Protein AF-0000000081294539 (afdb_homodimer)

pLDDT: mean 91.93, std 8.48, range [35.53, 98.88]

Foldseek 3Di:
DLQQFAFADDDDPLALVNQVVVLLVQCVVCLVVVLVLCLVQFDDDQPAAEAEEEEARCAQDDSNVVNVVSVLVSQVVNCPPPGDRHAYEYEYEDAQPGDVVNNVVPDDPPDRHHYYYFHDHLLAAGAAFQAHQEYEYGARLQFFSDQQPQCLDPPDQLPQALFAECLPPDPNVLVSLLVRSLSSVLSNLQNCLGRHHASGKYKYKHWADEPPDDQNLALVRVLVRLLSVLVVVCCVVVVDPSVLNSNHYGSGGHYHLVSVVVSQVVRPRQKDWPDKDWFQDQDDLVNDDLVSVLSNVCRRRVSNCVVRDPPVVSVSSSVCSSVSVVVVSPDPSVVVNNRRITMIMIMMTGHGDD/DLQQFAFADDDDPLALVNQVVLLLVQCVVCLVVVLVLCLVQFDDDQPAAEAEEEEERCAQDDSNVVVVVSVLVSQVVNCPPPGDRHAYEYEYEDAQPGDVVNNVVPDDPPDRHHYYYFHDHLLAAGAAFQAHQEYEYGARLQFFSDQQPQCLDPPDQLPQALFAECLPPDPNVLVSLLVRSLSSVLSNLQNCLGRHHASGKYKYKHWADEPPDDQNLALVRVLVRLLSVLVVVCCVVVVDPSVLNSNHYGSGGHYHLVSVVVSQVPRPRQKDWPDKDWFQDQDDLVNDDLVSVLSNVCRRRVSNCVVRDPPVVSVSSSVCSSVSVVVVSPDPSVVVNNRRITMIMIMMTHHHDD

Nearest PDB structures (foldseek):
  6c8s-assembly1_A  TM=9.550E-01  e=2.144E-41  Catharanthus roseus
  8wwq-assembly1_A  TM=9.147E-01  e=1.374E-40  Gardenia jasminoides
  8wwq-assembly1_B  TM=9.207E-01  e=1.199E-37  Gardenia jasminoides
  3b5i-assembly1_A  TM=8.983E-01  e=3.718E-32  Arabidopsis thaliana
  3b5i-assembly1_B  TM=8.913E-01  e=6.004E-32  Arabidopsis thaliana

Structure (mmCIF, N/CA/C/O backbone):
data_AF-0000000081294539-model_v1
#
loop_
_entity.id
_entity.type
_entity.pdbx_description
1 polymer OLC1v1033267C1
#
loop_
_atom_site.group_PDB
_atom_site.id
_atom_site.type_symbol
_atom_site.label_atom_id
_atom_site.label_alt_id
_atom_site.label_comp_id
_atom_site.label_asym_id
_atom_site.label_entity_id
_atom_site.label_seq_id
_atom_site.pdbx_PDB_ins_code
_atom_site.Cartn_x
_atom_site.Cartn_y
_atom_site.Cartn_z
_atom_site.occupancy
_atom_site.B_iso_or_equiv
_atom_site.auth_seq_id
_atom_site.auth_comp_id
_atom_site.auth_asym_id
_atom_site.auth_atom_id
_atom_site.pdbx_PDB_model_num
ATOM 1 N N . MET A 1 1 ? 11.266 -16.438 7.648 1 35.78 1 MET A N 1
ATOM 2 C CA . MET A 1 1 ? 10.945 -15.359 6.727 1 35.78 1 MET A CA 1
ATOM 3 C C . MET A 1 1 ? 10.266 -15.898 5.473 1 35.78 1 MET A C 1
ATOM 5 O O . MET A 1 1 ? 10.805 -16.781 4.797 1 35.78 1 MET A O 1
ATOM 9 N N . GLU A 1 2 ? 9.062 -16.016 5.445 1 49.09 2 GLU A N 1
ATOM 10 C CA . GLU A 1 2 ? 8.172 -16.188 4.305 1 49.09 2 GLU A CA 1
ATOM 11 C C . GLU A 1 2 ? 8.617 -15.344 3.119 1 49.09 2 GLU A C 1
ATOM 13 O O . GLU A 1 2 ? 7.809 -15.016 2.244 1 49.09 2 GLU A O 1
ATOM 18 N N . ASN A 1 3 ? 9.875 -14.867 3.139 1 51.34 3 ASN A N 1
ATOM 19 C CA . ASN A 1 3 ? 10.383 -13.797 2.287 1 51.34 3 ASN A CA 1
ATOM 20 C C . ASN A 1 3 ? 10.461 -14.234 0.826 1 51.34 3 ASN A C 1
ATOM 22 O O . ASN A 1 3 ? 10.664 -13.406 -0.064 1 51.34 3 ASN A O 1
ATOM 26 N N . SER A 1 4 ? 10.406 -15.555 0.473 1 60.72 4 SER A N 1
ATOM 27 C CA . SER A 1 4 ? 10.969 -15.977 -0.808 1 60.72 4 SER A CA 1
ATOM 28 C C . SER A 1 4 ? 9.93 -15.898 -1.92 1 60.72 4 SER A C 1
ATOM 30 O O . SER A 1 4 ? 10.234 -16.156 -3.084 1 60.72 4 SER A O 1
ATOM 32 N N . GLY A 1 5 ? 9.055 -15.078 -1.688 1 79.69 5 GLY A N 1
ATOM 33 C CA . GLY A 1 5 ? 8.102 -15.383 -2.748 1 79.69 5 GLY A CA 1
ATOM 34 C C . GLY A 1 5 ? 7.734 -14.172 -3.582 1 79.69 5 GLY A C 1
ATOM 35 O O . GLY A 1 5 ? 6.828 -14.234 -4.414 1 79.69 5 GLY A O 1
ATOM 36 N N . VAL A 1 6 ? 8.633 -13.078 -3.451 1 92.25 6 VAL A N 1
ATOM 37 C CA . VAL A 1 6 ? 8.227 -11.93 -4.25 1 92.25 6 VAL A CA 1
ATOM 38 C C . VAL A 1 6 ? 9.039 -11.883 -5.543 1 92.25 6 VAL A C 1
ATOM 40 O O . VAL A 1 6 ? 10.133 -12.461 -5.617 1 92.25 6 VAL A O 1
ATOM 43 N N . MET A 1 7 ? 8.508 -11.195 -6.562 1 95.5 7 MET A N 1
ATOM 44 C CA . MET A 1 7 ? 9.211 -10.992 -7.828 1 95.5 7 MET A CA 1
ATOM 45 C C . MET A 1 7 ? 10.141 -9.789 -7.75 1 95.5 7 MET A C 1
ATOM 47 O O . MET A 1 7 ? 10.016 -8.953 -6.855 1 95.5 7 MET A O 1
ATOM 51 N N . LYS A 1 8 ? 11.102 -9.812 -8.773 1 94.44 8 LYS A N 1
ATOM 52 C CA . LYS A 1 8 ? 12.078 -8.719 -8.773 1 94.44 8 LYS A CA 1
ATOM 53 C C . LYS A 1 8 ? 11.391 -7.367 -8.945 1 94.44 8 LYS A C 1
ATOM 55 O O . LYS A 1 8 ? 10.664 -7.156 -9.922 1 94.44 8 LYS A O 1
ATOM 60 N N . GLY A 1 9 ? 11.617 -6.445 -8.047 1 94.75 9 GLY A N 1
ATOM 61 C CA . GLY A 1 9 ? 10.984 -5.137 -8.047 1 94.75 9 GLY A CA 1
ATOM 62 C C . GLY A 1 9 ? 11.656 -4.148 -8.984 1 94.75 9 GLY A C 1
ATOM 63 O O . GLY A 1 9 ? 12.5 -4.531 -9.797 1 94.75 9 GLY A O 1
ATOM 64 N N . GLY A 1 10 ? 11.18 -2.9 -8.883 1 93.44 10 GLY A N 1
ATOM 65 C CA . GLY A 1 10 ? 11.703 -1.836 -9.727 1 93.44 10 GLY A CA 1
ATOM 66 C C . GLY A 1 10 ? 11.18 -1.874 -11.141 1 93.44 10 GLY A C 1
ATOM 67 O O . GLY A 1 10 ? 10.25 -2.629 -11.445 1 93.44 10 GLY A O 1
ATOM 68 N N . ASP A 1 11 ? 11.695 -1.014 -11.93 1 93.31 11 ASP A N 1
ATOM 69 C CA . ASP A 1 11 ? 11.305 -0.963 -13.336 1 93.31 11 ASP A CA 1
ATOM 70 C C . ASP A 1 11 ? 12.531 -0.995 -14.25 1 93.31 11 ASP A C 1
ATOM 72 O O . ASP A 1 11 ? 12.461 -0.57 -15.406 1 93.31 11 ASP A O 1
ATOM 76 N N . GLY A 1 12 ? 13.617 -1.488 -13.727 1 93.44 12 GLY A N 1
ATOM 77 C CA . GLY A 1 12 ? 14.828 -1.637 -14.516 1 93.44 12 GLY A CA 1
ATOM 78 C C . GLY A 1 12 ? 14.766 -2.779 -15.508 1 93.44 12 GLY A C 1
ATOM 79 O O . GLY A 1 12 ? 13.734 -3.447 -15.625 1 93.44 12 GLY A O 1
ATOM 80 N N . PRO A 1 13 ? 15.828 -3.064 -16.156 1 92.56 13 PRO A N 1
ATOM 81 C CA . PRO A 1 13 ? 15.82 -4.031 -17.266 1 92.56 13 PRO A CA 1
ATOM 82 C C . PRO A 1 13 ? 15.516 -5.453 -16.797 1 92.56 13 PRO A C 1
ATOM 84 O O . PRO A 1 13 ? 14.883 -6.227 -17.531 1 92.56 13 PRO A O 1
ATOM 87 N N . ASP A 1 14 ? 15.875 -5.809 -15.609 1 92.62 14 ASP A N 1
ATOM 88 C CA . ASP A 1 14 ? 15.688 -7.176 -15.125 1 92.62 14 ASP A CA 1
ATOM 89 C C . ASP A 1 14 ? 14.453 -7.285 -14.234 1 92.62 14 ASP A C 1
ATOM 91 O O . ASP A 1 14 ? 14.18 -8.344 -13.672 1 92.62 14 ASP A O 1
ATOM 95 N N . SER A 1 15 ? 13.742 -6.184 -14.117 1 95.19 15 SER A N 1
ATOM 96 C CA . SER A 1 15 ? 12.586 -6.133 -13.227 1 95.19 15 SER A CA 1
ATOM 97 C C . SER A 1 15 ? 11.453 -7.016 -13.742 1 95.19 15 SER A C 1
ATOM 99 O O . SER A 1 15 ? 11.336 -7.254 -14.945 1 95.19 15 SER A O 1
ATOM 101 N N . TYR A 1 16 ? 10.672 -7.531 -12.797 1 94.81 16 TYR A N 1
ATOM 102 C CA . TYR A 1 16 ? 9.477 -8.273 -13.18 1 94.81 16 TYR A CA 1
ATOM 103 C C . TYR A 1 16 ? 8.484 -7.375 -13.906 1 94.81 16 TYR A C 1
ATOM 105 O O . TYR A 1 16 ? 7.727 -7.844 -14.758 1 94.81 16 TYR A O 1
ATOM 113 N N . PHE A 1 17 ? 8.523 -6.109 -13.617 1 93.81 17 PHE A N 1
ATOM 114 C CA . PHE A 1 17 ? 7.707 -5.102 -14.281 1 93.81 17 PHE A CA 1
ATOM 115 C C . PHE A 1 17 ? 7.895 -5.164 -15.789 1 93.81 17 PHE A C 1
ATOM 117 O O . PHE A 1 17 ? 6.93 -5.059 -16.547 1 93.81 17 PHE A O 1
ATOM 124 N N . ARG A 1 18 ? 9.094 -5.418 -16.203 1 94.44 18 ARG A N 1
ATOM 125 C CA . ARG A 1 18 ? 9.414 -5.391 -17.625 1 94.44 18 ARG A CA 1
ATOM 126 C C . ARG A 1 18 ? 9.508 -6.801 -18.203 1 94.44 18 ARG A C 1
ATOM 128 O O . ARG A 1 18 ? 9.523 -6.984 -19.422 1 94.44 18 ARG A O 1
ATOM 135 N N . ASN A 1 19 ? 9.586 -7.793 -17.312 1 93.69 19 ASN A N 1
ATOM 136 C CA . ASN A 1 19 ? 9.867 -9.148 -17.766 1 93.69 19 ASN A CA 1
ATOM 137 C C . ASN A 1 19 ? 8.812 -10.141 -17.281 1 93.69 19 ASN A C 1
ATOM 139 O O . ASN A 1 19 ? 9.148 -11.18 -16.719 1 93.69 19 ASN A O 1
ATOM 143 N N . SER A 1 20 ? 7.527 -9.875 -17.531 1 93.56 20 SER A N 1
ATOM 144 C CA . SER A 1 20 ? 6.43 -10.766 -17.156 1 93.56 20 SER A CA 1
ATOM 145 C C . SER A 1 20 ? 5.414 -10.883 -18.297 1 93.56 20 SER A C 1
ATOM 147 O O . SER A 1 20 ? 4.234 -11.148 -18.047 1 93.56 20 SER A O 1
ATOM 149 N N . LYS A 1 21 ? 5.824 -10.656 -19.531 1 91.06 21 LYS A N 1
ATOM 150 C CA . LYS A 1 21 ? 4.922 -10.625 -20.672 1 91.06 21 LYS A CA 1
ATOM 151 C C . LYS A 1 21 ? 4.305 -12 -20.922 1 91.06 21 LYS A C 1
ATOM 153 O O . LYS A 1 21 ? 3.178 -12.102 -21.406 1 91.06 21 LYS A O 1
ATOM 158 N N . MET A 1 22 ? 5.039 -13.047 -20.672 1 88.5 22 MET A N 1
ATOM 159 C CA . MET A 1 22 ? 4.504 -14.391 -20.859 1 88.5 22 MET A CA 1
ATOM 160 C C . MET A 1 22 ? 3.254 -14.609 -20.016 1 88.5 22 MET A C 1
ATOM 162 O O . MET A 1 22 ? 2.232 -15.086 -20.516 1 88.5 22 MET A O 1
ATOM 166 N N . GLN A 1 23 ? 3.34 -14.258 -18.75 1 90.56 23 GLN A N 1
ATOM 167 C CA . GLN A 1 23 ? 2.172 -14.328 -17.875 1 90.56 23 GLN A CA 1
ATOM 168 C C . GLN A 1 23 ? 1.061 -13.406 -18.359 1 90.56 23 GLN A C 1
ATOM 170 O O . GLN A 1 23 ? -0.116 -13.773 -18.328 1 90.56 23 GLN A O 1
ATOM 175 N N . GLY A 1 24 ? 1.437 -12.219 -18.797 1 92 24 GLY A N 1
ATOM 176 C CA . GLY A 1 24 ? 0.462 -11.281 -19.344 1 92 24 GLY A CA 1
ATOM 177 C C . GLY A 1 24 ? -0.289 -11.836 -20.547 1 92 24 GLY A C 1
ATOM 178 O O . GLY A 1 24 ? -1.507 -11.68 -20.641 1 92 24 GLY A O 1
ATOM 179 N N . ASN A 1 25 ? 0.458 -12.445 -21.406 1 89.94 25 ASN A N 1
ATOM 180 C CA . ASN A 1 25 ? -0.157 -13.062 -22.578 1 89.94 25 ASN A CA 1
ATOM 181 C C . ASN A 1 25 ? -1.139 -14.164 -22.188 1 89.94 25 ASN A C 1
ATOM 183 O O . ASN A 1 25 ? -2.201 -14.297 -22.797 1 89.94 25 ASN A O 1
ATOM 187 N N . ALA A 1 26 ? -0.752 -14.938 -21.281 1 90.12 26 ALA A N 1
ATOM 188 C CA . ALA A 1 26 ? -1.638 -16 -20.797 1 90.12 26 ALA A CA 1
ATOM 189 C C . ALA A 1 26 ? -2.92 -15.422 -20.219 1 90.12 26 ALA A C 1
ATOM 191 O O . ALA A 1 26 ? -4.008 -15.953 -20.438 1 90.12 26 ALA A O 1
ATOM 192 N N . ILE A 1 27 ? -2.797 -14.352 -19.453 1 93.12 27 ILE A N 1
ATOM 193 C CA . ILE A 1 27 ? -3.947 -13.664 -18.875 1 93.12 27 ILE A CA 1
ATOM 194 C C . ILE A 1 27 ? -4.855 -13.156 -20 1 93.12 27 ILE A C 1
ATOM 196 O O . ILE A 1 27 ? -6.078 -13.305 -19.922 1 93.12 27 ILE A O 1
ATOM 200 N N . ASP A 1 28 ? -4.242 -12.656 -21.031 1 92.75 28 ASP A N 1
ATOM 201 C CA . ASP A 1 28 ? -5.012 -12.156 -22.172 1 92.75 28 ASP A CA 1
ATOM 202 C C . ASP A 1 28 ? -5.762 -13.289 -22.859 1 92.75 28 ASP A C 1
ATOM 204 O O . ASP A 1 28 ? -6.898 -13.102 -23.312 1 92.75 28 ASP A O 1
ATOM 208 N N . GLN A 1 29 ? -5.16 -14.367 -22.906 1 90 29 GLN A N 1
ATOM 209 C CA . GLN A 1 29 ? -5.734 -15.5 -23.625 1 90 29 GLN A CA 1
ATOM 210 C C . GLN A 1 29 ? -6.969 -16.031 -22.906 1 90 29 GLN A C 1
ATOM 212 O O . GLN A 1 29 ? -7.879 -16.578 -23.531 1 90 29 GLN A O 1
ATOM 217 N N . ILE A 1 30 ? -6.992 -15.859 -21.625 1 92.31 30 ILE A N 1
ATOM 218 C CA . ILE A 1 30 ? -8.109 -16.422 -20.891 1 92.31 30 ILE A CA 1
ATOM 219 C C . ILE A 1 30 ? -9.133 -15.336 -20.562 1 92.31 30 ILE A C 1
ATOM 221 O O . ILE A 1 30 ? -10.094 -15.57 -19.844 1 92.31 30 ILE A O 1
ATOM 225 N N . LYS A 1 31 ? -8.961 -14.195 -21.062 1 95.5 31 LYS A N 1
ATOM 226 C CA . LYS A 1 31 ? -9.797 -13.039 -20.734 1 95.5 31 LYS A CA 1
ATOM 227 C C . LYS A 1 31 ? -11.273 -13.352 -20.938 1 95.5 31 LYS A C 1
ATOM 229 O O . LYS A 1 31 ? -12.102 -13.094 -20.062 1 95.5 31 LYS A O 1
ATOM 234 N N . SER A 1 32 ? -11.609 -13.898 -22.109 1 95.81 32 SER A N 1
ATOM 235 C CA . SER A 1 32 ? -13.008 -14.195 -22.406 1 95.81 32 SER A CA 1
ATOM 236 C C . SER A 1 32 ? -13.57 -15.234 -21.438 1 95.81 32 SER A C 1
ATOM 238 O O . SER A 1 32 ? -14.703 -15.102 -20.969 1 95.81 32 SER A O 1
ATOM 240 N N . LEU A 1 33 ? -12.773 -16.234 -21.156 1 95.06 33 LEU A N 1
ATOM 241 C CA . LEU A 1 33 ? -13.18 -17.266 -20.203 1 95.06 33 LEU A CA 1
ATOM 242 C C . LEU A 1 33 ? -13.414 -16.672 -18.828 1 95.06 33 LEU A C 1
ATOM 244 O O . LEU A 1 33 ? -14.383 -17.016 -18.141 1 95.06 33 LEU A O 1
ATOM 248 N N . LEU A 1 34 ? -12.578 -15.789 -18.406 1 96.69 34 LEU A N 1
ATOM 249 C CA . LEU A 1 34 ? -12.695 -15.109 -17.125 1 96.69 34 LEU A CA 1
ATOM 250 C C . LEU A 1 34 ? -13.969 -14.266 -17.062 1 96.69 34 LEU A C 1
ATOM 252 O O . LEU A 1 34 ? -14.766 -14.398 -16.141 1 96.69 34 LEU A O 1
ATOM 256 N N . ILE A 1 35 ? -14.148 -13.438 -18.078 1 97.62 35 ILE A N 1
ATOM 257 C CA . ILE A 1 35 ? -15.281 -12.523 -18.125 1 97.62 35 ILE A CA 1
ATOM 258 C C . ILE A 1 35 ? -16.578 -13.32 -18.141 1 97.62 35 ILE A C 1
ATOM 260 O O . ILE A 1 35 ? -17.484 -13.078 -17.328 1 97.62 35 ILE A O 1
ATOM 264 N N . ASP A 1 36 ? -16.641 -14.328 -19.016 1 96.94 36 ASP A N 1
ATOM 265 C CA . ASP A 1 36 ? -17.844 -15.148 -19.125 1 96.94 36 ASP A CA 1
ATOM 266 C C . ASP A 1 36 ? -18.125 -15.898 -17.828 1 96.94 36 ASP A C 1
ATOM 268 O O . ASP A 1 36 ? -19.266 -16.016 -17.391 1 96.94 36 ASP A O 1
ATOM 272 N N . GLY A 1 37 ? -17.062 -16.422 -17.25 1 96.69 37 GLY A N 1
ATOM 273 C CA . GLY A 1 37 ? -17.203 -17.109 -15.977 1 96.69 37 GLY A CA 1
ATOM 274 C C . GLY A 1 37 ? -17.781 -16.234 -14.875 1 96.69 37 GLY A C 1
ATOM 275 O O . GLY A 1 37 ? -18.656 -16.656 -14.133 1 96.69 37 GLY A O 1
ATOM 276 N N . ILE A 1 38 ? -17.281 -15.031 -14.773 1 96.5 38 ILE A N 1
ATOM 277 C CA . ILE A 1 38 ? -17.75 -14.086 -13.758 1 96.5 38 ILE A CA 1
ATOM 278 C C . ILE A 1 38 ? -19.203 -13.727 -14.023 1 96.5 38 ILE A C 1
ATOM 280 O O . ILE A 1 38 ? -20.047 -13.773 -13.117 1 96.5 38 ILE A O 1
ATOM 284 N N . VAL A 1 39 ? -19.562 -13.398 -15.266 1 95.38 39 VAL A N 1
ATOM 285 C CA . VAL A 1 39 ? -20.906 -12.984 -15.633 1 95.38 39 VAL A CA 1
ATOM 286 C C . VAL A 1 39 ? -21.891 -14.102 -15.32 1 95.38 39 VAL A C 1
ATOM 288 O O . VAL A 1 39 ? -22.984 -13.844 -14.781 1 95.38 39 VAL A O 1
ATOM 291 N N . ASP A 1 40 ? -21.5 -15.273 -15.539 1 95 40 ASP A N 1
ATOM 292 C CA . ASP A 1 40 ? -22.375 -16.422 -15.367 1 95 40 ASP A CA 1
ATOM 293 C C . ASP A 1 40 ? -22.562 -16.75 -13.883 1 95 40 ASP A C 1
ATOM 295 O O . ASP A 1 40 ? -23.641 -17.188 -13.477 1 95 40 ASP A O 1
ATOM 299 N N . SER A 1 41 ? -21.562 -16.531 -13.086 1 93.94 41 SER A N 1
ATOM 300 C CA . SER A 1 41 ? -21.547 -17.109 -11.742 1 93.94 41 SER A CA 1
ATOM 301 C C . SER A 1 41 ? -21.828 -16.062 -10.68 1 93.94 41 SER A C 1
ATOM 303 O O . SER A 1 41 ? -22.281 -16.375 -9.586 1 93.94 41 SER A O 1
ATOM 305 N N . LEU A 1 42 ? -21.469 -14.836 -10.953 1 90.62 42 LEU A N 1
ATOM 306 C CA . LEU A 1 42 ? -21.578 -13.781 -9.953 1 90.62 42 LEU A CA 1
ATOM 307 C C . LEU A 1 42 ? -23.031 -13.453 -9.664 1 90.62 42 LEU A C 1
ATOM 309 O O . LEU A 1 42 ? -23.844 -13.312 -10.586 1 90.62 42 LEU A O 1
ATOM 313 N N . GLU A 1 43 ? -23.375 -13.383 -8.445 1 87.25 43 GLU A N 1
ATOM 314 C CA . GLU A 1 43 ? -24.672 -12.891 -7.992 1 87.25 43 GLU A CA 1
ATOM 315 C C . GLU A 1 43 ? -24.562 -11.469 -7.449 1 87.25 43 GLU A C 1
ATOM 317 O O . GLU A 1 43 ? -24.094 -11.266 -6.328 1 87.25 43 GLU A O 1
ATOM 322 N N . LEU A 1 44 ? -24.969 -10.625 -8.203 1 85.44 44 LEU A N 1
ATOM 323 C CA . LEU A 1 44 ? -24.891 -9.227 -7.801 1 85.44 44 LEU A CA 1
ATOM 324 C C . LEU A 1 44 ? -26.156 -8.797 -7.066 1 85.44 44 LEU A C 1
ATOM 326 O O . LEU A 1 44 ? -27.266 -8.977 -7.578 1 85.44 44 LEU A O 1
ATOM 330 N N . GLN A 1 45 ? -25.969 -8.391 -5.898 1 81.81 45 GLN A N 1
ATOM 331 C CA . GLN A 1 45 ? -27.109 -7.824 -5.184 1 81.81 45 GLN A CA 1
ATOM 332 C C . GLN A 1 45 ? -27.562 -6.512 -5.816 1 81.81 45 GLN A C 1
ATOM 334 O O . GLN A 1 45 ? -26.734 -5.715 -6.262 1 81.81 45 GLN A O 1
ATOM 339 N N . LYS A 1 46 ? -28.984 -6.348 -5.676 1 76.44 46 LYS A N 1
ATOM 340 C CA . LYS A 1 46 ? -29.531 -5.102 -6.203 1 76.44 46 LYS A CA 1
ATOM 341 C C . LYS A 1 46 ? -29.094 -3.904 -5.367 1 76.44 46 LYS A C 1
ATOM 343 O O . LYS A 1 46 ? -29.062 -3.977 -4.137 1 76.44 46 LYS A O 1
ATOM 348 N N . GLU A 1 47 ? -28.453 -3.008 -5.848 1 80.81 47 GLU A N 1
ATOM 349 C CA . GLU A 1 47 ? -28.141 -1.723 -5.227 1 80.81 47 GLU A CA 1
ATOM 350 C C . GLU A 1 47 ? -26.781 -1.745 -4.551 1 80.81 47 GLU A C 1
ATOM 352 O O . GLU A 1 47 ? -26.516 -0.947 -3.648 1 80.81 47 GLU A O 1
ATOM 357 N N . LEU A 1 48 ? -26.094 -2.855 -4.82 1 86.94 48 LEU A N 1
ATOM 358 C CA . LEU A 1 48 ? -24.734 -2.861 -4.289 1 86.94 48 LEU A CA 1
ATOM 359 C C . LEU A 1 48 ? -24 -1.568 -4.648 1 86.94 48 LEU A C 1
ATOM 361 O O . LEU A 1 48 ? -23.922 -1.202 -5.82 1 86.94 48 LEU A O 1
ATOM 365 N N . GLN A 1 49 ? -23.547 -0.884 -3.629 1 90.44 49 GLN A N 1
ATOM 366 C CA . GLN A 1 49 ? -22.922 0.417 -3.85 1 90.44 49 GLN A CA 1
ATOM 367 C C . GLN A 1 49 ? -21.422 0.276 -4.105 1 90.44 49 GLN A C 1
ATOM 369 O O . GLN A 1 49 ? -20.844 1.051 -4.867 1 90.44 49 GLN A O 1
ATOM 374 N N . VAL A 1 50 ? -20.875 -0.686 -3.428 1 95.94 50 VAL A N 1
ATOM 375 C CA . VAL A 1 50 ? -19.422 -0.888 -3.541 1 95.94 50 VAL A CA 1
ATOM 376 C C . VAL A 1 50 ? -19.141 -2.34 -3.916 1 95.94 50 VAL A C 1
ATOM 378 O O . VAL A 1 50 ? -19.719 -3.264 -3.34 1 95.94 50 VAL A O 1
ATOM 381 N N . PHE A 1 51 ? -18.406 -2.576 -4.953 1 97.19 51 PHE A N 1
ATOM 382 C CA . PHE A 1 51 ? -17.922 -3.893 -5.352 1 97.19 51 PHE A CA 1
ATOM 383 C C . PHE A 1 51 ? -16.422 -4.027 -5.055 1 97.19 51 PHE A C 1
ATOM 385 O O . PHE A 1 51 ? -15.594 -3.428 -5.734 1 97.19 51 PHE A O 1
ATOM 392 N N . SER A 1 52 ? -16.078 -4.824 -4.051 1 98.19 52 SER A N 1
ATOM 393 C CA . SER A 1 52 ? -14.695 -4.996 -3.607 1 98.19 52 SER A CA 1
ATOM 394 C C . SER A 1 52 ? -14.039 -6.188 -4.293 1 98.19 52 SER A C 1
ATOM 396 O O . SER A 1 52 ? -14.578 -7.293 -4.289 1 98.19 52 SER A O 1
ATOM 398 N N . VAL A 1 53 ? -12.875 -5.957 -4.867 1 98.75 53 VAL A N 1
ATOM 399 C CA . VAL A 1 53 ? -12.109 -6.98 -5.566 1 98.75 53 VAL A CA 1
ATOM 400 C C . VAL A 1 53 ? -10.711 -7.078 -4.973 1 98.75 53 VAL A C 1
ATOM 402 O O . VAL A 1 53 ? -10.094 -6.059 -4.648 1 98.75 53 VAL A O 1
ATOM 405 N N . ALA A 1 54 ? -10.211 -8.258 -4.762 1 98.88 54 ALA A N 1
ATOM 406 C CA . ALA A 1 54 ? -8.828 -8.445 -4.352 1 98.88 54 ALA A CA 1
ATOM 407 C C . ALA A 1 54 ? -8.047 -9.25 -5.387 1 98.88 54 ALA A C 1
ATOM 409 O O . ALA A 1 54 ? -8.5 -10.312 -5.828 1 98.88 54 ALA A O 1
ATOM 410 N N . ASP A 1 55 ? -7.004 -8.719 -5.852 1 98.75 55 ASP A N 1
ATOM 411 C CA . ASP A 1 55 ? -6.047 -9.477 -6.652 1 98.75 55 ASP A CA 1
ATOM 412 C C . ASP A 1 55 ? -4.895 -9.984 -5.793 1 98.75 55 ASP A C 1
ATOM 414 O O . ASP A 1 55 ? -4.066 -9.203 -5.328 1 98.75 55 ASP A O 1
ATOM 418 N N . LEU A 1 56 ? -4.809 -11.289 -5.598 1 98.5 56 LEU A N 1
ATOM 419 C CA . LEU A 1 56 ? -3.877 -11.938 -4.68 1 98.5 56 LEU A CA 1
ATOM 420 C C . LEU A 1 56 ? -2.621 -12.398 -5.41 1 98.5 56 LEU A C 1
ATOM 422 O O . LEU A 1 56 ? -2.691 -13.25 -6.301 1 98.5 56 LEU A O 1
ATOM 426 N N . GLY A 1 57 ? -1.483 -11.875 -4.988 1 97.75 57 GLY A N 1
ATOM 427 C CA . GLY A 1 57 ? -0.237 -12.078 -5.711 1 97.75 57 GLY A CA 1
ATOM 428 C C . GLY A 1 57 ? -0.055 -11.117 -6.867 1 97.75 57 GLY A C 1
ATOM 429 O O . GLY A 1 57 ? 0.241 -11.539 -7.988 1 97.75 57 GLY A O 1
ATOM 430 N N . CYS A 1 58 ? -0.163 -9.844 -6.539 1 97.75 58 CYS A N 1
ATOM 431 C CA . CYS A 1 58 ? -0.276 -8.836 -7.59 1 97.75 58 CYS A CA 1
ATOM 432 C C . CYS A 1 58 ? 1.094 -8.484 -8.156 1 97.75 58 CYS A C 1
ATOM 434 O O . CYS A 1 58 ? 1.194 -7.945 -9.258 1 97.75 58 CYS A O 1
ATOM 436 N N . SER A 1 59 ? 2.111 -8.727 -7.449 1 96.69 59 SER A N 1
ATOM 437 C CA . SER A 1 59 ? 3.459 -8.297 -7.801 1 96.69 59 SER A CA 1
ATOM 438 C C . SER A 1 59 ? 3.5 -6.805 -8.109 1 96.69 59 SER A C 1
ATOM 440 O O . SER A 1 59 ? 2.963 -5.996 -7.348 1 96.69 59 SER A O 1
ATOM 442 N N . VAL A 1 60 ? 4.145 -6.34 -9.164 1 94.06 60 VAL A N 1
ATOM 443 C CA . VAL A 1 60 ? 4.48 -4.93 -9.328 1 94.06 60 VAL A CA 1
ATOM 444 C C . VAL A 1 60 ? 3.771 -4.371 -10.562 1 94.06 60 VAL A C 1
ATOM 446 O O . VAL A 1 60 ? 4.113 -3.289 -11.039 1 94.06 60 VAL A O 1
ATOM 449 N N . GLY A 1 61 ? 2.75 -4.961 -11.148 1 82.25 61 GLY A N 1
ATOM 450 C CA . GLY A 1 61 ? 1.946 -4.508 -12.273 1 82.25 61 GLY A CA 1
ATOM 451 C C . GLY A 1 61 ? 2.361 -5.133 -13.594 1 82.25 61 GLY A C 1
ATOM 452 O O . GLY A 1 61 ? 2.477 -6.355 -13.695 1 82.25 61 GLY A O 1
ATOM 453 N N . PRO A 1 62 ? 2.492 -4.887 -14.555 1 90.12 62 PRO A N 1
ATOM 454 C CA . PRO A 1 62 ? 1.265 -4.402 -15.188 1 90.12 62 PRO A CA 1
ATOM 455 C C . PRO A 1 62 ? 0.184 -5.477 -15.289 1 90.12 62 PRO A C 1
ATOM 457 O O . PRO A 1 62 ? -0.999 -5.156 -15.422 1 90.12 62 PRO A O 1
ATOM 460 N N . ASN A 1 63 ? 0.535 -6.789 -15.094 1 95.62 63 ASN A N 1
ATOM 461 C CA . ASN A 1 63 ? -0.383 -7.898 -15.336 1 95.62 63 ASN A CA 1
ATOM 462 C C . ASN A 1 63 ? -1.578 -7.852 -14.383 1 95.62 63 ASN A C 1
ATOM 464 O O . ASN A 1 63 ? -2.699 -8.18 -14.773 1 95.62 63 ASN A O 1
ATOM 468 N N . THR A 1 64 ? -1.316 -7.438 -13.203 1 97.69 64 THR A N 1
ATOM 469 C CA . THR A 1 64 ? -2.416 -7.344 -12.242 1 97.69 64 THR A CA 1
ATOM 470 C C . THR A 1 64 ? -3.463 -6.344 -12.727 1 97.69 64 THR A C 1
ATOM 472 O O . THR A 1 64 ? -4.66 -6.539 -12.516 1 97.69 64 THR A O 1
ATOM 475 N N . PHE A 1 65 ? -3.09 -5.289 -13.406 1 97.44 65 PHE A N 1
ATOM 476 C CA . PHE A 1 65 ? -4.02 -4.289 -13.922 1 97.44 65 PHE A CA 1
ATOM 477 C C . PHE A 1 65 ? -4.875 -4.871 -15.039 1 97.44 65 PHE A C 1
ATOM 479 O O . PHE A 1 65 ? -6.059 -4.547 -15.156 1 97.44 65 PHE A O 1
ATOM 486 N N . LYS A 1 66 ? -4.305 -5.766 -15.859 1 95.94 66 LYS A N 1
ATOM 487 C CA . LYS A 1 66 ? -5.07 -6.465 -16.891 1 95.94 66 LYS A CA 1
ATOM 488 C C . LYS A 1 66 ? -6.188 -7.301 -16.266 1 95.94 66 LYS A C 1
ATOM 490 O O . LYS A 1 66 ? -7.328 -7.258 -16.734 1 95.94 66 LYS A O 1
ATOM 495 N N . SER A 1 67 ? -5.777 -8.039 -15.258 1 97 67 SER A N 1
ATOM 496 C CA . SER A 1 67 ? -6.75 -8.891 -14.578 1 97 67 SER A CA 1
ATOM 497 C C . SER A 1 67 ? -7.891 -8.062 -13.984 1 97 67 SER A C 1
ATOM 499 O O . SER A 1 67 ? -9.062 -8.391 -14.18 1 97 67 SER A O 1
ATOM 501 N N . VAL A 1 68 ? -7.555 -7.016 -13.32 1 97.56 68 VAL A N 1
ATOM 502 C CA . VAL A 1 68 ? -8.539 -6.176 -12.641 1 97.56 68 VAL A CA 1
ATOM 503 C C . VAL A 1 68 ? -9.438 -5.496 -13.672 1 97.56 68 VAL A C 1
ATOM 505 O O . VAL A 1 68 ? -10.648 -5.395 -13.477 1 97.56 68 VAL A O 1
ATOM 508 N N . ASN A 1 69 ? -8.844 -5.027 -14.734 1 96.75 69 ASN A N 1
ATOM 509 C CA . ASN A 1 69 ? -9.641 -4.406 -15.789 1 96.75 69 ASN A CA 1
ATOM 510 C C . ASN A 1 69 ? -10.656 -5.383 -16.375 1 96.75 69 ASN A C 1
ATOM 512 O O . ASN A 1 69 ? -11.797 -5.008 -16.641 1 96.75 69 ASN A O 1
ATOM 516 N N . SER A 1 70 ? -10.234 -6.594 -16.594 1 97.38 70 SER A N 1
ATOM 517 C CA . SER A 1 70 ? -11.148 -7.617 -17.078 1 97.38 70 SER A CA 1
ATOM 518 C C . SER A 1 70 ? -12.281 -7.863 -16.094 1 97.38 70 SER A C 1
ATOM 520 O O . SER A 1 70 ? -13.43 -8.07 -16.5 1 97.38 70 SER A O 1
ATOM 522 N N . ILE A 1 71 ? -11.977 -7.875 -14.844 1 97.94 71 ILE A N 1
ATOM 523 C CA . ILE A 1 71 ? -12.969 -8.109 -13.805 1 97.94 71 ILE A CA 1
ATOM 524 C C . ILE A 1 71 ? -13.961 -6.945 -13.773 1 97.94 71 ILE A C 1
ATOM 526 O O . ILE A 1 71 ? -15.18 -7.16 -13.719 1 97.94 71 ILE A O 1
ATOM 530 N N . VAL A 1 72 ? -13.461 -5.703 -13.797 1 97.5 72 VAL A N 1
ATOM 531 C CA . VAL A 1 72 ? -14.312 -4.52 -13.82 1 97.5 72 VAL A CA 1
ATOM 532 C C . VAL A 1 72 ? -15.234 -4.578 -15.039 1 97.5 72 VAL A C 1
ATOM 534 O O . VAL A 1 72 ? -16.438 -4.328 -14.922 1 97.5 72 VAL A O 1
ATOM 537 N N . GLU A 1 73 ? -14.656 -4.949 -16.172 1 96.56 73 GLU A N 1
ATOM 538 C CA . GLU A 1 73 ? -15.453 -5.105 -17.391 1 96.56 73 GLU A CA 1
ATOM 539 C C . GLU A 1 73 ? -16.547 -6.148 -17.203 1 96.56 73 GLU A C 1
ATOM 541 O O . GLU A 1 73 ? -17.703 -5.93 -17.594 1 96.56 73 GLU A O 1
ATOM 546 N N . ALA A 1 74 ? -16.25 -7.238 -16.625 1 96.94 74 ALA A N 1
ATOM 547 C CA . ALA A 1 74 ? -17.203 -8.32 -16.406 1 96.94 74 ALA A CA 1
ATOM 548 C C . ALA A 1 74 ? -18.359 -7.859 -15.523 1 96.94 74 ALA A C 1
ATOM 550 O O . ALA A 1 74 ? -19.516 -8.141 -15.82 1 96.94 74 ALA A O 1
ATOM 551 N N . VAL A 1 75 ? -18.031 -7.184 -14.43 1 95.94 75 VAL A N 1
ATOM 552 C CA . VAL A 1 75 ? -19.047 -6.727 -13.492 1 95.94 75 VAL A CA 1
ATOM 553 C C . VAL A 1 75 ? -19.938 -5.695 -14.164 1 95.94 75 VAL A C 1
ATOM 555 O O . VAL A 1 75 ? -21.172 -5.723 -13.992 1 95.94 75 VAL A O 1
ATOM 558 N N . LYS A 1 76 ? -19.359 -4.824 -14.922 1 95 76 LYS A N 1
ATOM 559 C CA . LYS A 1 76 ? -20.141 -3.836 -15.656 1 95 76 LYS A CA 1
ATOM 560 C C . LYS A 1 76 ? -21.094 -4.516 -16.641 1 95 76 LYS A C 1
ATOM 562 O O . LYS A 1 76 ? -22.25 -4.098 -16.781 1 95 76 LYS A O 1
ATOM 567 N N . ARG A 1 77 ? -20.594 -5.543 -17.266 1 93.69 77 ARG A N 1
ATOM 568 C CA . ARG A 1 77 ? -21.438 -6.316 -18.172 1 93.69 77 ARG A CA 1
ATOM 569 C C . ARG A 1 77 ? -22.594 -6.973 -17.422 1 93.69 77 ARG A C 1
ATOM 571 O O . ARG A 1 77 ? -23.703 -7.051 -17.938 1 93.69 77 ARG A O 1
ATOM 578 N N . LYS A 1 78 ? -22.266 -7.473 -16.25 1 92.25 78 LYS A N 1
ATOM 579 C CA . LYS A 1 78 ? -23.281 -8.109 -15.43 1 92.25 78 LYS A CA 1
ATOM 580 C C . LYS A 1 78 ? -24.359 -7.109 -15.008 1 92.25 78 LYS A C 1
ATOM 582 O O . LYS A 1 78 ? -25.547 -7.461 -14.914 1 92.25 78 LYS A O 1
ATOM 587 N N . CYS A 1 79 ? -24.109 -5.906 -14.539 1 90.38 79 CYS A N 1
ATOM 588 C CA . CYS A 1 79 ? -25.047 -4.871 -14.125 1 90.38 79 CYS A CA 1
ATOM 589 C C . CYS A 1 79 ? -26 -4.52 -15.25 1 90.38 79 CYS A C 1
ATOM 591 O O . CYS A 1 79 ? -27.188 -4.254 -15.008 1 90.38 79 CYS A O 1
ATOM 593 N N . GLY A 1 80 ? -25.766 -4.762 -16.516 1 78.94 80 GLY A N 1
ATOM 594 C CA . GLY A 1 80 ? -26.656 -4.504 -17.641 1 78.94 80 GLY A CA 1
ATOM 595 C C . GLY A 1 80 ? -27.141 -3.066 -17.703 1 78.94 80 GLY A C 1
ATOM 596 O O . GLY A 1 80 ? -26.562 -2.186 -17.047 1 78.94 80 GLY A O 1
ATOM 597 N N . THR A 1 81 ? -28.203 -2.891 -18.484 1 77.25 81 THR A N 1
ATOM 598 C CA . THR A 1 81 ? -28.812 -1.58 -18.688 1 77.25 81 THR A CA 1
ATOM 599 C C . THR A 1 81 ? -29.766 -1.252 -17.531 1 77.25 81 THR A C 1
ATOM 601 O O . THR A 1 81 ? -30.641 -2.049 -17.188 1 77.25 81 THR A O 1
ATOM 604 N N . GLY A 1 82 ? -29.594 -0.225 -16.812 1 79.12 82 GLY A N 1
ATOM 605 C CA . GLY A 1 82 ? -30.5 0.271 -15.789 1 79.12 82 GLY A CA 1
ATOM 606 C C . GLY A 1 82 ? -30.047 -0.048 -14.383 1 79.12 82 GLY A C 1
ATOM 607 O O . GLY A 1 82 ? -30.688 0.355 -13.406 1 79.12 82 GLY A O 1
ATOM 608 N N . VAL A 1 83 ? -29.109 -0.953 -14.25 1 83.31 83 VAL A N 1
ATOM 609 C CA . VAL A 1 83 ? -28.594 -1.246 -12.922 1 83.31 83 VAL A CA 1
ATOM 610 C C . VAL A 1 83 ? -27.359 -0.381 -12.641 1 83.31 83 VAL A C 1
ATOM 612 O O . VAL A 1 83 ? -26.422 -0.355 -13.438 1 83.31 83 VAL A O 1
ATOM 615 N N . PRO A 1 84 ? -27.469 0.326 -11.633 1 89.38 84 PRO A N 1
ATOM 616 C CA . PRO A 1 84 ? -26.328 1.196 -11.328 1 89.38 84 PRO A CA 1
ATOM 617 C C . PRO A 1 84 ? -25.031 0.419 -11.117 1 89.38 84 PRO A C 1
ATOM 619 O O . PRO A 1 84 ? -25.031 -0.616 -10.445 1 89.38 84 PRO A O 1
ATOM 622 N N . VAL A 1 85 ? -24.016 0.826 -11.781 1 93.12 85 VAL A N 1
ATOM 623 C CA . VAL A 1 85 ? -22.688 0.236 -11.609 1 93.12 85 VAL A CA 1
ATOM 624 C C . VAL A 1 85 ? -22.109 0.637 -10.25 1 93.12 85 VAL A C 1
ATOM 626 O O . VAL A 1 85 ? -22.094 1.82 -9.906 1 93.12 85 VAL A O 1
ATOM 629 N N . PRO A 1 86 ? -21.75 -0.29 -9.469 1 96 86 PRO A N 1
ATOM 630 C CA . PRO A 1 86 ? -21.156 0.048 -8.18 1 96 86 PRO A CA 1
ATOM 631 C C . PRO A 1 86 ? -19.797 0.734 -8.32 1 96 86 PRO A C 1
ATOM 633 O O . PRO A 1 86 ? -19.188 0.682 -9.391 1 96 86 PRO A O 1
ATOM 636 N N . GLU A 1 87 ? -19.359 1.418 -7.25 1 97.06 87 GLU A N 1
ATOM 637 C CA . GLU A 1 87 ? -17.969 1.856 -7.176 1 97.06 87 GLU A CA 1
ATOM 638 C C . GLU A 1 87 ? -17.031 0.683 -6.891 1 97.06 87 GLU A C 1
ATOM 640 O O . GLU A 1 87 ? -17.359 -0.201 -6.098 1 97.06 87 GLU A O 1
ATOM 645 N N . PHE A 1 88 ? -15.969 0.653 -7.613 1 98.12 88 PHE A N 1
ATOM 646 C CA . PHE A 1 88 ? -15.031 -0.451 -7.457 1 98.12 88 PHE A CA 1
ATOM 647 C C . PHE A 1 88 ? -13.93 -0.088 -6.469 1 98.12 88 PHE A C 1
ATOM 649 O O . PHE A 1 88 ? -13.32 0.979 -6.574 1 98.12 88 PHE A O 1
ATOM 656 N N . HIS A 1 89 ? -13.727 -0.857 -5.488 1 98.69 89 HIS A N 1
ATOM 657 C CA . HIS A 1 89 ? -12.578 -0.796 -4.594 1 98.69 89 HIS A CA 1
ATOM 658 C C . HIS A 1 89 ? -11.664 -2.002 -4.789 1 98.69 89 HIS A C 1
ATOM 660 O O . HIS A 1 89 ? -12.039 -3.127 -4.445 1 98.69 89 HIS A O 1
ATOM 666 N N . ILE A 1 90 ? -10.5 -1.807 -5.344 1 98.81 90 ILE A N 1
ATOM 667 C CA . ILE A 1 90 ? -9.594 -2.883 -5.734 1 98.81 90 ILE A CA 1
ATOM 668 C C . ILE A 1 90 ? -8.445 -2.982 -4.734 1 98.81 90 ILE A C 1
ATOM 670 O O . ILE A 1 90 ? -7.777 -1.985 -4.445 1 98.81 90 ILE A O 1
ATOM 674 N N . PHE A 1 91 ? -8.227 -4.164 -4.219 1 98.88 91 PHE A N 1
ATOM 675 C CA . PHE A 1 91 ? -7.145 -4.461 -3.293 1 98.88 91 PHE A CA 1
ATOM 676 C C . PHE A 1 91 ? -6.062 -5.297 -3.971 1 98.88 91 PHE A C 1
ATOM 678 O O . PHE A 1 91 ? -6.316 -6.43 -4.387 1 98.88 91 PHE A O 1
ATOM 685 N N . PHE A 1 92 ? -4.91 -4.723 -4.074 1 98.81 92 PHE A N 1
ATOM 686 C CA . PHE A 1 92 ? -3.758 -5.43 -4.613 1 98.81 92 PHE A CA 1
ATOM 687 C C . PHE A 1 92 ? -2.924 -6.039 -3.492 1 98.81 92 PHE A C 1
ATOM 689 O O . PHE A 1 92 ? -2.291 -5.316 -2.721 1 98.81 92 PHE A O 1
ATOM 696 N N . ASN A 1 93 ? -2.885 -7.34 -3.48 1 98.75 93 ASN A N 1
ATOM 697 C CA . ASN A 1 93 ? -2.213 -8.023 -2.383 1 98.75 93 ASN A CA 1
ATOM 698 C C . ASN A 1 93 ? -0.919 -8.688 -2.846 1 98.75 93 ASN A C 1
ATOM 700 O O . ASN A 1 93 ? -0.871 -9.281 -3.926 1 98.75 93 ASN A O 1
ATOM 704 N N . ASP A 1 94 ? 0.041 -8.602 -2.086 1 98.19 94 ASP A N 1
ATOM 705 C CA . ASP A 1 94 ? 1.256 -9.406 -2.162 1 98.19 94 ASP A CA 1
ATOM 706 C C . ASP A 1 94 ? 1.986 -9.43 -0.822 1 98.19 94 ASP A C 1
ATOM 708 O O . ASP A 1 94 ? 1.518 -8.844 0.155 1 98.19 94 ASP A O 1
ATOM 712 N N . LEU A 1 95 ? 3.049 -10.156 -0.767 1 97.25 95 LEU A N 1
ATOM 713 C CA . LEU A 1 95 ? 3.846 -10.25 0.451 1 97.25 95 LEU A CA 1
ATOM 714 C C . LEU A 1 95 ? 4.344 -8.867 0.875 1 97.25 95 LEU A C 1
ATOM 716 O O . LEU A 1 95 ? 4.453 -7.961 0.048 1 97.25 95 LEU A O 1
ATOM 720 N N . VAL A 1 96 ? 4.688 -8.711 2.137 1 96.44 96 VAL A N 1
ATOM 721 C CA . VAL A 1 96 ? 5.07 -7.449 2.76 1 96.44 96 VAL A CA 1
ATOM 722 C C . VAL A 1 96 ? 6.289 -6.871 2.043 1 96.44 96 VAL A C 1
ATOM 724 O O . VAL A 1 96 ? 6.414 -5.652 1.904 1 96.44 96 VAL A O 1
ATOM 727 N N . ASN A 1 97 ? 7.176 -7.711 1.532 1 95 97 ASN A N 1
ATOM 728 C CA . ASN A 1 97 ? 8.414 -7.242 0.93 1 95 97 ASN A CA 1
ATOM 729 C C . ASN A 1 97 ? 8.258 -6.996 -0.567 1 95 97 ASN A C 1
ATOM 731 O O . ASN A 1 97 ? 9.242 -6.75 -1.27 1 95 97 ASN A O 1
ATOM 735 N N . ASN A 1 98 ? 7.031 -7.121 -1.059 1 97.06 98 ASN A N 1
ATOM 736 C CA . ASN A 1 98 ? 6.773 -6.711 -2.436 1 97.06 98 ASN A CA 1
ATOM 737 C C . ASN A 1 98 ? 7.098 -5.234 -2.65 1 97.06 98 ASN A C 1
ATOM 739 O O . ASN A 1 98 ? 7.109 -4.453 -1.7 1 97.06 98 ASN A O 1
ATOM 743 N N . ASP A 1 99 ? 7.395 -4.926 -3.869 1 97.25 99 ASP A N 1
ATOM 744 C CA . ASP A 1 99 ? 7.664 -3.537 -4.227 1 97.25 99 ASP A CA 1
ATOM 745 C C . ASP A 1 99 ? 6.367 -2.779 -4.492 1 97.25 99 ASP A C 1
ATOM 747 O O . ASP A 1 99 ? 6.047 -2.471 -5.645 1 97.25 99 ASP A O 1
ATOM 751 N N . PHE A 1 100 ? 5.672 -2.316 -3.527 1 98.31 100 PHE A N 1
ATOM 752 C CA . PHE A 1 100 ? 4.402 -1.607 -3.645 1 98.31 100 PHE A CA 1
ATOM 753 C C . PHE A 1 100 ? 4.613 -0.211 -4.215 1 98.31 100 PHE A C 1
ATOM 755 O O . PHE A 1 100 ? 3.723 0.342 -4.863 1 98.31 100 PHE A O 1
ATOM 762 N N . ASN A 1 101 ? 5.797 0.37 -3.953 1 97.69 101 ASN A N 1
ATOM 763 C CA . ASN A 1 101 ? 6.074 1.695 -4.496 1 97.69 101 ASN A CA 1
ATOM 764 C C . ASN A 1 101 ? 5.996 1.703 -6.023 1 97.69 101 ASN A C 1
ATOM 766 O O . ASN A 1 101 ? 5.348 2.57 -6.609 1 97.69 101 ASN A O 1
ATOM 770 N N . THR A 1 102 ? 6.652 0.699 -6.621 1 97.94 102 THR A N 1
ATOM 771 C CA . THR A 1 102 ? 6.598 0.586 -8.07 1 97.94 102 THR A CA 1
ATOM 772 C C . THR A 1 102 ? 5.172 0.318 -8.539 1 97.94 102 THR A C 1
ATOM 774 O O . THR A 1 102 ? 4.711 0.91 -9.523 1 97.94 102 THR A O 1
ATOM 777 N N . LEU A 1 103 ? 4.465 -0.538 -7.832 1 98.19 103 LEU A N 1
ATOM 778 C CA . LEU A 1 103 ? 3.082 -0.854 -8.164 1 98.19 103 LEU A CA 1
ATOM 779 C C . LEU A 1 103 ? 2.225 0.408 -8.18 1 98.19 103 LEU A C 1
ATOM 781 O O . LEU A 1 103 ? 1.504 0.661 -9.148 1 98.19 103 LEU A O 1
ATOM 785 N N . PHE A 1 104 ? 2.289 1.19 -7.152 1 97.94 104 PHE A N 1
ATOM 786 C CA . PHE A 1 104 ? 1.433 2.361 -7.012 1 97.94 104 PHE A CA 1
ATOM 787 C C . PHE A 1 104 ? 1.773 3.41 -8.062 1 97.94 104 PHE A C 1
ATOM 789 O O . PHE A 1 104 ? 0.882 4.066 -8.609 1 97.94 104 PHE A O 1
ATOM 796 N N . LYS A 1 105 ? 3.016 3.57 -8.344 1 96.69 105 LYS A N 1
ATOM 797 C CA . LYS A 1 105 ? 3.428 4.516 -9.375 1 96.69 105 LYS A CA 1
ATOM 798 C C . LYS A 1 105 ? 2.918 4.086 -10.75 1 96.69 105 LYS A C 1
ATOM 800 O O . LYS A 1 105 ? 2.703 4.926 -11.625 1 96.69 105 LYS A O 1
ATOM 805 N N . ALA A 1 106 ? 2.682 2.791 -10.883 1 97 106 ALA A N 1
ATOM 806 C CA . ALA A 1 106 ? 2.299 2.244 -12.18 1 97 106 ALA A CA 1
ATOM 807 C C . ALA A 1 106 ? 0.782 2.201 -12.336 1 97 106 ALA A C 1
ATOM 809 O O . ALA A 1 106 ? 0.268 1.85 -13.398 1 97 106 ALA A O 1
ATOM 810 N N . LEU A 1 107 ? 0.042 2.561 -11.336 1 97.25 107 LEU A N 1
ATOM 811 C CA . LEU A 1 107 ? -1.413 2.547 -11.43 1 97.25 107 LEU A CA 1
ATOM 812 C C . LEU A 1 107 ? -1.888 3.342 -12.641 1 97.25 107 LEU A C 1
ATOM 814 O O . LEU A 1 107 ? -1.427 4.461 -12.867 1 97.25 107 LEU A O 1
ATOM 818 N N . PRO A 1 108 ? -2.828 2.783 -13.352 1 95.25 108 PRO A N 1
ATOM 819 C CA . PRO A 1 108 ? -3.328 3.525 -14.508 1 95.25 108 PRO A CA 1
ATOM 820 C C . PRO A 1 108 ? -4.023 4.828 -14.125 1 95.25 108 PRO A C 1
ATOM 822 O O . PRO A 1 108 ? -4.785 4.863 -13.148 1 95.25 108 PRO A O 1
ATOM 825 N N . CYS A 1 109 ? -3.824 5.84 -14.859 1 90.94 109 CYS A N 1
ATOM 826 C CA . CYS A 1 109 ? -4.383 7.152 -14.555 1 90.94 109 CYS A CA 1
ATOM 827 C C . CYS A 1 109 ? -5.875 7.195 -14.852 1 90.94 109 CYS A C 1
ATOM 829 O O . CYS A 1 109 ? -6.617 7.953 -14.227 1 90.94 109 CYS A O 1
ATOM 831 N N . ASP A 1 110 ? -6.316 6.363 -15.789 1 93.19 110 ASP A N 1
ATOM 832 C CA . ASP A 1 110 ? -7.715 6.383 -16.219 1 93.19 110 ASP A CA 1
ATOM 833 C C . ASP A 1 110 ? -8.508 5.262 -15.547 1 93.19 110 ASP A C 1
ATOM 835 O O . ASP A 1 110 ? -9.602 4.918 -15.992 1 93.19 110 ASP A O 1
ATOM 839 N N . ARG A 1 111 ? -7.926 4.809 -14.477 1 93.69 111 ARG A N 1
ATOM 840 C CA . ARG A 1 111 ? -8.602 3.707 -13.797 1 93.69 111 ARG A CA 1
ATOM 841 C C . ARG A 1 111 ? -9.969 4.141 -13.266 1 93.69 111 ARG A C 1
ATOM 843 O O . ARG A 1 111 ? -10.133 5.285 -12.844 1 93.69 111 ARG A O 1
ATOM 850 N N . GLN A 1 112 ? -10.898 3.207 -13.273 1 94.88 112 GLN A N 1
ATOM 851 C CA . GLN A 1 112 ? -12.258 3.465 -12.812 1 94.88 112 GLN A CA 1
ATOM 852 C C . GLN A 1 112 ? -12.523 2.795 -11.469 1 94.88 112 GLN A C 1
ATOM 854 O O . GLN A 1 112 ? -13.617 2.281 -11.227 1 94.88 112 GLN A O 1
ATOM 859 N N . TYR A 1 113 ? -11.516 2.676 -10.734 1 97.75 113 TYR A N 1
ATOM 860 C CA . TYR A 1 113 ? -11.625 2.047 -9.422 1 97.75 113 TYR A CA 1
ATOM 861 C C . TYR A 1 113 ? -10.703 2.727 -8.414 1 97.75 113 TYR A C 1
ATOM 863 O O . TYR A 1 113 ? -9.727 3.379 -8.797 1 97.75 113 TYR A O 1
ATOM 871 N N . MET A 1 114 ? -11.023 2.666 -7.172 1 98 114 MET A N 1
ATOM 872 C CA . MET A 1 114 ? -10.148 3.055 -6.074 1 98 114 MET A CA 1
ATOM 873 C C . MET A 1 114 ? -9.203 1.915 -5.707 1 98 114 MET A C 1
ATOM 875 O O . MET A 1 114 ? -9.602 0.749 -5.699 1 98 114 MET A O 1
ATOM 879 N N . ALA A 1 115 ? -7.988 2.266 -5.508 1 98.25 115 ALA A N 1
ATOM 880 C CA . ALA A 1 115 ? -6.965 1.234 -5.359 1 98.25 115 ALA A CA 1
ATOM 881 C C . ALA A 1 115 ? -6.363 1.259 -3.957 1 98.25 115 ALA A C 1
ATOM 883 O O . ALA A 1 115 ? -6.172 2.33 -3.375 1 98.25 115 ALA A O 1
ATOM 884 N N . ALA A 1 116 ? -6.055 0.1 -3.449 1 98.81 116 ALA A N 1
ATOM 885 C CA . ALA A 1 116 ? -5.32 -0.072 -2.199 1 98.81 116 ALA A CA 1
ATOM 886 C C . ALA A 1 116 ? -4.355 -1.253 -2.289 1 98.81 116 ALA A C 1
ATOM 888 O O . ALA A 1 116 ? -4.605 -2.211 -3.023 1 98.81 116 ALA A O 1
ATOM 889 N N . GLY A 1 117 ? -3.23 -1.12 -1.655 1 98.81 117 GLY A N 1
ATOM 890 C CA . GLY A 1 117 ? -2.297 -2.227 -1.514 1 98.81 117 GLY A CA 1
ATOM 891 C C . GLY A 1 117 ? -2.422 -2.949 -0.186 1 98.81 117 GLY A C 1
ATOM 892 O O . GLY A 1 117 ? -2.578 -2.314 0.859 1 98.81 117 GLY A O 1
ATOM 893 N N . VAL A 1 118 ? -2.383 -4.254 -0.178 1 98.88 118 VAL A N 1
ATOM 894 C CA . VAL A 1 118 ? -2.543 -5.059 1.028 1 98.88 118 VAL A CA 1
ATOM 895 C C . VAL A 1 118 ? -1.32 -5.953 1.22 1 98.88 118 VAL A C 1
ATOM 897 O O . VAL A 1 118 ? -1.157 -6.949 0.514 1 98.88 118 VAL A O 1
ATOM 900 N N . PRO A 1 119 ? -0.465 -5.602 2.182 1 98.19 119 PRO A N 1
ATOM 901 C CA . PRO A 1 119 ? 0.701 -6.445 2.455 1 98.19 119 PRO A CA 1
ATOM 902 C C . PRO A 1 119 ? 0.353 -7.684 3.277 1 98.19 119 PRO A C 1
ATOM 904 O O . PRO A 1 119 ? -0.446 -7.605 4.215 1 98.19 119 PRO A O 1
ATOM 907 N N . GLY A 1 120 ? 0.892 -8.789 2.879 1 97.25 120 GLY A N 1
ATOM 908 C CA . GLY A 1 120 ? 0.721 -9.992 3.672 1 97.25 120 GLY A CA 1
ATOM 909 C C . GLY A 1 120 ? 0.628 -11.25 2.83 1 97.25 120 GLY A C 1
ATOM 910 O O . GLY A 1 120 ? 0.367 -11.18 1.627 1 97.25 120 GLY A O 1
ATOM 911 N N . SER A 1 121 ? 0.758 -12.367 3.461 1 96.94 121 SER A N 1
ATOM 912 C CA . SER A 1 121 ? 0.646 -13.656 2.781 1 96.94 121 SER A CA 1
ATOM 913 C C . SER A 1 121 ? -0.813 -14.031 2.541 1 96.94 121 SER A C 1
ATOM 915 O O . SER A 1 121 ? -1.628 -14 3.467 1 96.94 121 SER A O 1
ATOM 917 N N . PHE A 1 122 ? -1.136 -14.422 1.296 1 97.88 122 PHE A N 1
ATOM 918 C CA . PHE A 1 122 ? -2.516 -14.773 0.987 1 97.88 122 PHE A CA 1
ATOM 919 C C . PHE A 1 122 ? -2.855 -16.156 1.529 1 97.88 122 PHE A C 1
ATOM 921 O O . PHE A 1 122 ? -3.998 -16.609 1.426 1 97.88 122 PHE A O 1
ATOM 928 N N . TYR A 1 123 ? -1.921 -16.844 2.158 1 97.19 123 TYR A N 1
ATOM 929 C CA . TYR A 1 123 ? -2.225 -18.125 2.785 1 97.19 123 TYR A CA 1
ATOM 930 C C . TYR A 1 123 ? -2.869 -17.922 4.152 1 97.19 123 TYR A C 1
ATOM 932 O O . TYR A 1 123 ? -3.328 -18.891 4.773 1 97.19 123 TYR A O 1
ATOM 940 N N . GLY A 1 124 ? -2.891 -16.75 4.645 1 96 124 GLY A N 1
ATOM 941 C CA . GLY A 1 124 ? -3.645 -16.359 5.828 1 96 124 GLY A CA 1
ATOM 942 C C . GLY A 1 124 ? -4.719 -15.32 5.535 1 96 124 GLY A C 1
ATOM 943 O O . GLY A 1 124 ? -4.957 -14.977 4.375 1 96 124 GLY A O 1
ATOM 944 N N . ARG A 1 125 ? -5.344 -14.836 6.598 1 96.69 125 ARG A N 1
ATOM 945 C CA . ARG A 1 125 ? -6.398 -13.844 6.457 1 96.69 125 ARG A CA 1
ATOM 946 C C . ARG A 1 125 ? -5.816 -12.469 6.148 1 96.69 125 ARG A C 1
ATOM 948 O O . ARG A 1 125 ? -4.789 -12.078 6.711 1 96.69 125 ARG A O 1
ATOM 955 N N . LEU A 1 126 ? -6.48 -11.781 5.242 1 98.19 126 LEU A N 1
ATOM 956 C CA . LEU A 1 126 ? -6.031 -10.461 4.805 1 98.19 126 LEU A CA 1
ATOM 957 C C . LEU A 1 126 ? -7.145 -9.43 4.949 1 98.19 126 LEU A C 1
ATOM 959 O O . LEU A 1 126 ? -6.879 -8.234 5.051 1 98.19 126 LEU A O 1
ATOM 963 N N . PHE A 1 127 ? -8.391 -9.883 4.949 1 98.56 127 PHE A N 1
ATOM 964 C CA . PHE A 1 127 ? -9.555 -9 4.906 1 98.56 127 PHE A CA 1
ATOM 965 C C . PHE A 1 127 ? -10.562 -9.391 5.984 1 98.56 127 PHE A C 1
ATOM 967 O O . PHE A 1 127 ? -10.547 -10.516 6.484 1 98.56 127 PHE A O 1
ATOM 974 N N . PRO A 1 128 ? -11.461 -8.453 6.359 1 98.06 128 PRO A N 1
ATOM 975 C CA . PRO A 1 128 ? -12.555 -8.805 7.266 1 98.06 128 PRO A CA 1
ATOM 976 C C . PRO A 1 128 ? -13.477 -9.883 6.688 1 98.06 128 PRO A C 1
ATOM 978 O O . PRO A 1 128 ? -13.508 -10.078 5.473 1 98.06 128 PRO A O 1
ATOM 981 N N . LYS A 1 129 ? -14.172 -10.555 7.609 1 96.81 129 LYS A N 1
ATOM 982 C CA . LYS A 1 129 ? -15.094 -11.609 7.199 1 96.81 129 LYS A CA 1
ATOM 983 C C . LYS A 1 129 ? -16.141 -11.078 6.223 1 96.81 129 LYS A C 1
ATOM 985 O O . LYS A 1 129 ? -16.672 -9.977 6.406 1 96.81 129 LYS A O 1
ATOM 990 N N . SER A 1 130 ? -16.375 -11.812 5.113 1 95.88 130 SER A N 1
ATOM 991 C CA . SER A 1 130 ? -17.453 -11.578 4.168 1 95.88 130 SER A CA 1
ATOM 992 C C . SER A 1 130 ? -17.391 -10.18 3.574 1 95.88 130 SER A C 1
ATOM 994 O O . SER A 1 130 ? -18.422 -9.523 3.395 1 95.88 130 SER A O 1
ATOM 996 N N . SER A 1 131 ? -16.172 -9.719 3.281 1 96.75 131 SER A N 1
ATOM 997 C CA . SER A 1 131 ? -16.031 -8.312 2.912 1 96.75 131 SER A CA 1
ATOM 998 C C . SER A 1 131 ? -15.625 -8.164 1.449 1 96.75 131 SER A C 1
ATOM 1000 O O . SER A 1 131 ? -15.664 -7.062 0.898 1 96.75 131 SER A O 1
ATOM 1002 N N . ILE A 1 132 ? -15.242 -9.227 0.769 1 97.75 132 ILE A N 1
ATOM 1003 C CA . ILE A 1 132 ? -14.758 -9.148 -0.605 1 97.75 132 ILE A CA 1
ATOM 1004 C C . ILE A 1 132 ? -15.742 -9.844 -1.541 1 97.75 132 ILE A C 1
ATOM 1006 O O . ILE A 1 132 ? -16.219 -10.945 -1.248 1 97.75 132 ILE A O 1
ATOM 1010 N N . ASN A 1 133 ? -16.062 -9.195 -2.652 1 97.69 133 ASN A N 1
ATOM 1011 C CA . ASN A 1 133 ? -17.031 -9.75 -3.59 1 97.69 133 ASN A CA 1
ATOM 1012 C C . ASN A 1 133 ? -16.375 -10.711 -4.574 1 97.69 133 ASN A C 1
ATOM 1014 O O . ASN A 1 133 ? -16.984 -11.695 -4.996 1 97.69 133 ASN A O 1
ATOM 1018 N N . LEU A 1 134 ? -15.195 -10.391 -4.977 1 98.5 134 LEU A N 1
ATOM 1019 C CA . LEU A 1 134 ? -14.469 -11.203 -5.949 1 98.5 134 LEU A CA 1
ATOM 1020 C C . LEU A 1 134 ? -12.977 -11.211 -5.648 1 98.5 134 LEU A C 1
ATOM 1022 O O . LEU A 1 134 ? -12.391 -10.172 -5.34 1 98.5 134 LEU A O 1
ATOM 1026 N N . MET A 1 135 ? -12.406 -12.383 -5.656 1 98.62 135 MET A N 1
ATOM 1027 C CA . MET A 1 135 ? -10.961 -12.531 -5.523 1 98.62 135 MET A CA 1
ATOM 1028 C C . MET A 1 135 ? -10.367 -13.195 -6.762 1 98.62 135 MET A C 1
ATOM 1030 O O . MET A 1 135 ? -11 -14.062 -7.371 1 98.62 135 MET A O 1
ATOM 1034 N N . ASN A 1 136 ? -9.227 -12.734 -7.094 1 98.75 136 ASN A N 1
ATOM 1035 C CA . ASN A 1 136 ? -8.5 -13.258 -8.242 1 98.75 136 ASN A CA 1
ATOM 1036 C C . ASN A 1 136 ? -7.043 -13.555 -7.898 1 98.75 136 ASN A C 1
ATOM 1038 O O . ASN A 1 136 ? -6.414 -12.805 -7.148 1 98.75 136 ASN A O 1
ATOM 1042 N N . SER A 1 137 ? -6.562 -14.656 -8.289 1 98.38 137 SER A N 1
ATOM 1043 C CA . SER A 1 137 ? -5.141 -14.977 -8.203 1 98.38 137 SER A CA 1
ATOM 1044 C C . SER A 1 137 ? -4.621 -15.539 -9.523 1 98.38 137 SER A C 1
ATOM 1046 O O . SER A 1 137 ? -5.125 -16.547 -10.016 1 98.38 137 SER A O 1
ATOM 1048 N N . SER A 1 138 ? -3.607 -14.867 -10.062 1 97.38 138 SER A N 1
ATOM 1049 C CA . SER A 1 138 ? -3.014 -15.305 -11.32 1 97.38 138 SER A CA 1
ATOM 1050 C C . SER A 1 138 ? -1.516 -15.547 -11.172 1 97.38 138 SER A C 1
ATOM 1052 O O . SER A 1 138 ? -0.771 -14.641 -10.789 1 97.38 138 SER A O 1
ATOM 1054 N N . PHE A 1 139 ? -1.095 -16.781 -11.469 1 95.5 139 PHE A N 1
ATOM 1055 C CA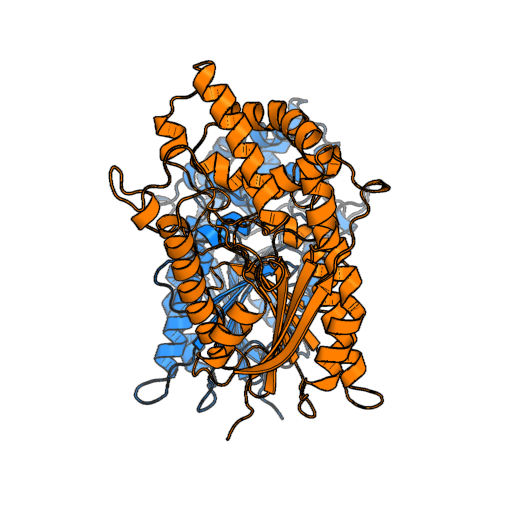 . PHE A 1 139 ? 0.306 -17.172 -11.547 1 95.5 139 PHE A CA 1
ATOM 1056 C C . PHE A 1 139 ? 1.023 -16.906 -10.234 1 95.5 139 PHE A C 1
ATOM 1058 O O . PHE A 1 139 ? 2.141 -16.375 -10.227 1 95.5 139 PHE A O 1
ATOM 1065 N N . SER A 1 140 ? 0.343 -17.203 -9.156 1 96.44 140 SER A N 1
ATOM 1066 C CA . SER A 1 140 ? 0.972 -16.984 -7.863 1 96.44 140 SER A CA 1
ATOM 1067 C C . SER A 1 140 ? 0.854 -18.203 -6.965 1 96.44 140 SER A C 1
ATOM 1069 O O . SER A 1 140 ? 1.724 -18.453 -6.129 1 96.44 140 SER A O 1
ATOM 1071 N N . LEU A 1 141 ? -0.091 -19.047 -7.188 1 97.19 141 LEU A N 1
ATOM 1072 C CA . LEU A 1 141 ? -0.433 -20.078 -6.211 1 97.19 141 LEU A CA 1
ATOM 1073 C C . LEU A 1 141 ? 0.435 -21.312 -6.402 1 97.19 141 LEU A C 1
ATOM 1075 O O . LEU A 1 141 ? 0.417 -22.219 -5.566 1 97.19 141 LEU A O 1
ATOM 1079 N N . HIS A 1 142 ? 1.204 -21.375 -7.484 1 95.5 142 HIS A N 1
ATOM 1080 C CA . HIS A 1 142 ? 2.18 -22.453 -7.637 1 95.5 142 HIS A CA 1
ATOM 1081 C C . HIS A 1 142 ? 3.406 -22.203 -6.766 1 95.5 142 HIS A C 1
ATOM 1083 O O . HIS A 1 142 ? 4.227 -23.109 -6.578 1 95.5 142 HIS A O 1
ATOM 1089 N N . TRP A 1 143 ? 3.572 -20.984 -6.289 1 96.38 143 TRP A N 1
ATOM 1090 C CA . TRP A 1 143 ? 4.578 -20.703 -5.273 1 96.38 143 TRP A CA 1
ATOM 1091 C C . TRP A 1 143 ? 4.117 -21.172 -3.896 1 96.38 143 TRP A C 1
ATOM 1093 O O . TRP A 1 143 ? 3.098 -20.703 -3.383 1 96.38 143 TRP A O 1
ATOM 1103 N N . LEU A 1 144 ? 4.934 -22 -3.324 1 96.44 144 LEU A N 1
ATOM 1104 C CA . LEU A 1 144 ? 4.609 -22.5 -1.994 1 96.44 144 LEU A CA 1
ATOM 1105 C C . LEU A 1 144 ? 4.938 -21.469 -0.926 1 96.44 144 LEU A C 1
ATOM 1107 O O . LEU A 1 144 ? 5.793 -20.609 -1.134 1 96.44 144 LEU A O 1
ATOM 1111 N N . ARG A 1 145 ? 4.172 -21.641 0.199 1 95.5 145 ARG A N 1
ATOM 1112 C CA . ARG A 1 145 ? 4.422 -20.766 1.342 1 95.5 145 ARG A CA 1
ATOM 1113 C C . ARG A 1 145 ? 5.867 -20.875 1.816 1 95.5 145 ARG A C 1
ATOM 1115 O O . ARG A 1 145 ? 6.469 -19.891 2.242 1 95.5 145 ARG A O 1
ATOM 1122 N N . LYS A 1 146 ? 6.371 -22.047 1.727 1 94.62 146 LYS A N 1
ATOM 1123 C CA . LYS A 1 146 ? 7.73 -22.359 2.16 1 94.62 146 LYS A CA 1
ATOM 1124 C C . LYS A 1 146 ? 8.227 -23.656 1.526 1 94.62 146 LYS A C 1
ATOM 1126 O O . LYS A 1 146 ? 7.43 -24.438 0.99 1 94.62 146 LYS A O 1
ATOM 1131 N N . VAL A 1 147 ? 9.523 -23.766 1.644 1 95.38 147 VAL A N 1
ATOM 1132 C CA . VAL A 1 147 ? 10.117 -25.062 1.294 1 95.38 147 VAL A CA 1
ATOM 1133 C C . VAL A 1 147 ? 9.727 -26.109 2.334 1 95.38 147 VAL A C 1
ATOM 1135 O O . VAL A 1 147 ? 9.773 -25.844 3.537 1 95.38 147 VAL A O 1
ATOM 1138 N N . PRO A 1 148 ? 9.273 -27.281 1.802 1 95.75 148 PRO A N 1
ATOM 1139 C CA . PRO A 1 148 ? 9.016 -28.328 2.797 1 95.75 148 PRO A CA 1
ATOM 1140 C C . PRO A 1 148 ? 10.219 -28.594 3.697 1 95.75 148 PRO A C 1
ATOM 1142 O O . PRO A 1 148 ? 11.344 -28.75 3.205 1 95.75 148 PRO A O 1
ATOM 1145 N N . GLU A 1 149 ? 9.961 -28.641 4.961 1 92.44 149 GLU A N 1
ATOM 1146 C CA . GLU A 1 149 ? 11.039 -28.781 5.938 1 92.44 149 GLU A CA 1
ATOM 1147 C C . GLU A 1 149 ? 11.805 -30.078 5.738 1 92.44 149 GLU A C 1
ATOM 1149 O O . GLU A 1 149 ? 13.031 -30.125 5.918 1 92.44 149 GLU A O 1
ATOM 1154 N N . ASP A 1 150 ? 11.211 -31.078 5.348 1 93.56 150 ASP A N 1
ATOM 1155 C CA . ASP A 1 150 ? 11.781 -32.406 5.25 1 93.56 150 ASP A CA 1
ATOM 1156 C C . ASP A 1 150 ? 12.883 -32.469 4.195 1 93.56 150 ASP A C 1
ATOM 1158 O O . ASP A 1 150 ? 13.836 -33.25 4.324 1 93.56 150 ASP A O 1
ATOM 1162 N N . VAL A 1 151 ? 12.805 -31.688 3.166 1 95 151 VAL A N 1
ATOM 1163 C CA . VAL A 1 151 ? 13.711 -31.828 2.027 1 95 151 VAL A CA 1
ATOM 1164 C C . VAL A 1 151 ? 15.07 -31.234 2.373 1 95 151 VAL A C 1
ATOM 1166 O O . VAL A 1 151 ? 16.047 -31.438 1.639 1 95 151 VAL A O 1
ATOM 1169 N N . GLU A 1 152 ? 15.141 -30.484 3.451 1 89.88 152 GLU A N 1
ATOM 1170 C CA . GLU A 1 152 ? 16.391 -29.891 3.9 1 89.88 152 GLU A CA 1
ATOM 1171 C C . GLU A 1 152 ? 17.109 -30.797 4.91 1 89.88 152 GLU A C 1
ATOM 1173 O O . GLU A 1 152 ? 18.234 -30.5 5.32 1 89.88 152 GLU A O 1
ATOM 1178 N N . LYS A 1 153 ? 16.484 -31.891 5.383 1 90.25 153 LYS A N 1
ATOM 1179 C CA . LYS A 1 153 ? 17.078 -32.812 6.336 1 90.25 153 LYS A CA 1
ATOM 1180 C C . LYS A 1 153 ? 18.078 -33.75 5.656 1 90.25 153 LYS A C 1
ATOM 1182 O O . LYS A 1 153 ? 17.688 -34.719 5.02 1 90.25 153 LYS A O 1
ATOM 1187 N N . ARG A 1 154 ? 19.25 -33.562 5.988 1 92.62 154 ARG A N 1
ATOM 1188 C CA . ARG A 1 154 ? 20.344 -34.281 5.336 1 92.62 154 ARG A CA 1
ATOM 1189 C C . ARG A 1 154 ? 20.328 -35.75 5.719 1 92.62 154 ARG A C 1
ATOM 1191 O O . ARG A 1 154 ? 19.875 -36.125 6.805 1 92.62 154 ARG A O 1
ATOM 1198 N N . ASP A 1 155 ? 20.719 -36.5 4.859 1 91.69 155 ASP A N 1
ATOM 1199 C CA . ASP A 1 155 ? 20.922 -37.938 5.055 1 91.69 155 ASP A CA 1
ATOM 1200 C C . ASP A 1 155 ? 19.609 -38.656 5.387 1 91.69 155 ASP A C 1
ATOM 1202 O O . ASP A 1 155 ? 19.578 -39.5 6.27 1 91.69 155 ASP A O 1
ATOM 1206 N N . THR A 1 156 ? 18.578 -38.156 4.914 1 93.06 156 THR A N 1
ATOM 1207 C CA . THR A 1 156 ? 17.281 -38.812 4.957 1 93.06 156 THR A CA 1
ATOM 1208 C C . THR A 1 156 ? 16.766 -39.094 3.547 1 93.06 156 THR A C 1
ATOM 1210 O O . THR A 1 156 ? 17.281 -38.531 2.572 1 93.06 156 THR A O 1
ATOM 1213 N N . PRO A 1 157 ? 15.828 -39.906 3.453 1 91.56 157 PRO A N 1
ATOM 1214 C CA . PRO A 1 157 ? 15.258 -40.188 2.131 1 91.56 157 PRO A CA 1
ATOM 1215 C C . PRO A 1 157 ? 14.57 -38.969 1.519 1 91.56 157 PRO A C 1
ATOM 1217 O O . PRO A 1 157 ? 14.273 -38.969 0.322 1 91.56 157 PRO A O 1
ATOM 1220 N N . PHE A 1 158 ? 14.352 -37.938 2.24 1 93.44 158 PHE A N 1
ATOM 1221 C CA . PHE A 1 158 ? 13.648 -36.75 1.776 1 93.44 158 PHE A CA 1
ATOM 1222 C C . PHE A 1 158 ? 14.625 -35.688 1.36 1 93.44 158 PHE A C 1
ATOM 1224 O O . PHE A 1 158 ? 14.227 -34.625 0.819 1 93.44 158 PHE A O 1
ATOM 1231 N N . TRP A 1 159 ? 15.859 -36 1.575 1 95.19 159 TRP A N 1
ATOM 1232 C CA . TRP A 1 159 ? 16.875 -35 1.252 1 95.19 159 TRP A CA 1
ATOM 1233 C C . TRP A 1 159 ? 16.953 -34.781 -0.254 1 95.19 159 TRP A C 1
ATOM 1235 O O . TRP A 1 159 ? 17.109 -35.719 -1.023 1 95.19 159 TRP A O 1
ATOM 1245 N N . ASN A 1 160 ? 16.797 -33.469 -0.707 1 95.06 160 ASN A N 1
ATOM 1246 C CA . ASN A 1 160 ? 16.875 -33.125 -2.125 1 95.06 160 ASN A CA 1
ATOM 1247 C C .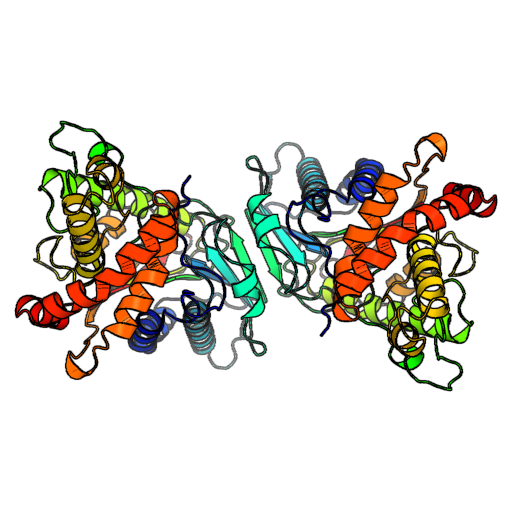 ASN A 1 160 ? 18.312 -32.812 -2.545 1 95.06 160 ASN A C 1
ATOM 1249 O O . ASN A 1 160 ? 18.562 -31.75 -3.121 1 95.06 160 ASN A O 1
ATOM 1253 N N . LYS A 1 161 ? 19.172 -33.75 -2.385 1 92.56 161 LYS A N 1
ATOM 1254 C CA . LYS A 1 161 ? 20.594 -33.562 -2.584 1 92.56 161 LYS A CA 1
ATOM 1255 C C . LYS A 1 161 ? 20.922 -33.219 -4.039 1 92.56 161 LYS A C 1
ATOM 1257 O O . LYS A 1 161 ? 20.453 -33.938 -4.953 1 92.56 161 LYS A O 1
ATOM 1262 N N . GLY A 1 162 ? 21.641 -32.219 -4.188 1 89.75 162 GLY A N 1
ATOM 1263 C CA . GLY A 1 162 ? 22.188 -31.844 -5.488 1 89.75 162 GLY A CA 1
ATOM 1264 C C . GLY A 1 162 ? 21.172 -31.172 -6.391 1 89.75 162 GLY A C 1
ATOM 1265 O O . GLY A 1 162 ? 21.438 -30.922 -7.566 1 89.75 162 GLY A O 1
ATOM 1266 N N . ARG A 1 163 ? 20.016 -30.875 -5.828 1 92 163 ARG A N 1
ATOM 1267 C CA . ARG A 1 163 ? 18.938 -30.297 -6.617 1 92 163 ARG A CA 1
ATOM 1268 C C . ARG A 1 163 ? 18.344 -29.078 -5.914 1 92 163 ARG A C 1
ATOM 1270 O O . ARG A 1 163 ? 18.562 -28.875 -4.719 1 92 163 ARG A O 1
ATOM 1277 N N . ILE A 1 164 ? 17.547 -28.281 -6.77 1 93.5 164 ILE A N 1
ATOM 1278 C CA . ILE A 1 164 ? 16.938 -27.109 -6.156 1 93.5 164 ILE A CA 1
ATOM 1279 C C . ILE A 1 164 ? 15.438 -27.109 -6.43 1 93.5 164 ILE A C 1
ATOM 1281 O O . ILE A 1 164 ? 14.719 -26.203 -5.977 1 93.5 164 ILE A O 1
ATOM 1285 N N . THR A 1 165 ? 14.984 -28.078 -7.238 1 93.88 165 THR A N 1
ATOM 1286 C CA . THR A 1 165 ? 13.562 -28.297 -7.477 1 93.88 165 THR A CA 1
ATOM 1287 C C . THR A 1 165 ? 13.211 -29.766 -7.293 1 93.88 165 THR A C 1
ATOM 1289 O O . THR A 1 165 ? 14.086 -30.594 -7.039 1 93.88 165 THR A O 1
ATOM 1292 N N . TYR A 1 166 ? 11.914 -30.078 -7.43 1 93.5 166 TYR A N 1
ATOM 1293 C CA . TYR A 1 166 ? 11.5 -31.469 -7.238 1 93.5 166 TYR A CA 1
ATOM 1294 C C . TYR A 1 166 ? 11.398 -32.188 -8.578 1 93.5 166 TYR A C 1
ATOM 1296 O O . TYR A 1 166 ? 11 -33.344 -8.625 1 93.5 166 TYR A O 1
ATOM 1304 N N . ALA A 1 167 ? 11.711 -31.562 -9.727 1 89.94 167 ALA A N 1
ATOM 1305 C CA . ALA A 1 167 ? 11.438 -32.062 -11.07 1 89.94 167 ALA A CA 1
ATOM 1306 C C . ALA A 1 167 ? 12.117 -33.406 -11.297 1 89.94 167 ALA A C 1
ATOM 1308 O O . ALA A 1 167 ? 11.531 -34.312 -11.898 1 89.94 167 ALA A O 1
ATOM 1309 N N . ARG A 1 168 ? 13.375 -33.594 -10.875 1 88.88 168 ARG A N 1
ATOM 1310 C CA . ARG A 1 168 ? 14.156 -34.812 -11.086 1 88.88 168 ARG A CA 1
ATOM 1311 C C . ARG A 1 168 ? 14.516 -35.469 -9.758 1 88.88 168 ARG A C 1
ATOM 1313 O O . ARG A 1 168 ? 15.523 -36.156 -9.664 1 88.88 168 ARG A O 1
ATOM 1320 N N . SER A 1 169 ? 13.688 -35.219 -8.805 1 93.56 169 SER A N 1
ATOM 1321 C CA . SER A 1 169 ? 13.969 -35.688 -7.453 1 93.56 169 SER A CA 1
ATOM 1322 C C . SER A 1 169 ? 13.305 -37.031 -7.191 1 93.56 169 SER A C 1
ATOM 1324 O O . SER A 1 169 ? 12.625 -37.594 -8.07 1 93.56 169 SER A O 1
ATOM 1326 N N . SER A 1 170 ? 13.609 -37.656 -6.02 1 93.31 170 SER A N 1
ATOM 1327 C CA . SER A 1 170 ? 13 -38.906 -5.605 1 93.31 170 SER A CA 1
ATOM 1328 C C . SER A 1 170 ? 11.508 -38.75 -5.359 1 93.31 170 SER A C 1
ATOM 1330 O O . SER A 1 170 ? 11.008 -37.625 -5.223 1 93.31 170 SER A O 1
ATOM 1332 N N . ALA A 1 171 ? 10.844 -39.875 -5.344 1 94.12 171 ALA A N 1
ATOM 1333 C CA . ALA A 1 171 ? 9.406 -39.875 -5.086 1 94.12 171 ALA A CA 1
ATOM 1334 C C . ALA A 1 171 ? 9.094 -39.25 -3.727 1 94.12 171 ALA A C 1
ATOM 1336 O O . ALA A 1 171 ? 8.062 -38.594 -3.559 1 94.12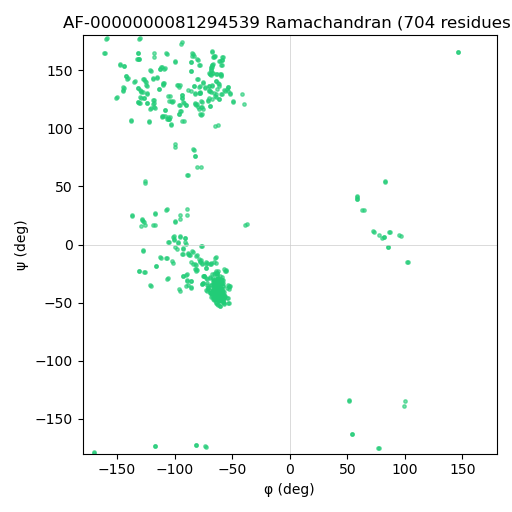 171 ALA A O 1
ATOM 1337 N N . GLN A 1 172 ? 9.969 -39.438 -2.812 1 95.56 172 GLN A N 1
ATOM 1338 C CA . GLN A 1 172 ? 9.773 -38.906 -1.469 1 95.56 172 GLN A CA 1
ATOM 1339 C C . GLN A 1 172 ? 9.859 -37.375 -1.465 1 95.56 172 GLN A C 1
ATOM 1341 O O . GLN A 1 172 ? 9.07 -36.719 -0.794 1 95.56 172 GLN A O 1
ATOM 1346 N N . VAL A 1 173 ? 10.789 -36.875 -2.189 1 95.81 173 VAL A N 1
ATOM 1347 C CA . VAL A 1 173 ? 10.938 -35.406 -2.297 1 95.81 173 VAL A CA 1
ATOM 1348 C C . VAL A 1 173 ? 9.719 -34.812 -2.992 1 95.81 173 VAL A C 1
ATOM 1350 O O . VAL A 1 173 ? 9.172 -33.812 -2.539 1 95.81 173 VAL A O 1
ATOM 1353 N N . VAL A 1 174 ? 9.312 -35.438 -4.047 1 95.62 174 VAL A N 1
ATOM 1354 C CA . VAL A 1 174 ? 8.141 -35 -4.777 1 95.62 174 VAL A CA 1
ATOM 1355 C C . VAL A 1 174 ? 6.926 -34.969 -3.85 1 95.62 174 VAL A C 1
ATOM 1357 O O . VAL A 1 174 ? 6.156 -34 -3.844 1 95.62 174 VAL A O 1
ATOM 1360 N N . GLU A 1 175 ? 6.781 -36 -3.088 1 95.56 175 GLU A N 1
ATOM 1361 C CA . GLU A 1 175 ? 5.656 -36.094 -2.16 1 95.56 175 GLU A CA 1
ATOM 1362 C C . GLU A 1 175 ? 5.719 -34.969 -1.103 1 95.56 175 GLU A C 1
ATOM 1364 O O . GLU A 1 175 ? 4.684 -34.469 -0.67 1 95.56 175 GLU A O 1
ATOM 1369 N N . ALA A 1 176 ? 6.871 -34.656 -0.666 1 96.38 176 ALA A N 1
ATOM 1370 C CA . ALA A 1 176 ? 7.023 -33.562 0.311 1 96.38 176 ALA A CA 1
ATOM 1371 C C . ALA A 1 176 ? 6.52 -32.25 -0.25 1 96.38 176 ALA A C 1
ATOM 1373 O O . ALA A 1 176 ? 5.805 -31.5 0.433 1 96.38 176 ALA A O 1
ATOM 1374 N N . PHE A 1 177 ? 6.855 -31.969 -1.488 1 96.06 177 PHE A N 1
ATOM 1375 C CA . PHE A 1 177 ? 6.398 -30.75 -2.141 1 96.06 177 PHE A CA 1
ATOM 1376 C C . PHE A 1 177 ? 4.895 -30.781 -2.369 1 96.06 177 PHE A C 1
ATOM 1378 O O . PHE A 1 177 ? 4.203 -29.781 -2.154 1 96.06 177 PHE A O 1
ATOM 1385 N N . ARG A 1 178 ? 4.418 -31.922 -2.771 1 95.94 178 ARG A N 1
ATOM 1386 C CA . ARG A 1 178 ? 2.982 -32.094 -2.963 1 95.94 178 ARG A CA 1
ATOM 1387 C C . ARG A 1 178 ? 2.223 -31.844 -1.665 1 95.94 178 ARG A C 1
ATOM 1389 O O . ARG A 1 178 ? 1.22 -31.125 -1.655 1 95.94 178 ARG A O 1
ATOM 1396 N N . SER A 1 179 ? 2.709 -32.406 -0.621 1 96.69 179 SER A N 1
ATOM 1397 C CA . SER A 1 179 ? 2.074 -32.25 0.685 1 96.69 179 SER A CA 1
ATOM 1398 C C . SER A 1 179 ? 2.066 -30.797 1.127 1 96.69 179 SER A C 1
ATOM 1400 O O . SER A 1 179 ? 1.072 -30.312 1.676 1 96.69 179 SER A O 1
ATOM 1402 N N . GLN A 1 180 ? 3.131 -30.156 0.917 1 96.44 180 GLN A N 1
ATOM 1403 C CA . GLN A 1 180 ? 3.203 -28.75 1.25 1 96.44 180 GLN A CA 1
ATOM 1404 C C . GLN A 1 180 ? 2.197 -27.938 0.435 1 96.44 180 GLN A C 1
ATOM 1406 O O . GLN A 1 180 ? 1.52 -27.062 0.972 1 96.44 180 GLN A O 1
ATOM 1411 N N . PHE A 1 181 ? 2.092 -28.266 -0.824 1 96.31 181 PHE A N 1
ATOM 1412 C CA . PHE A 1 181 ? 1.127 -27.594 -1.688 1 96.31 181 PHE A CA 1
ATOM 1413 C C . PHE A 1 181 ? -0.293 -27.797 -1.175 1 96.31 181 PHE A C 1
ATOM 1415 O O . PHE A 1 181 ? -1.074 -26.859 -1.101 1 96.31 181 PHE A O 1
ATOM 1422 N N . TYR A 1 182 ? -0.586 -28.969 -0.855 1 97 182 TYR A N 1
ATOM 1423 C CA . TYR A 1 182 ? -1.916 -29.297 -0.353 1 97 182 TYR A CA 1
ATOM 1424 C C . TYR A 1 182 ? -2.236 -28.5 0.906 1 97 182 TYR A C 1
ATOM 1426 O O . TYR A 1 182 ? -3.316 -27.922 1.02 1 97 182 TYR A O 1
ATOM 1434 N N . ASN A 1 183 ? -1.316 -28.5 1.8 1 96.81 183 ASN A N 1
ATOM 1435 C CA . ASN A 1 183 ? -1.517 -27.75 3.043 1 96.81 183 ASN A CA 1
ATOM 1436 C C . ASN A 1 183 ? -1.679 -26.266 2.789 1 96.81 183 ASN A C 1
ATOM 1438 O O . ASN A 1 183 ? -2.547 -25.609 3.381 1 96.81 183 ASN A O 1
ATOM 1442 N N . ASP A 1 184 ? -0.837 -25.719 1.97 1 96.94 184 ASP A N 1
ATOM 1443 C CA . ASP A 1 184 ? -0.913 -24.312 1.62 1 96.94 184 ASP A CA 1
ATOM 1444 C C . ASP A 1 184 ? -2.266 -23.969 0.997 1 96.94 184 ASP A C 1
ATOM 1446 O O . ASP A 1 184 ? -2.902 -22.984 1.382 1 96.94 184 ASP A O 1
ATOM 1450 N N . MET A 1 185 ? -2.664 -24.781 0.038 1 97.5 185 MET A N 1
ATOM 1451 C CA . MET A 1 185 ? -3.906 -24.531 -0.687 1 97.5 185 MET A CA 1
ATOM 1452 C C . MET A 1 185 ? -5.109 -24.641 0.243 1 97.5 185 MET A C 1
ATOM 1454 O O . MET A 1 185 ? -6.07 -23.875 0.112 1 97.5 185 MET A O 1
ATOM 1458 N N . LYS A 1 186 ? -5.062 -25.578 1.118 1 97.25 186 LYS A N 1
ATOM 1459 C CA . LYS A 1 186 ? -6.121 -25.688 2.119 1 97.25 186 LYS A CA 1
ATOM 1460 C C . LYS A 1 186 ? -6.238 -24.406 2.939 1 97.25 186 LYS A C 1
ATOM 1462 O O . LYS A 1 186 ? -7.34 -23.875 3.127 1 97.25 186 LYS A O 1
ATOM 1467 N N . ASP A 1 187 ? -5.129 -23.922 3.439 1 97.19 187 ASP A N 1
ATOM 1468 C CA . ASP A 1 187 ? -5.129 -22.688 4.211 1 97.19 187 ASP A CA 1
ATOM 1469 C C . ASP A 1 187 ? -5.633 -21.516 3.371 1 97.19 187 ASP A C 1
ATOM 1471 O O . ASP A 1 187 ? -6.414 -20.688 3.852 1 97.19 187 ASP A O 1
ATOM 1475 N N . PHE A 1 188 ? -5.188 -21.516 2.154 1 98.25 188 PHE A N 1
ATOM 1476 C CA . PHE A 1 188 ? -5.598 -20.469 1.225 1 98.25 188 PHE A CA 1
ATOM 1477 C C . PHE A 1 188 ? -7.109 -20.484 1.036 1 98.25 188 PHE A C 1
ATOM 1479 O O . PHE A 1 188 ? -7.762 -19.438 1.188 1 98.25 188 PHE A O 1
ATOM 1486 N N . LEU A 1 189 ? -7.637 -21.562 0.708 1 98.12 189 LEU A N 1
ATOM 1487 C CA . LEU A 1 189 ? -9.062 -21.672 0.433 1 98.12 189 LEU A CA 1
ATOM 1488 C C . LEU A 1 189 ? -9.883 -21.391 1.688 1 98.12 189 LEU A C 1
ATOM 1490 O O . LEU A 1 189 ? -10.953 -20.781 1.611 1 98.12 189 LEU A O 1
ATOM 1494 N N . ASN A 1 190 ? -9.398 -21.797 2.844 1 97.25 190 ASN A N 1
ATOM 1495 C CA . ASN A 1 190 ? -10.086 -21.516 4.094 1 97.25 190 ASN A CA 1
ATOM 1496 C C . ASN A 1 190 ? -10.148 -20.016 4.359 1 97.25 190 ASN A C 1
ATOM 1498 O O . ASN A 1 190 ? -11.203 -19.484 4.738 1 97.25 190 ASN A O 1
ATOM 1502 N N . ALA A 1 191 ? -9.07 -19.359 4.176 1 97.75 191 ALA A N 1
ATOM 1503 C CA . ALA A 1 191 ? -9.039 -17.906 4.379 1 97.75 191 ALA A CA 1
ATOM 1504 C C . ALA A 1 191 ? -9.984 -17.203 3.414 1 97.75 191 ALA A C 1
ATOM 1506 O O . ALA A 1 191 ? -10.727 -16.297 3.812 1 97.75 191 ALA A O 1
ATOM 1507 N N . ARG A 1 192 ? -9.945 -17.625 2.146 1 98.06 192 ARG A N 1
ATOM 1508 C CA . ARG A 1 192 ? -10.789 -17 1.13 1 98.06 192 ARG A CA 1
ATOM 1509 C C . ARG A 1 192 ? -12.266 -17.234 1.414 1 98.06 192 ARG A C 1
ATOM 1511 O O . ARG A 1 192 ? -13.094 -16.344 1.23 1 98.06 192 ARG A O 1
ATOM 1518 N N . SER A 1 193 ? -12.578 -18.406 1.869 1 96.62 193 SER A N 1
ATOM 1519 C CA . SER A 1 193 ? -13.969 -18.734 2.174 1 96.62 193 SER A CA 1
ATOM 1520 C C . SER A 1 193 ? -14.508 -17.828 3.285 1 96.62 193 SER A C 1
ATOM 1522 O O . SER A 1 193 ? -15.703 -17.516 3.312 1 96.62 193 SER A O 1
ATOM 1524 N N . GLU A 1 194 ? -13.656 -17.422 4.203 1 96.44 194 GLU A N 1
ATOM 1525 C CA . GLU A 1 194 ? -14.039 -16.531 5.297 1 96.44 194 GLU A CA 1
ATOM 1526 C C . GLU A 1 194 ? -14.18 -15.094 4.816 1 96.44 194 GLU A C 1
ATOM 1528 O O . GLU A 1 194 ? -15.055 -14.359 5.277 1 96.44 194 GLU A O 1
ATOM 1533 N N . GLU A 1 195 ? -13.391 -14.719 3.896 1 97.88 195 GLU A N 1
ATOM 1534 C CA . GLU A 1 195 ? -13.273 -13.32 3.492 1 97.88 195 GLU A CA 1
ATOM 1535 C C . GLU A 1 195 ? -14.266 -12.977 2.385 1 97.88 195 GLU A C 1
ATOM 1537 O O . GLU A 1 195 ? -14.711 -11.836 2.277 1 97.88 195 GLU A O 1
ATOM 1542 N N . LEU A 1 196 ? -14.586 -13.969 1.533 1 97.12 196 LEU A N 1
ATOM 1543 C CA . LEU A 1 196 ? -15.531 -13.742 0.448 1 97.12 196 LEU A CA 1
ATOM 1544 C C . LEU A 1 196 ? -16.938 -13.508 0.992 1 97.12 196 LEU A C 1
ATOM 1546 O O . LEU A 1 196 ? -17.359 -14.18 1.929 1 97.12 196 LEU A O 1
ATOM 1550 N N . ALA A 1 197 ? -17.656 -12.523 0.435 1 95.38 197 ALA A N 1
ATOM 1551 C CA . ALA A 1 197 ? -19.078 -12.328 0.724 1 95.38 197 ALA A CA 1
ATOM 1552 C C . ALA A 1 197 ? -19.906 -13.484 0.168 1 95.38 197 ALA A C 1
ATOM 1554 O O . ALA A 1 197 ? -19.484 -14.164 -0.771 1 95.38 197 ALA A O 1
ATOM 1555 N N . PRO A 1 198 ? -21.078 -13.695 0.796 1 93.75 198 PRO A N 1
ATOM 1556 C CA . PRO A 1 198 ? -21.969 -14.703 0.206 1 93.75 198 PRO A CA 1
ATOM 1557 C C . PRO A 1 198 ? -22.219 -14.469 -1.282 1 93.75 198 PRO A C 1
ATOM 1559 O O . PRO A 1 198 ? -22.516 -13.352 -1.694 1 93.75 198 PRO A O 1
ATOM 1562 N N . GLY A 1 199 ? -22.031 -15.516 -2.043 1 93.56 199 GLY A N 1
ATOM 1563 C CA . GLY A 1 199 ? -22.203 -15.406 -3.484 1 93.56 199 GLY A CA 1
ATOM 1564 C C . GLY A 1 199 ? -20.953 -14.914 -4.199 1 93.56 199 GLY A C 1
ATOM 1565 O O . GLY A 1 199 ? -20.922 -14.836 -5.43 1 93.56 199 GLY A O 1
ATOM 1566 N N . GLY A 1 200 ? -19.922 -14.617 -3.389 1 95.56 200 GLY A N 1
ATOM 1567 C CA . GLY A 1 200 ? -18.688 -14.125 -3.973 1 95.56 200 GLY A CA 1
ATOM 1568 C C . GLY A 1 200 ? -17.969 -15.172 -4.793 1 95.56 200 GLY A C 1
ATOM 1569 O O . GLY A 1 200 ? -18.297 -16.359 -4.73 1 95.56 200 GLY A O 1
ATOM 1570 N N . ILE A 1 201 ? -16.969 -14.688 -5.605 1 97.12 201 ILE A N 1
ATOM 1571 C CA . ILE A 1 201 ? -16.281 -15.539 -6.574 1 97.12 201 ILE A CA 1
ATOM 1572 C C . ILE A 1 201 ? -14.773 -15.477 -6.332 1 97.12 201 ILE A C 1
ATOM 1574 O O . ILE A 1 201 ? -14.234 -14.414 -5.992 1 97.12 201 ILE A O 1
ATOM 1578 N N . LEU A 1 202 ? -14.164 -16.625 -6.461 1 98.06 202 LEU A N 1
ATOM 1579 C CA . LEU A 1 202 ? -12.711 -16.734 -6.492 1 98.06 202 LEU A CA 1
ATOM 1580 C C . LEU A 1 202 ? -12.234 -17.312 -7.824 1 98.06 202 LEU A C 1
ATOM 1582 O O . LEU A 1 202 ? -12.656 -18.391 -8.227 1 98.06 202 LEU A O 1
ATOM 1586 N N . THR A 1 203 ? -11.406 -16.578 -8.523 1 98.44 203 THR A N 1
ATOM 1587 C CA . THR A 1 203 ? -10.82 -17.062 -9.766 1 98.44 203 THR A CA 1
ATOM 1588 C C . THR A 1 203 ? -9.328 -17.328 -9.594 1 98.44 203 THR A C 1
ATOM 1590 O O . THR A 1 203 ? -8.625 -16.547 -8.945 1 98.44 203 THR A O 1
ATOM 1593 N N . ILE A 1 204 ? -8.906 -18.438 -10.156 1 98.19 204 ILE A N 1
ATOM 1594 C CA . ILE A 1 204 ? -7.512 -18.859 -10.078 1 98.19 204 ILE A CA 1
ATOM 1595 C C . ILE A 1 204 ? -6.996 -19.188 -11.477 1 98.19 204 ILE A C 1
ATOM 1597 O O . ILE A 1 204 ? -7.652 -19.922 -12.234 1 98.19 204 ILE A O 1
ATOM 1601 N N . LEU A 1 205 ? -5.934 -18.594 -11.867 1 97.25 205 LEU A N 1
ATOM 1602 C CA . LEU A 1 205 ? -5.164 -18.969 -13.047 1 97.25 205 LEU A CA 1
ATOM 1603 C C . LEU A 1 205 ? -3.732 -19.344 -12.672 1 97.25 205 LEU A C 1
ATOM 1605 O O . LEU A 1 205 ? -3.006 -18.516 -12.094 1 97.25 205 LEU A O 1
ATOM 1609 N N . MET A 1 206 ? -3.32 -20.562 -12.898 1 95.5 206 MET A N 1
ATOM 1610 C CA . MET A 1 206 ? -1.973 -20.969 -12.516 1 95.5 206 MET A CA 1
ATOM 1611 C C . MET A 1 206 ? -1.419 -22.016 -13.484 1 95.5 206 MET A C 1
ATOM 1613 O O . MET A 1 206 ? -2.182 -22.688 -14.18 1 95.5 206 MET A O 1
ATOM 1617 N N . PRO A 1 207 ? -0.089 -22.047 -13.539 1 93.06 207 PRO A N 1
ATOM 1618 C CA . PRO A 1 207 ? 0.489 -23.141 -14.32 1 93.06 207 PRO A CA 1
ATOM 1619 C C . PRO A 1 207 ? 0.092 -24.516 -13.797 1 93.06 207 PRO A C 1
ATOM 1621 O O . PRO A 1 207 ? -0.063 -24.703 -12.586 1 93.06 207 PRO A O 1
ATOM 1624 N N . CYS A 1 208 ? -0.056 -25.375 -14.703 1 92.19 208 CYS A N 1
ATOM 1625 C CA . CYS A 1 208 ? -0.543 -26.703 -14.344 1 92.19 208 CYS A CA 1
ATOM 1626 C C . CYS A 1 208 ? 0.168 -27.781 -15.156 1 92.19 208 CYS A C 1
ATOM 1628 O O . CYS A 1 208 ? 0.491 -27.562 -16.328 1 92.19 208 CYS A O 1
ATOM 1630 N N . ARG A 1 209 ? 0.423 -28.859 -14.484 1 90.62 209 ARG A N 1
ATOM 1631 C CA . ARG A 1 209 ? 0.958 -30.016 -15.188 1 90.62 209 ARG A CA 1
ATOM 1632 C C . ARG A 1 209 ? -0.151 -30.781 -15.898 1 90.62 209 ARG A C 1
ATOM 1634 O O . ARG A 1 209 ? -1.248 -30.938 -15.359 1 90.62 209 ARG A O 1
ATOM 1641 N N . PRO A 1 210 ? 0.179 -31.281 -17.078 1 86.88 210 PRO A N 1
ATOM 1642 C CA . PRO A 1 210 ? -0.838 -32.062 -17.781 1 86.88 210 PRO A CA 1
ATOM 1643 C C . PRO A 1 210 ? -1.296 -33.281 -17 1 86.88 210 PRO A C 1
ATOM 1645 O O . PRO A 1 210 ? -0.482 -33.938 -16.359 1 86.88 210 PRO A O 1
ATOM 1648 N N . GLN A 1 211 ? -2.58 -33.562 -17.219 1 86.12 211 GLN A N 1
ATOM 1649 C CA . GLN A 1 211 ? -3.164 -34.688 -16.516 1 86.12 211 GLN A CA 1
ATOM 1650 C C . GLN A 1 211 ? -2.471 -36 -16.906 1 86.12 211 GLN A C 1
ATOM 1652 O O . GLN A 1 211 ? -2.16 -36.219 -18.078 1 86.12 211 GLN A O 1
ATOM 1657 N N . GLY A 1 212 ? -2.242 -36.844 -15.922 1 83.69 212 GLY A N 1
ATOM 1658 C CA . GLY A 1 212 ? -1.718 -38.156 -16.188 1 83.69 212 GLY A CA 1
ATOM 1659 C C . GLY A 1 212 ? -0.212 -38.188 -16.375 1 83.69 212 GLY A C 1
ATOM 1660 O O . GLY A 1 212 ? 0.357 -39.188 -16.766 1 83.69 212 GLY A O 1
ATOM 1661 N N . THR A 1 213 ? 0.418 -37.062 -16.141 1 86.25 213 THR A N 1
ATOM 1662 C CA . THR A 1 213 ? 1.869 -37 -16.266 1 86.25 213 THR A CA 1
ATOM 1663 C C . THR A 1 213 ? 2.541 -36.938 -14.906 1 86.25 213 THR A C 1
ATOM 1665 O O . THR A 1 213 ? 1.873 -36.75 -13.883 1 86.25 213 THR A O 1
ATOM 1668 N N . SER A 1 214 ? 3.822 -37.219 -15.008 1 85.25 214 SER A N 1
ATOM 1669 C CA . SER A 1 214 ? 4.59 -37.156 -13.766 1 85.25 214 SER A CA 1
ATOM 1670 C C . SER A 1 214 ? 4.703 -35.719 -13.273 1 85.25 214 SER A C 1
ATOM 1672 O O . SER A 1 214 ? 4.633 -34.781 -14.062 1 85.25 214 SER A O 1
ATOM 1674 N N . PRO A 1 215 ? 4.84 -35.594 -11.969 1 80.62 215 PRO A N 1
ATOM 1675 C CA . PRO A 1 215 ? 4.926 -34.25 -11.391 1 80.62 215 PRO A CA 1
ATOM 1676 C C . PRO A 1 215 ? 6.051 -33.406 -12.008 1 80.62 215 PRO A C 1
ATOM 1678 O O . PRO A 1 215 ? 5.965 -32.188 -12.039 1 80.62 215 PRO A O 1
ATOM 1681 N N . SER A 1 216 ? 7 -34.062 -12.555 1 77.31 216 SER A N 1
ATOM 1682 C CA . SER A 1 216 ? 8.148 -33.344 -13.086 1 77.31 216 SER A CA 1
ATOM 1683 C C . SER A 1 216 ? 7.938 -32.969 -14.547 1 77.31 216 SER A C 1
ATOM 1685 O O . SER A 1 216 ? 8.781 -32.281 -15.148 1 77.31 216 SER A O 1
ATOM 1687 N N . GLU A 1 217 ? 6.809 -33.312 -15.117 1 80.75 217 GLU A N 1
ATOM 1688 C CA . GLU A 1 217 ? 6.59 -33.094 -16.547 1 80.75 217 GLU A CA 1
ATOM 1689 C C . GLU A 1 217 ? 5.855 -31.797 -16.797 1 80.75 217 GLU A C 1
ATOM 1691 O O . GLU A 1 217 ? 5.176 -31.641 -17.812 1 80.75 217 GLU A O 1
ATOM 1696 N N . SER A 1 218 ? 5.895 -30.844 -15.992 1 84.62 218 SER A N 1
ATOM 1697 C CA . SER A 1 218 ? 5.422 -29.5 -16.266 1 84.62 218 SER A CA 1
ATOM 1698 C C . SER A 1 218 ? 6.52 -28.641 -16.891 1 84.62 218 SER A C 1
ATOM 1700 O O . SER A 1 218 ? 7.672 -28.688 -16.453 1 84.62 218 SER A O 1
ATOM 1702 N N . ILE A 1 219 ? 6.164 -27.953 -17.938 1 82.56 219 ILE A N 1
ATOM 1703 C CA . ILE A 1 219 ? 7.141 -27.109 -18.609 1 82.56 219 ILE A CA 1
ATOM 1704 C C . ILE A 1 219 ? 7.664 -26.047 -17.641 1 82.56 219 ILE A C 1
ATOM 1706 O O . ILE A 1 219 ? 8.836 -25.688 -17.688 1 82.56 219 ILE A O 1
ATOM 1710 N N . GLY A 1 220 ? 6.832 -25.609 -16.719 1 85.62 220 GLY A N 1
ATOM 1711 C CA . GLY A 1 220 ? 7.207 -24.547 -15.797 1 85.62 220 GLY A CA 1
ATOM 1712 C C . GLY A 1 220 ? 8.359 -24.938 -14.883 1 85.62 220 GLY A C 1
ATOM 1713 O O . GLY A 1 220 ? 9.234 -24.125 -14.594 1 85.62 220 GLY A O 1
ATOM 1714 N N . ILE A 1 221 ? 8.375 -26.141 -14.422 1 89.12 221 ILE A N 1
ATOM 1715 C CA . ILE A 1 221 ? 9.367 -26.562 -13.445 1 89.12 221 ILE A CA 1
ATOM 1716 C C . ILE A 1 221 ? 10.695 -26.828 -14.141 1 89.12 221 ILE A C 1
ATOM 1718 O O . ILE A 1 221 ? 11.742 -26.938 -13.492 1 89.12 221 ILE A O 1
ATOM 1722 N N . GLN A 1 222 ? 10.664 -26.938 -15.469 1 87.69 222 GLN A N 1
ATOM 1723 C CA . GLN A 1 222 ? 11.883 -27.234 -16.219 1 87.69 222 GLN A CA 1
ATOM 1724 C C . GLN A 1 222 ? 12.812 -26.031 -16.234 1 87.69 222 GLN A C 1
ATOM 1726 O O . GLN A 1 222 ? 14.039 -26.172 -16.219 1 87.69 222 GLN A O 1
ATOM 1731 N N . PHE A 1 223 ? 12.25 -24.922 -16.266 1 88.5 223 PHE A N 1
ATOM 1732 C CA . PHE A 1 223 ? 13.07 -23.719 -16.375 1 88.5 223 PHE A CA 1
ATOM 1733 C C . PHE A 1 223 ? 13.953 -23.562 -15.141 1 88.5 223 PHE A C 1
ATOM 1735 O O . PHE A 1 223 ? 15.18 -23.438 -15.266 1 88.5 223 PHE A O 1
ATOM 1742 N N . PRO A 1 224 ? 13.414 -23.641 -13.992 1 88.62 224 PRO A N 1
ATOM 1743 C CA . PRO A 1 224 ? 14.305 -23.578 -12.828 1 88.62 224 PRO A CA 1
ATOM 1744 C C . PRO A 1 224 ? 15.242 -24.781 -12.734 1 88.62 224 PRO A C 1
ATOM 1746 O O . PRO A 1 224 ? 16.328 -24.688 -12.156 1 88.62 224 PRO A O 1
ATOM 1749 N N . GLU A 1 225 ? 14.844 -25.906 -13.312 1 87.94 225 GLU A N 1
ATOM 1750 C CA . GLU A 1 225 ? 15.703 -27.078 -13.305 1 87.94 225 GLU A CA 1
ATOM 1751 C C . GLU A 1 225 ? 17.016 -26.812 -14.016 1 87.94 225 GLU A C 1
ATOM 1753 O O . GLU A 1 225 ? 18.062 -27.328 -13.609 1 87.94 225 GLU A O 1
ATOM 1758 N N . TYR A 1 226 ? 17 -26.047 -14.977 1 89.88 226 TYR A N 1
ATOM 1759 C CA . TYR A 1 226 ? 18.219 -25.781 -15.727 1 89.88 226 TYR A CA 1
ATOM 1760 C C . TYR A 1 226 ? 19.078 -24.734 -15.023 1 89.88 226 TYR A C 1
ATOM 1762 O O . TYR A 1 226 ? 20.25 -24.578 -15.344 1 89.88 226 TYR A O 1
ATOM 1770 N N . LEU A 1 227 ? 18.438 -24 -14.109 1 92.06 227 LEU A N 1
ATOM 1771 C CA . LEU A 1 227 ? 19.266 -23.203 -13.203 1 92.06 227 LEU A CA 1
ATOM 1772 C C . LEU A 1 227 ? 20.125 -24.094 -12.32 1 92.06 227 LEU A C 1
ATOM 1774 O O . LEU A 1 227 ? 21.281 -23.766 -12.031 1 92.06 227 LEU A O 1
ATOM 1778 N N . ALA A 1 228 ? 19.562 -25.219 -11.945 1 91.06 228 ALA A N 1
ATOM 1779 C CA . ALA A 1 228 ? 20.297 -26.203 -11.148 1 91.06 228 ALA A CA 1
ATOM 1780 C C . ALA A 1 228 ? 21.516 -26.719 -11.9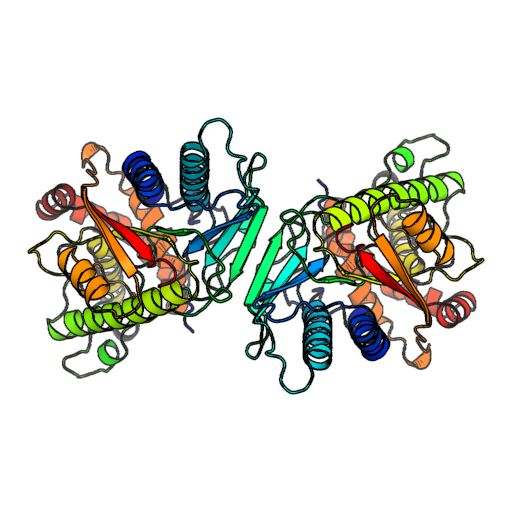06 1 91.06 228 ALA A C 1
ATOM 1782 O O . ALA A 1 228 ? 22.562 -26.953 -11.312 1 91.06 228 ALA A O 1
ATOM 1783 N N . ASP A 1 229 ? 21.344 -26.875 -13.188 1 92.94 229 ASP A N 1
ATOM 1784 C CA . ASP A 1 229 ? 22.453 -27.328 -14.016 1 92.94 229 ASP A CA 1
ATOM 1785 C C . ASP A 1 229 ? 23.578 -26.312 -14.031 1 92.94 229 ASP A C 1
ATOM 1787 O O . ASP A 1 229 ? 24.766 -26.672 -14 1 92.94 229 ASP A O 1
ATOM 1791 N N . ALA A 1 230 ? 23.141 -25.078 -14.125 1 94.5 230 ALA A N 1
ATOM 1792 C CA . ALA A 1 230 ? 24.141 -24.016 -14.07 1 94.5 230 ALA A CA 1
ATOM 1793 C C . ALA A 1 230 ? 24.875 -24.016 -12.734 1 94.5 230 ALA A C 1
ATOM 1795 O O . ALA A 1 230 ? 26.094 -23.844 -12.688 1 94.5 230 ALA A O 1
ATOM 1796 N N . LEU A 1 231 ? 24.203 -24.25 -11.672 1 94.31 231 LEU A N 1
ATOM 1797 C CA . LEU A 1 231 ? 24.781 -24.328 -10.336 1 94.31 231 LEU A CA 1
ATOM 1798 C C . LEU A 1 231 ? 25.734 -25.516 -10.211 1 94.31 231 LEU A C 1
ATOM 1800 O O . LEU A 1 231 ? 26.797 -25.391 -9.609 1 94.31 231 LEU A O 1
ATOM 1804 N N . ALA A 1 232 ? 25.359 -26.578 -10.766 1 93.38 232 ALA A N 1
ATOM 1805 C CA . ALA A 1 232 ? 26.203 -27.766 -10.75 1 93.38 232 ALA A CA 1
ATOM 1806 C C . ALA A 1 232 ? 27.531 -27.5 -11.453 1 93.38 232 ALA A C 1
ATOM 1808 O O . ALA A 1 232 ? 28.594 -27.938 -10.984 1 93.38 232 ALA A O 1
ATOM 1809 N N . ASP A 1 233 ? 27.406 -26.828 -12.578 1 95.38 233 ASP A N 1
ATOM 1810 C CA . ASP A 1 233 ? 28.625 -26.438 -13.289 1 95.38 233 ASP A CA 1
ATOM 1811 C C . ASP A 1 233 ? 29.531 -25.594 -12.391 1 95.38 233 ASP A C 1
ATOM 1813 O O . ASP A 1 233 ? 30.75 -25.797 -12.367 1 95.38 233 ASP A O 1
ATOM 1817 N N . MET A 1 234 ? 28.938 -24.703 -11.727 1 95.69 234 MET A N 1
ATOM 1818 C CA . MET A 1 234 ? 29.688 -23.797 -10.859 1 95.69 234 MET A CA 1
ATOM 1819 C C . MET A 1 234 ? 30.344 -24.547 -9.711 1 95.69 234 MET A C 1
ATOM 1821 O O . MET A 1 234 ? 31.453 -24.234 -9.305 1 95.69 234 MET A O 1
ATOM 1825 N N . ALA A 1 235 ? 29.672 -25.5 -9.227 1 94.75 235 ALA A N 1
ATOM 1826 C CA . ALA A 1 235 ? 30.234 -26.328 -8.18 1 94.75 235 ALA A CA 1
ATOM 1827 C C . ALA A 1 235 ? 31.422 -27.141 -8.703 1 94.75 235 ALA A C 1
ATOM 1829 O O . ALA A 1 235 ? 32.469 -27.234 -8.047 1 94.75 235 ALA A O 1
ATOM 1830 N N . ASN A 1 236 ? 31.266 -27.703 -9.812 1 95.75 236 ASN A N 1
ATOM 1831 C CA . ASN A 1 236 ? 32.312 -28.484 -10.445 1 95.75 236 ASN A CA 1
ATOM 1832 C C . ASN A 1 236 ? 33.562 -27.656 -10.703 1 95.75 236 ASN A C 1
ATOM 1834 O O . ASN A 1 236 ? 34.688 -28.172 -10.688 1 95.75 236 ASN A O 1
ATOM 1838 N N . GLU A 1 237 ? 33.312 -26.359 -10.93 1 96.12 237 GLU A N 1
ATOM 1839 C CA . GLU A 1 237 ? 34.406 -25.438 -11.203 1 96.12 237 GLU A CA 1
ATOM 1840 C C . GLU A 1 237 ? 34.969 -24.844 -9.914 1 96.12 237 GLU A C 1
ATOM 1842 O O . GLU A 1 237 ? 35.938 -24.078 -9.945 1 96.12 237 GLU A O 1
ATOM 1847 N N . GLY A 1 238 ? 34.344 -25.109 -8.82 1 93.88 238 GLY A N 1
ATOM 1848 C CA . GLY A 1 238 ? 34.844 -24.672 -7.527 1 93.88 238 GLY A CA 1
ATOM 1849 C C . GLY A 1 238 ? 34.406 -23.266 -7.176 1 93.88 238 GLY A C 1
ATOM 1850 O O . GLY A 1 238 ? 34.969 -22.656 -6.25 1 93.88 238 GLY A O 1
ATOM 1851 N N . ILE A 1 239 ? 33.5 -22.75 -7.945 1 94 239 ILE A N 1
ATOM 1852 C CA . ILE A 1 239 ? 33.031 -21.391 -7.699 1 94 239 ILE A CA 1
ATOM 1853 C C . ILE A 1 239 ? 32.156 -21.375 -6.441 1 94 239 ILE A C 1
ATOM 1855 O O . ILE A 1 239 ? 32.188 -20.422 -5.668 1 94 239 ILE A O 1
ATOM 1859 N N . ILE A 1 240 ? 31.312 -22.438 -6.246 1 94.12 240 ILE A N 1
ATOM 1860 C CA . ILE A 1 240 ? 30.531 -22.609 -5.035 1 94.12 240 ILE A CA 1
ATOM 1861 C C . ILE A 1 240 ? 30.672 -24.047 -4.531 1 94.12 240 ILE A C 1
ATOM 1863 O O . ILE A 1 240 ? 31.141 -24.922 -5.262 1 94.12 240 ILE A O 1
ATOM 1867 N N . SER A 1 241 ? 30.391 -24.266 -3.314 1 93.88 241 SER A N 1
ATOM 1868 C CA . SER A 1 241 ? 30.422 -25.609 -2.766 1 93.88 241 SER A CA 1
ATOM 1869 C C . SER A 1 241 ? 29.109 -26.328 -2.986 1 93.88 241 SER A C 1
ATOM 1871 O O . SER A 1 241 ? 28.062 -25.703 -3.148 1 93.88 241 SER A O 1
ATOM 1873 N N . GLU A 1 242 ? 29.172 -27.625 -2.965 1 92.12 242 GLU A N 1
ATOM 1874 C CA . GLU A 1 242 ? 27.969 -28.453 -3.07 1 92.12 242 GLU A CA 1
ATOM 1875 C C . GLU A 1 242 ? 27.031 -28.203 -1.891 1 92.12 242 GLU A C 1
ATOM 1877 O O . GLU A 1 242 ? 25.797 -28.266 -2.039 1 92.12 242 GLU A O 1
ATOM 1882 N N . ASP A 1 243 ? 27.594 -27.859 -0.829 1 91.62 243 ASP A N 1
ATOM 1883 C CA . ASP A 1 243 ? 26.812 -27.609 0.381 1 91.62 243 ASP A CA 1
ATOM 1884 C C . ASP A 1 243 ? 25.891 -26.422 0.207 1 91.62 243 ASP A C 1
ATOM 1886 O O . ASP A 1 243 ? 24.781 -26.391 0.754 1 91.62 243 ASP A O 1
ATOM 1890 N N . VAL A 1 244 ? 26.359 -25.516 -0.511 1 90.19 244 VAL A N 1
ATOM 1891 C CA . VAL A 1 244 ? 25.594 -24.297 -0.732 1 90.19 244 VAL A CA 1
ATOM 1892 C C . VAL A 1 244 ? 24.391 -24.609 -1.629 1 90.19 244 VAL A C 1
ATOM 1894 O O . VAL A 1 244 ? 23.297 -24.109 -1.399 1 90.19 244 VAL A O 1
ATOM 1897 N N . ILE A 1 245 ? 24.578 -25.422 -2.564 1 90.62 245 ILE A N 1
ATOM 1898 C CA . ILE A 1 245 ? 23.5 -25.844 -3.443 1 90.62 245 ILE A CA 1
ATOM 1899 C C . ILE A 1 245 ? 22.469 -26.656 -2.648 1 90.62 245 ILE A C 1
ATOM 1901 O O . ILE A 1 245 ? 21.266 -26.391 -2.732 1 90.62 245 ILE A O 1
ATOM 1905 N N . ASP A 1 246 ? 22.953 -27.516 -1.796 1 92.12 246 ASP A N 1
ATOM 1906 C CA . ASP A 1 246 ? 22.109 -28.438 -1.044 1 92.12 246 ASP A CA 1
ATOM 1907 C C . ASP A 1 246 ? 21.266 -27.688 -0.022 1 92.12 246 ASP A C 1
ATOM 1909 O O . ASP A 1 246 ? 20.25 -28.203 0.451 1 92.12 246 ASP A O 1
ATOM 1913 N N . SER A 1 247 ? 21.641 -26.5 0.246 1 90.31 247 SER A N 1
ATOM 1914 C CA . SER A 1 247 ? 20.938 -25.734 1.272 1 90.31 247 SER A CA 1
ATOM 1915 C C . SER A 1 247 ? 19.859 -24.844 0.66 1 90.31 247 SER A C 1
ATOM 1917 O O . SER A 1 247 ? 19.219 -24.062 1.365 1 90.31 247 SER A O 1
ATOM 1919 N N . PHE A 1 248 ? 19.672 -25.031 -0.66 1 93.31 248 PHE A N 1
ATOM 1920 C CA . PHE A 1 248 ? 18.719 -24.156 -1.333 1 93.31 248 PHE A CA 1
ATOM 1921 C C . PHE A 1 248 ? 17.703 -24.984 -2.117 1 93.31 248 PHE A C 1
ATOM 1923 O O . PHE A 1 248 ? 18.062 -25.906 -2.838 1 93.31 248 PHE A O 1
ATOM 1930 N N . ASN A 1 249 ? 16.406 -24.672 -1.929 1 94.5 249 ASN A N 1
ATOM 1931 C CA . ASN A 1 249 ? 15.312 -25.188 -2.732 1 94.5 249 ASN A CA 1
ATOM 1932 C C . ASN A 1 249 ? 14.336 -24.078 -3.129 1 94.5 249 ASN A C 1
ATOM 1934 O O . ASN A 1 249 ? 14.07 -23.172 -2.344 1 94.5 249 ASN A O 1
ATOM 1938 N N . LEU A 1 250 ? 13.859 -24.141 -4.355 1 94.06 250 LEU A N 1
ATOM 1939 C CA . LEU A 1 250 ? 12.781 -23.234 -4.758 1 94.06 250 LEU A CA 1
ATOM 1940 C C . LEU A 1 250 ? 11.43 -23.781 -4.316 1 94.06 250 LEU A C 1
ATOM 1942 O O . LEU A 1 250 ? 11.125 -24.953 -4.547 1 94.06 250 LEU A O 1
ATOM 1946 N N . PRO A 1 251 ? 10.641 -22.984 -3.662 1 94.5 251 PRO A N 1
ATOM 1947 C CA . PRO A 1 251 ? 9.328 -23.438 -3.197 1 94.5 251 PRO A CA 1
ATOM 1948 C C . PRO A 1 251 ? 8.258 -23.375 -4.293 1 94.5 251 PRO A C 1
ATOM 1950 O O . PRO A 1 251 ? 7.379 -22.516 -4.258 1 94.5 251 PRO A O 1
ATOM 1953 N N . LEU A 1 252 ? 8.297 -24.359 -5.242 1 94.94 252 LEU A N 1
ATOM 1954 C CA . LEU A 1 252 ? 7.387 -24.406 -6.383 1 94.94 252 LEU A CA 1
ATOM 1955 C C . LEU A 1 252 ? 6.699 -25.766 -6.465 1 94.94 252 LEU A C 1
ATOM 1957 O O . LEU A 1 252 ? 7.309 -26.797 -6.156 1 94.94 252 LEU A O 1
ATOM 1961 N N . TYR A 1 253 ? 5.523 -25.734 -6.816 1 95.19 253 TYR A N 1
ATOM 1962 C CA . TYR A 1 253 ? 4.793 -26.953 -7.129 1 95.19 253 TYR A CA 1
ATOM 1963 C C . TYR A 1 253 ? 3.707 -26.688 -8.172 1 95.19 253 TYR A C 1
ATOM 1965 O O . TYR A 1 253 ? 2.902 -25.781 -8.008 1 95.19 253 TYR A O 1
ATOM 1973 N N . PHE A 1 254 ? 3.705 -27.453 -9.234 1 95.38 254 PHE A N 1
ATOM 1974 C CA . PHE A 1 254 ? 2.721 -27.328 -10.305 1 95.38 254 PHE A CA 1
ATOM 1975 C C . PHE A 1 254 ? 1.709 -28.469 -10.242 1 95.38 254 PHE A C 1
ATOM 1977 O O . PHE A 1 254 ? 2.021 -29.594 -10.609 1 95.38 254 PHE A O 1
ATOM 1984 N N . PRO A 1 255 ? 0.527 -28.156 -9.844 1 95.38 255 PRO A N 1
ATOM 1985 C CA . PRO A 1 255 ? -0.469 -29.203 -9.656 1 95.38 255 PRO A CA 1
ATOM 1986 C C . PRO A 1 255 ? -1.11 -29.656 -10.969 1 95.38 255 PRO A C 1
ATOM 1988 O O . PRO A 1 255 ? -1.001 -28.969 -11.984 1 95.38 255 PRO A O 1
ATOM 1991 N N . SER A 1 256 ? -1.66 -30.828 -10.922 1 93.94 256 SER A N 1
ATOM 1992 C CA . SER A 1 256 ? -2.568 -31.25 -11.984 1 93.94 256 SER A CA 1
ATOM 1993 C C . SER A 1 256 ? -3.988 -30.75 -11.727 1 93.94 256 SER A C 1
ATOM 1995 O O . SER A 1 256 ? -4.309 -30.328 -10.617 1 93.94 256 SER A O 1
ATOM 1997 N N . ALA A 1 257 ? -4.82 -30.812 -12.789 1 94.88 257 ALA A N 1
ATOM 1998 C CA . ALA A 1 257 ? -6.223 -30.422 -12.641 1 94.88 257 ALA A CA 1
ATOM 1999 C C . ALA A 1 257 ? -6.926 -31.297 -11.602 1 94.88 257 ALA A C 1
ATOM 2001 O O . ALA A 1 257 ? -7.734 -30.797 -10.812 1 94.88 257 ALA A O 1
ATOM 2002 N N . SER A 1 258 ? -6.586 -32.562 -11.602 1 95 258 SER A N 1
ATOM 2003 C CA . SER A 1 258 ? -7.211 -33.5 -10.664 1 95 258 SER A CA 1
ATOM 2004 C C . SER A 1 258 ? -6.82 -33.188 -9.227 1 95 258 SER A C 1
ATOM 2006 O O . SER A 1 258 ? -7.641 -33.312 -8.312 1 95 258 SER A O 1
ATOM 2008 N N . GLU A 1 259 ? -5.594 -32.844 -8.992 1 94.56 259 GLU A N 1
ATOM 2009 C CA . GLU A 1 259 ? -5.148 -32.469 -7.652 1 94.56 259 GLU A CA 1
ATOM 2010 C C . GLU A 1 259 ? -5.898 -31.234 -7.148 1 94.56 259 GLU A C 1
ATOM 2012 O O . GLU A 1 259 ? -6.332 -31.188 -5.996 1 94.56 259 GLU A O 1
ATOM 2017 N N . MET A 1 260 ? -6.047 -30.25 -8.039 1 95.56 260 MET A N 1
ATOM 2018 C CA . MET A 1 260 ? -6.762 -29.031 -7.656 1 95.56 260 MET A CA 1
ATOM 2019 C C . MET A 1 260 ? -8.227 -29.328 -7.359 1 95.56 260 MET A C 1
ATOM 2021 O O . MET A 1 260 ? -8.789 -28.797 -6.402 1 95.56 260 MET A O 1
ATOM 2025 N N . LYS A 1 261 ? -8.805 -30.156 -8.195 1 96.12 261 LYS A N 1
ATOM 2026 C CA . LYS A 1 261 ? -10.188 -30.562 -7.965 1 96.12 261 LYS A CA 1
ATOM 2027 C C . LYS A 1 261 ? -10.336 -31.266 -6.617 1 96.12 261 LYS A C 1
ATOM 2029 O O . LYS A 1 261 ? -11.273 -30.984 -5.871 1 96.12 261 LYS A O 1
ATOM 2034 N N . GLU A 1 262 ? -9.445 -32.094 -6.359 1 95.62 262 GLU A N 1
ATOM 2035 C CA . GLU A 1 262 ? -9.469 -32.844 -5.098 1 95.62 262 GLU A CA 1
ATOM 2036 C C . GLU A 1 262 ? -9.375 -31.891 -3.904 1 95.62 262 GLU A C 1
ATOM 2038 O O . GLU A 1 262 ? -10.156 -32 -2.953 1 95.62 262 GLU A O 1
ATOM 2043 N N . ILE A 1 263 ? -8.477 -31.016 -3.947 1 95.5 263 ILE A N 1
ATOM 2044 C CA . ILE A 1 263 ? -8.258 -30.094 -2.834 1 95.5 263 ILE A CA 1
ATOM 2045 C C . ILE A 1 263 ? -9.484 -29.203 -2.658 1 95.5 263 ILE A C 1
ATOM 2047 O O . ILE A 1 263 ? -9.961 -29 -1.537 1 95.5 263 ILE A O 1
ATOM 2051 N N . ALA A 1 264 ? -10.008 -28.656 -3.717 1 94.12 264 ALA A N 1
ATOM 2052 C CA . ALA A 1 264 ? -11.141 -27.734 -3.676 1 94.12 264 ALA A CA 1
ATOM 2053 C C . ALA A 1 264 ? -12.391 -28.438 -3.131 1 94.12 264 ALA A C 1
ATOM 2055 O O . ALA A 1 264 ? -13.227 -27.812 -2.479 1 94.12 264 ALA A O 1
ATOM 2056 N N . THR A 1 265 ? -12.5 -29.719 -3.371 1 93.25 265 THR A N 1
ATOM 2057 C CA . THR A 1 265 ? -13.688 -30.453 -2.955 1 93.25 265 THR A CA 1
ATOM 2058 C C . THR A 1 265 ? -13.523 -31 -1.537 1 93.25 265 THR A C 1
ATOM 2060 O O . THR A 1 265 ? -14.508 -31.219 -0.833 1 93.25 265 THR A O 1
ATOM 2063 N N . SER A 1 266 ? -12.367 -31.188 -1.188 1 90.31 266 SER A N 1
ATOM 2064 C CA . SER A 1 266 ? -12.125 -31.797 0.12 1 90.31 266 SER A CA 1
ATOM 2065 C C . SER A 1 266 ? -12.211 -30.75 1.231 1 90.31 266 SER A C 1
ATOM 2067 O O . SER A 1 266 ? -12.445 -31.094 2.393 1 90.31 266 SER A O 1
ATOM 2069 N N . CYS A 1 267 ? -12.016 -29.578 0.804 1 83.88 267 CYS A N 1
ATOM 2070 C CA . CYS A 1 267 ? -12.078 -28.516 1.797 1 83.88 267 CYS A CA 1
ATOM 2071 C C . CYS A 1 267 ? -13.523 -28.203 2.178 1 83.88 267 CYS A C 1
ATOM 2073 O O . CYS A 1 267 ? -14.406 -28.172 1.313 1 83.88 267 CYS A O 1
ATOM 2075 N N . ASN A 1 268 ? -13.961 -28.453 3.318 1 77.25 268 ASN A N 1
ATOM 2076 C CA . ASN A 1 268 ? -15.297 -28.109 3.795 1 77.25 268 ASN A CA 1
ATOM 2077 C C . ASN A 1 268 ? -15.406 -26.625 4.137 1 77.25 268 ASN A C 1
ATOM 2079 O O . ASN A 1 268 ? -15.586 -26.266 5.297 1 77.25 268 ASN A O 1
ATOM 2083 N N . ASN A 1 269 ? -15.312 -25.703 3.043 1 81.88 269 ASN A N 1
ATOM 2084 C CA . ASN A 1 269 ? -15.211 -24.266 3.305 1 81.88 269 ASN A CA 1
ATOM 2085 C C . ASN A 1 269 ? -16.266 -23.484 2.533 1 81.88 269 ASN A C 1
ATOM 2087 O O . ASN A 1 269 ? -16.078 -22.297 2.27 1 81.88 269 ASN A O 1
ATOM 2091 N N . HIS A 1 270 ? -17.312 -24.109 2.107 1 90.75 270 HIS A N 1
ATOM 2092 C CA . HIS A 1 270 ? -18.469 -23.469 1.493 1 90.75 270 HIS A CA 1
ATOM 2093 C C . HIS A 1 270 ? -18.141 -22.969 0.087 1 90.75 270 HIS A C 1
ATOM 2095 O O . HIS A 1 270 ? -18.828 -22.109 -0.449 1 90.75 270 HIS A O 1
ATOM 2101 N N . LEU A 1 271 ? -17.047 -23.359 -0.439 1 95.94 271 LEU A N 1
ATOM 2102 C CA . LEU A 1 271 ? -16.703 -23.047 -1.822 1 95.94 271 LEU A CA 1
ATOM 2103 C C . LEU A 1 271 ? -17.062 -24.188 -2.75 1 95.94 271 LEU A C 1
ATOM 2105 O O . LEU A 1 271 ? -16.859 -25.359 -2.408 1 95.94 271 LEU A O 1
ATOM 2109 N N . SER A 1 272 ? -17.641 -23.859 -3.842 1 95.5 272 SER A N 1
ATOM 2110 C CA . SER A 1 272 ? -17.953 -24.859 -4.855 1 95.5 272 SER A CA 1
ATOM 2111 C C . SER A 1 272 ? -17.266 -24.547 -6.18 1 95.5 272 SER A C 1
ATOM 2113 O O . SER A 1 272 ? -17.094 -23.375 -6.535 1 95.5 272 SER A O 1
ATOM 2115 N N . ILE A 1 273 ? -16.938 -25.562 -6.926 1 96.81 273 ILE A N 1
ATOM 2116 C CA . ILE A 1 273 ? -16.312 -25.375 -8.234 1 96.81 273 ILE A CA 1
ATOM 2117 C C . ILE A 1 273 ? -17.391 -25.047 -9.273 1 96.81 273 ILE A C 1
ATOM 2119 O O . ILE A 1 273 ? -18.312 -25.828 -9.5 1 96.81 273 ILE A O 1
ATOM 2123 N N . GLU A 1 274 ? -17.234 -23.906 -9.883 1 96.31 274 GLU A N 1
ATOM 2124 C CA . GLU A 1 274 ? -18.109 -23.516 -10.977 1 96.31 274 GLU A CA 1
ATOM 2125 C C . GLU A 1 274 ? -17.5 -23.875 -12.328 1 96.31 274 GLU A C 1
ATOM 2127 O O . GLU A 1 274 ? -18.203 -24.234 -13.266 1 96.31 274 GLU A O 1
ATOM 2132 N N . LYS A 1 275 ? -16.234 -23.672 -12.422 1 96.44 275 LYS A N 1
ATOM 2133 C CA . LYS A 1 275 ? -15.477 -23.969 -13.633 1 96.44 275 LYS A CA 1
ATOM 2134 C C . LYS A 1 275 ? -14.078 -24.484 -13.289 1 96.44 275 LYS A C 1
ATOM 2136 O O . LYS A 1 275 ? -13.445 -23.984 -12.352 1 96.44 275 LYS A O 1
ATOM 2141 N N . LEU A 1 276 ? -13.664 -25.453 -13.891 1 96.25 276 LEU A N 1
ATOM 2142 C CA . LEU A 1 276 ? -12.312 -25.984 -13.875 1 96.25 276 LEU A CA 1
ATOM 2143 C C . LEU A 1 276 ? -11.867 -26.391 -15.281 1 96.25 276 LEU A C 1
ATOM 2145 O O . LEU A 1 276 ? -12.344 -27.391 -15.812 1 96.25 276 LEU A O 1
ATOM 2149 N N . VAL A 1 277 ? -10.961 -25.531 -15.852 1 94.12 277 VAL A N 1
ATOM 2150 C CA . VAL A 1 277 ? -10.633 -25.672 -17.266 1 94.12 277 VAL A CA 1
ATOM 2151 C C . VAL A 1 277 ? -9.117 -25.703 -17.453 1 94.12 277 VAL A C 1
ATOM 2153 O O . VAL A 1 277 ? -8.422 -24.781 -17.016 1 94.12 277 VAL A O 1
ATOM 2156 N N . TYR A 1 278 ? -8.672 -26.75 -18.016 1 91.81 278 TYR A N 1
ATOM 2157 C CA . TYR A 1 278 ? -7.293 -26.766 -18.484 1 91.81 278 TYR A CA 1
ATOM 2158 C C . TYR A 1 278 ? -7.16 -26.031 -19.812 1 91.81 278 TYR A C 1
ATOM 2160 O O . TYR A 1 278 ? -7.812 -26.406 -20.797 1 91.81 278 TYR A O 1
ATOM 2168 N N . HIS A 1 279 ? -6.418 -24.984 -19.812 1 87.88 279 HIS A N 1
ATOM 2169 C CA . HIS A 1 279 ? -6.227 -24.172 -21 1 87.88 279 HIS A CA 1
ATOM 2170 C C . HIS A 1 279 ? -4.824 -24.344 -21.562 1 87.88 279 HIS A C 1
ATOM 2172 O O . HIS A 1 279 ? -3.848 -23.859 -20.984 1 87.88 279 HIS A O 1
ATOM 2178 N N . PRO A 1 280 ? -4.793 -24.984 -22.719 1 80.12 280 PRO A N 1
ATOM 2179 C CA . PRO A 1 280 ? -3.469 -25.094 -23.344 1 80.12 280 PRO A CA 1
ATOM 2180 C C . PRO A 1 280 ? -2.891 -23.734 -23.719 1 80.12 280 PRO A C 1
ATOM 2182 O O . PRO A 1 280 ? -3.629 -22.844 -24.156 1 80.12 280 PRO A O 1
ATOM 2185 N N . THR A 1 281 ? -1.764 -23.453 -23.312 1 72.06 281 THR A N 1
ATOM 2186 C CA . THR A 1 281 ? -1.064 -22.25 -23.781 1 72.06 281 THR A CA 1
ATOM 2187 C C . THR A 1 281 ? -0.059 -22.609 -24.875 1 72.06 281 THR A C 1
ATOM 2189 O O . THR A 1 281 ? 1.122 -22.828 -24.594 1 72.06 281 THR A O 1
ATOM 2192 N N . PRO A 1 282 ? -0.557 -22.641 -26.016 1 65.12 282 PRO A N 1
ATOM 2193 C CA . PRO A 1 282 ? 0.383 -23.062 -27.047 1 65.12 282 PRO A CA 1
ATOM 2194 C C . PRO A 1 282 ? 1.536 -22.078 -27.234 1 65.12 282 PRO A C 1
ATOM 2196 O O . PRO A 1 282 ? 1.309 -20.875 -27.375 1 65.12 282 PRO A O 1
ATOM 2199 N N . ILE A 1 283 ? 2.623 -22.359 -26.734 1 65.44 283 ILE A N 1
ATOM 2200 C CA . ILE A 1 283 ? 3.83 -21.625 -27.109 1 65.44 283 ILE A CA 1
ATOM 2201 C C . ILE A 1 283 ? 4.523 -22.328 -28.266 1 65.44 283 ILE A C 1
ATOM 2203 O O . ILE A 1 283 ? 4.93 -23.484 -28.156 1 65.44 283 ILE A O 1
ATOM 2207 N N . SER A 1 284 ? 4.352 -21.641 -29.406 1 65.38 284 SER A N 1
ATOM 2208 C CA . SER A 1 284 ? 5.07 -22.219 -30.547 1 65.38 284 SER A CA 1
ATOM 2209 C C . SER A 1 284 ? 6.578 -22.031 -30.391 1 65.38 284 SER A C 1
ATOM 2211 O O . SER A 1 284 ? 7.039 -21 -29.906 1 65.38 284 SER A O 1
ATOM 2213 N N . LEU A 1 285 ? 7.285 -23.078 -30.688 1 66.75 285 LEU A N 1
ATOM 2214 C CA . LEU A 1 285 ? 8.742 -23.031 -30.656 1 66.75 285 LEU A CA 1
ATOM 2215 C C . LEU A 1 285 ? 9.266 -21.875 -31.484 1 66.75 285 LEU A C 1
ATOM 2217 O O . LEU A 1 285 ? 10.266 -21.234 -31.125 1 66.75 285 LEU A O 1
ATOM 2221 N N . ALA A 1 286 ? 8.555 -21.641 -32.562 1 66.31 286 ALA A N 1
ATOM 2222 C CA . ALA A 1 286 ? 8.977 -20.578 -33.469 1 66.31 286 ALA A CA 1
ATOM 2223 C C . ALA A 1 286 ? 8.914 -19.219 -32.781 1 66.31 286 ALA A C 1
ATOM 2225 O O . ALA A 1 286 ? 9.68 -18.312 -33.094 1 66.31 286 ALA A O 1
ATOM 2226 N N . ASN A 1 287 ? 8.109 -19.172 -31.781 1 73.81 287 ASN A N 1
ATOM 2227 C CA . ASN A 1 287 ? 7.891 -17.891 -31.125 1 73.81 287 ASN A CA 1
ATOM 2228 C C . ASN A 1 287 ? 8.617 -17.828 -29.781 1 73.81 287 ASN A C 1
ATOM 2230 O O . ASN A 1 287 ? 8.539 -16.812 -29.078 1 73.81 287 ASN A O 1
ATOM 2234 N N . PHE A 1 288 ? 9.289 -18.938 -29.609 1 78.69 288 PHE A N 1
ATOM 2235 C CA . PHE A 1 288 ? 10.016 -18.969 -28.344 1 78.69 288 PHE A CA 1
ATOM 2236 C C . PHE A 1 288 ? 11.281 -18.125 -28.422 1 78.69 288 PHE A C 1
ATOM 2238 O O . PHE A 1 288 ? 12.125 -18.344 -29.297 1 78.69 288 PHE A O 1
ATOM 2245 N N . ASP A 1 289 ? 11.336 -17.141 -27.609 1 83.81 289 ASP A N 1
ATOM 2246 C CA . ASP A 1 289 ? 12.523 -16.312 -27.516 1 83.81 289 ASP A CA 1
ATOM 2247 C C . ASP A 1 289 ? 13.305 -16.625 -26.234 1 83.81 289 ASP A C 1
ATOM 2249 O O . ASP A 1 289 ? 12.883 -16.281 -25.141 1 83.81 289 ASP A O 1
ATOM 2253 N N . LYS A 1 290 ? 14.375 -17.219 -26.516 1 86.12 290 LYS A N 1
ATOM 2254 C CA . LYS A 1 290 ? 15.203 -17.672 -25.406 1 86.12 290 LYS A CA 1
ATOM 2255 C C . LYS A 1 290 ? 15.578 -16.516 -24.484 1 86.12 290 LYS A C 1
ATOM 2257 O O . LYS A 1 290 ? 15.578 -16.672 -23.25 1 86.12 290 LYS A O 1
ATOM 2262 N N . ASN A 1 291 ? 15.961 -15.453 -25.016 1 88.25 291 ASN A N 1
ATOM 2263 C CA . ASN A 1 291 ? 16.391 -14.312 -24.219 1 88.25 291 ASN A CA 1
ATOM 2264 C C . ASN A 1 291 ? 15.25 -13.758 -23.375 1 88.25 291 ASN A C 1
ATOM 2266 O O . ASN A 1 291 ? 15.453 -13.398 -22.219 1 88.25 291 ASN A O 1
ATOM 2270 N N . VAL A 1 292 ? 14.133 -13.711 -23.969 1 88.69 292 VAL A N 1
ATOM 2271 C CA . VAL A 1 292 ? 12.953 -13.258 -23.234 1 88.69 292 VAL A CA 1
ATOM 2272 C C . VAL A 1 292 ? 12.656 -14.211 -22.094 1 88.69 292 VAL A C 1
ATOM 2274 O O . VAL A 1 292 ? 12.383 -13.773 -20.969 1 88.69 292 VAL A O 1
ATOM 2277 N N . ASN A 1 293 ? 12.734 -15.438 -22.391 1 90.5 293 ASN A N 1
ATOM 2278 C CA . ASN A 1 293 ? 12.477 -16.422 -21.344 1 90.5 293 ASN A CA 1
ATOM 2279 C C . ASN A 1 293 ? 13.492 -16.328 -20.219 1 90.5 293 ASN A C 1
ATOM 2281 O O . ASN A 1 293 ? 13.133 -16.438 -19.047 1 90.5 293 ASN A O 1
ATOM 2285 N N . CYS A 1 294 ? 14.703 -16.188 -20.547 1 93.62 294 CYS A N 1
ATOM 2286 C CA . CYS A 1 294 ? 15.742 -16.062 -19.531 1 93.62 294 CYS A CA 1
ATOM 2287 C C . CYS A 1 294 ? 15.477 -14.859 -18.641 1 93.62 294 CYS A C 1
ATOM 2289 O O . CYS A 1 294 ? 15.609 -14.953 -17.406 1 93.62 294 CYS A O 1
ATOM 2291 N N . SER A 1 295 ? 15.086 -13.773 -19.25 1 94.62 295 SER A N 1
ATOM 2292 C CA . SER A 1 295 ? 14.789 -12.57 -18.484 1 94.62 295 SER A CA 1
ATOM 2293 C C . SER A 1 295 ? 13.586 -12.773 -17.578 1 94.62 295 SER A C 1
ATOM 2295 O O . SER A 1 295 ? 13.562 -12.281 -16.453 1 94.62 295 SER A O 1
ATOM 2297 N N . HIS A 1 296 ? 12.625 -13.5 -18.078 1 93.75 296 HIS A N 1
ATOM 2298 C CA . HIS A 1 296 ? 11.43 -13.797 -17.281 1 93.75 296 HIS A CA 1
ATOM 2299 C C . HIS A 1 296 ? 11.773 -14.656 -16.078 1 93.75 296 HIS A C 1
ATOM 2301 O O . HIS A 1 296 ? 11.312 -14.383 -14.969 1 93.75 296 HIS A O 1
ATOM 2307 N N . VAL A 1 297 ? 12.523 -15.641 -16.344 1 94.62 297 VAL A N 1
ATOM 2308 C CA . VAL A 1 297 ? 12.914 -16.547 -15.266 1 94.62 297 VAL A CA 1
ATOM 2309 C C . VAL A 1 297 ? 13.727 -15.781 -14.219 1 94.62 297 VAL A C 1
ATOM 2311 O O . VAL A 1 297 ? 13.477 -15.914 -13.016 1 94.62 297 VAL A O 1
ATOM 2314 N N . ARG A 1 298 ? 14.664 -15.031 -14.672 1 95.81 298 ARG A N 1
ATOM 2315 C CA . ARG A 1 298 ? 15.477 -14.273 -13.734 1 95.81 298 ARG A CA 1
ATOM 2316 C C . ARG A 1 298 ? 14.617 -13.359 -12.875 1 95.81 298 ARG A C 1
ATOM 2318 O O . ARG A 1 298 ? 14.75 -13.336 -11.648 1 95.81 298 ARG A O 1
ATOM 2325 N N . ALA A 1 299 ? 13.703 -12.633 -13.5 1 95.62 299 ALA A N 1
ATOM 2326 C CA . ALA A 1 299 ? 12.82 -11.711 -12.781 1 95.62 299 ALA A CA 1
ATOM 2327 C C . ALA A 1 299 ? 12.008 -12.445 -11.727 1 95.62 299 ALA A C 1
ATOM 2329 O O . ALA A 1 299 ? 11.703 -11.883 -10.664 1 95.62 299 ALA A O 1
ATOM 2330 N N . ALA A 1 300 ? 11.711 -13.68 -11.977 1 94.12 300 ALA A N 1
ATOM 2331 C CA . ALA A 1 300 ? 10.82 -14.445 -11.102 1 94.12 300 ALA A CA 1
ATOM 2332 C C . ALA A 1 300 ? 11.602 -15.07 -9.945 1 94.12 300 ALA A C 1
ATOM 2334 O O . ALA A 1 300 ? 11.078 -15.195 -8.836 1 94.12 300 ALA A O 1
ATOM 2335 N N . VAL A 1 301 ? 12.883 -15.422 -10.164 1 94.75 301 VAL A N 1
ATOM 2336 C CA . VAL A 1 301 ? 13.5 -16.281 -9.172 1 94.75 301 VAL A CA 1
ATOM 2337 C C . VAL A 1 301 ? 14.664 -15.555 -8.5 1 94.75 301 VAL A C 1
ATOM 2339 O O . VAL A 1 301 ? 15.156 -15.984 -7.457 1 94.75 301 VAL A O 1
ATOM 2342 N N . GLU A 1 302 ? 15.156 -14.523 -9.094 1 94.56 302 GLU A N 1
ATOM 2343 C CA . GLU A 1 302 ? 16.344 -13.844 -8.586 1 94.56 302 GLU A CA 1
ATOM 2344 C C . GLU A 1 302 ? 16.172 -13.445 -7.125 1 94.56 302 GLU A C 1
ATOM 2346 O O . GLU A 1 302 ? 17.078 -13.633 -6.312 1 94.56 302 GLU A O 1
ATOM 2351 N N . PRO A 1 303 ? 15.008 -12.852 -6.73 1 93.56 303 PRO A N 1
ATOM 2352 C CA . PRO A 1 303 ? 14.891 -12.484 -5.32 1 93.56 303 PRO A CA 1
ATOM 2353 C C . PRO A 1 303 ? 15.07 -13.672 -4.383 1 93.56 303 PRO A C 1
ATOM 2355 O O . PRO A 1 303 ? 15.711 -13.547 -3.336 1 93.56 303 PRO A O 1
ATOM 2358 N N . ALA A 1 304 ? 14.523 -14.797 -4.742 1 92.56 304 ALA A N 1
ATOM 2359 C CA . ALA A 1 304 ? 14.688 -16 -3.928 1 92.56 304 ALA A CA 1
ATOM 2360 C C . ALA A 1 304 ? 16.156 -16.438 -3.877 1 92.56 304 ALA A C 1
ATOM 2362 O O . ALA A 1 304 ? 16.656 -16.812 -2.816 1 92.56 304 ALA A O 1
ATOM 2363 N N . LEU A 1 305 ? 16.844 -16.391 -5.004 1 93.44 305 LEU A N 1
ATOM 2364 C CA . LEU A 1 305 ? 18.25 -16.75 -5.074 1 93.44 305 LEU A CA 1
ATOM 2365 C C . LEU A 1 305 ? 19.094 -15.836 -4.199 1 93.44 305 LEU A C 1
ATOM 2367 O O . LEU A 1 305 ? 20.016 -16.297 -3.51 1 93.44 305 LEU A O 1
ATOM 2371 N N . CYS A 1 306 ? 18.734 -14.602 -4.191 1 92.56 306 CYS A N 1
ATOM 2372 C CA . CYS A 1 306 ? 19.531 -13.594 -3.494 1 92.56 306 CYS A CA 1
ATOM 2373 C C . CYS A 1 306 ? 19.391 -13.742 -1.982 1 92.56 306 CYS A C 1
ATOM 2375 O O . CYS A 1 306 ? 20.203 -13.188 -1.226 1 92.56 306 CYS A O 1
ATOM 2377 N N . GLN A 1 307 ? 18.453 -14.438 -1.58 1 88.75 307 GLN A N 1
ATOM 2378 C CA . GLN A 1 307 ? 18.344 -14.719 -0.153 1 88.75 307 GLN A CA 1
ATOM 2379 C C . GLN A 1 307 ? 19.406 -15.719 0.295 1 88.75 307 GLN A C 1
ATOM 2381 O O . GLN A 1 307 ? 19.734 -15.797 1.479 1 88.75 307 GLN A O 1
ATOM 2386 N N . HIS A 1 308 ? 19.969 -16.469 -0.611 1 89.19 308 HIS A N 1
ATOM 2387 C CA . HIS A 1 308 ? 20.859 -17.562 -0.257 1 89.19 308 HIS A CA 1
ATOM 2388 C C . HIS A 1 308 ? 22.234 -17.375 -0.875 1 89.19 308 HIS A C 1
ATOM 2390 O O . HIS A 1 308 ? 23.234 -17.812 -0.307 1 89.19 308 HIS A O 1
ATOM 2396 N N . PHE A 1 309 ? 22.219 -16.812 -2.066 1 92 309 PHE A N 1
ATOM 2397 C CA . PHE A 1 309 ? 23.453 -16.641 -2.807 1 92 309 PHE A CA 1
ATOM 2398 C C . PHE A 1 309 ? 23.844 -15.156 -2.871 1 92 309 PHE A C 1
ATOM 2400 O O . PHE A 1 309 ? 22.969 -14.289 -2.844 1 92 309 PHE A O 1
ATOM 2407 N N . SER A 1 310 ? 25.141 -14.922 -2.955 1 91.81 310 SER A N 1
ATOM 2408 C CA . SER A 1 310 ? 25.578 -13.547 -3.17 1 91.81 310 SER A CA 1
ATOM 2409 C C . SER A 1 310 ? 25.172 -13.047 -4.551 1 91.81 310 SER A C 1
ATOM 2411 O O . SER A 1 310 ? 24.953 -13.836 -5.465 1 91.81 310 SER A O 1
ATOM 2413 N N . PRO A 1 311 ? 25.031 -11.773 -4.66 1 92.12 311 PRO A N 1
ATOM 2414 C CA . PRO A 1 311 ? 24.672 -11.203 -5.965 1 92.12 311 PRO A CA 1
ATOM 2415 C C . PRO A 1 311 ? 25.609 -11.641 -7.082 1 92.12 311 PRO A C 1
ATOM 2417 O O . PRO A 1 311 ? 25.172 -11.852 -8.219 1 92.12 311 PRO A O 1
ATOM 2420 N N . GLN A 1 312 ? 26.875 -11.812 -6.762 1 92.88 312 GLN A N 1
ATOM 2421 C CA . GLN A 1 312 ? 27.844 -12.227 -7.762 1 92.88 312 GLN A CA 1
ATOM 2422 C C . GLN A 1 312 ? 27.562 -13.641 -8.25 1 92.88 312 GLN A C 1
ATOM 2424 O O . GLN A 1 312 ? 27.672 -13.922 -9.445 1 92.88 312 GLN A O 1
ATOM 2429 N N . VAL A 1 313 ? 27.234 -14.477 -7.359 1 93.38 313 VAL A N 1
ATOM 2430 C CA . VAL A 1 313 ? 26.906 -15.859 -7.707 1 93.38 313 VAL A CA 1
ATOM 2431 C C . VAL A 1 313 ? 25.641 -15.883 -8.555 1 93.38 313 VAL A C 1
ATOM 2433 O O . VAL A 1 313 ? 25.562 -16.609 -9.547 1 93.38 313 VAL A O 1
ATOM 2436 N N . VAL A 1 314 ? 24.641 -15.102 -8.195 1 94.88 314 VAL A N 1
ATOM 2437 C CA . VAL A 1 314 ? 23.391 -15.039 -8.945 1 94.88 314 VAL A CA 1
ATOM 2438 C C . VAL A 1 314 ? 23.672 -14.57 -10.375 1 94.88 314 VAL A C 1
ATOM 2440 O O . VAL A 1 314 ? 23.141 -15.141 -11.336 1 94.88 314 VAL A O 1
ATOM 2443 N N . ASP A 1 315 ? 24.5 -13.57 -10.484 1 95.69 315 ASP A N 1
ATOM 2444 C CA . ASP A 1 315 ? 24.875 -13.086 -11.812 1 95.69 315 ASP A CA 1
ATOM 2445 C C . ASP A 1 315 ? 25.547 -14.188 -12.633 1 95.69 315 ASP A C 1
ATOM 2447 O O . ASP A 1 315 ? 25.281 -14.32 -13.828 1 95.69 315 ASP A O 1
ATOM 2451 N N . GLU A 1 316 ? 26.406 -14.922 -11.984 1 96.5 316 GLU A N 1
ATOM 2452 C CA . GLU A 1 316 ? 27.094 -16.016 -12.672 1 96.5 316 GLU A CA 1
ATOM 2453 C C . GLU A 1 316 ? 26.125 -17.094 -13.125 1 96.5 316 GLU A C 1
ATOM 2455 O O . GLU A 1 316 ? 26.297 -17.688 -14.195 1 96.5 316 GLU A O 1
ATOM 2460 N N . ILE A 1 317 ? 25.141 -17.375 -12.336 1 95.81 317 ILE A N 1
ATOM 2461 C CA . ILE A 1 317 ? 24.094 -18.344 -12.703 1 95.81 317 ILE A CA 1
ATOM 2462 C C . ILE A 1 317 ? 23.438 -17.906 -14.008 1 95.81 317 ILE A C 1
ATOM 2464 O O . ILE A 1 317 ? 23.328 -18.703 -14.945 1 95.81 317 ILE A O 1
ATOM 2468 N N . PHE A 1 318 ? 23.109 -16.688 -14.109 1 96.38 318 PHE A N 1
ATOM 2469 C CA . PHE A 1 318 ? 22.312 -16.219 -15.234 1 96.38 318 PHE A CA 1
ATOM 2470 C C . PHE A 1 318 ? 23.188 -15.922 -16.438 1 96.38 318 PHE A C 1
ATOM 2472 O O . PHE A 1 318 ? 22.703 -15.75 -17.562 1 96.38 318 PHE A O 1
ATOM 2479 N N . LYS A 1 319 ? 24.469 -15.797 -16.234 1 95.94 319 LYS A N 1
ATOM 2480 C CA . LYS A 1 319 ? 25.391 -15.789 -17.359 1 95.94 319 LYS A CA 1
ATOM 2481 C C . LYS A 1 319 ? 25.422 -17.156 -18.047 1 95.94 319 LYS A C 1
ATOM 2483 O O . LYS A 1 319 ? 25.594 -17.234 -19.266 1 95.94 319 LYS A O 1
ATOM 2488 N N . ARG A 1 320 ? 25.234 -18.219 -17.344 1 95.88 320 ARG A N 1
ATOM 2489 C CA . ARG A 1 320 ? 25.328 -19.578 -17.844 1 95.88 320 ARG A CA 1
ATOM 2490 C C . ARG A 1 320 ? 23.984 -20.109 -18.312 1 95.88 320 ARG A C 1
ATOM 2492 O O . ARG A 1 320 ? 23.906 -20.969 -19.188 1 95.88 320 ARG A O 1
ATOM 2499 N N . TYR A 1 321 ? 22.969 -19.594 -17.75 1 95.88 321 TYR A N 1
ATOM 2500 C CA . TYR A 1 321 ? 21.609 -20.109 -17.906 1 95.88 321 TYR A CA 1
ATOM 2501 C C . TYR A 1 321 ? 21.172 -20.109 -19.375 1 95.88 321 TYR A C 1
ATOM 2503 O O . TYR A 1 321 ? 20.578 -21.078 -19.844 1 95.88 321 TYR A O 1
ATOM 2511 N N . PRO A 1 322 ? 21.5 -19.062 -20.156 1 94.5 322 PRO A N 1
ATOM 2512 C CA . PRO A 1 322 ? 21.047 -19.078 -21.562 1 94.5 322 PRO A CA 1
ATOM 2513 C C . PRO A 1 322 ? 21.562 -20.281 -22.344 1 94.5 322 PRO A C 1
ATOM 2515 O O . PRO A 1 322 ? 20.828 -20.859 -23.141 1 94.5 322 PRO A O 1
ATOM 2518 N N . ASP A 1 323 ? 22.75 -20.656 -22.094 1 93.88 323 ASP A N 1
ATOM 2519 C CA . ASP A 1 323 ? 23.328 -21.797 -22.781 1 93.88 323 ASP A CA 1
ATOM 2520 C C . ASP A 1 323 ? 22.641 -23.094 -22.359 1 93.88 323 ASP A C 1
ATOM 2522 O O . ASP A 1 323 ? 22.406 -23.984 -23.188 1 93.88 323 ASP A O 1
ATOM 2526 N N . LYS A 1 324 ? 22.391 -23.188 -21.094 1 93.5 324 LYS A N 1
ATOM 2527 C CA . LYS A 1 324 ? 21.688 -24.359 -20.609 1 93.5 324 LYS A CA 1
ATOM 2528 C C . LYS A 1 324 ? 20.297 -24.469 -21.234 1 93.5 324 LYS A C 1
ATOM 2530 O O . LYS A 1 324 ? 19.875 -25.547 -21.641 1 93.5 324 LYS A O 1
ATOM 2535 N N . LEU A 1 325 ? 19.641 -23.328 -21.344 1 91.19 325 LEU A N 1
ATOM 2536 C CA . LEU A 1 325 ? 18.281 -23.281 -21.906 1 91.19 325 LEU A CA 1
ATOM 2537 C C . LEU A 1 325 ? 18.312 -23.594 -23.391 1 91.19 325 LEU A C 1
ATOM 2539 O O . LEU A 1 325 ? 17.406 -24.25 -23.922 1 91.19 325 LEU A O 1
ATOM 2543 N N . GLU A 1 326 ? 19.328 -23.078 -24.078 1 89.56 326 GLU A N 1
ATOM 2544 C CA . GLU A 1 326 ? 19.469 -23.344 -25.516 1 89.56 326 GLU A CA 1
ATOM 2545 C C . GLU A 1 326 ? 19.562 -24.828 -25.797 1 89.56 326 GLU A C 1
ATOM 2547 O O . GLU A 1 326 ? 18.984 -25.328 -26.75 1 89.56 326 GLU A O 1
ATOM 2552 N N . ASN A 1 327 ? 20.328 -25.5 -24.984 1 88.62 327 ASN A N 1
ATOM 2553 C CA . ASN A 1 327 ? 20.469 -26.938 -25.141 1 88.62 327 ASN A CA 1
ATOM 2554 C C . ASN A 1 327 ? 19.172 -27.672 -24.844 1 88.62 327 ASN A C 1
ATOM 2556 O O . ASN A 1 327 ? 18.844 -28.656 -25.516 1 88.62 327 ASN A O 1
ATOM 2560 N N . PHE A 1 328 ? 18.453 -27.188 -23.938 1 87.56 328 PHE A N 1
ATOM 2561 C CA . PHE A 1 328 ? 17.172 -27.781 -23.562 1 87.56 328 PHE A CA 1
ATOM 2562 C C . PHE A 1 328 ? 16.156 -27.609 -24.688 1 87.56 328 PHE A C 1
ATOM 2564 O O . PHE A 1 328 ? 15.461 -28.562 -25.047 1 87.56 328 PHE A O 1
ATOM 2571 N N . VAL A 1 329 ? 16.094 -26.438 -25.25 1 86.25 329 VAL A N 1
ATOM 2572 C CA . VAL A 1 329 ? 15.094 -26.109 -26.266 1 86.25 329 VAL A CA 1
ATOM 2573 C C . VAL A 1 329 ? 15.281 -26.984 -27.5 1 86.25 329 VAL A C 1
ATOM 2575 O O . VAL A 1 329 ? 14.328 -27.266 -28.219 1 86.25 329 VAL A O 1
ATOM 2578 N N . LYS A 1 330 ? 16.469 -27.469 -27.688 1 86.75 330 LYS A N 1
ATOM 2579 C CA . LYS A 1 330 ? 16.797 -28.266 -28.875 1 86.75 330 LYS A CA 1
ATOM 2580 C C . LYS A 1 330 ? 16.406 -29.719 -28.688 1 86.75 330 LYS A C 1
ATOM 2582 O O . LYS A 1 330 ? 16.438 -30.516 -29.625 1 86.75 330 LYS A O 1
ATOM 2587 N N . THR A 1 331 ? 15.984 -30.047 -27.516 1 86.56 331 THR A N 1
ATOM 2588 C CA . THR A 1 331 ? 15.664 -31.438 -27.234 1 86.56 331 THR A CA 1
ATOM 2589 C C . THR A 1 331 ? 14.227 -31.75 -27.641 1 86.56 331 THR A C 1
ATOM 2591 O O . THR A 1 331 ? 13.359 -30.891 -27.578 1 86.56 331 THR A O 1
ATOM 2594 N N . PRO A 1 332 ? 13.945 -33.062 -28.062 1 84.75 332 PRO A N 1
ATOM 2595 C CA . PRO A 1 332 ? 12.57 -33.469 -28.344 1 84.75 332 PRO A CA 1
ATOM 2596 C C . PRO A 1 332 ? 11.664 -33.344 -27.125 1 84.75 332 PRO A C 1
ATOM 2598 O O . PRO A 1 332 ? 10.461 -33.125 -27.266 1 84.75 332 PRO A O 1
ATOM 2601 N N . HIS A 1 333 ? 12.242 -33.438 -26.047 1 83.06 333 HIS A N 1
ATOM 2602 C CA . HIS A 1 333 ? 11.484 -33.344 -24.797 1 83.06 333 HIS A CA 1
ATOM 2603 C C . HIS A 1 333 ? 10.875 -31.969 -24.625 1 83.06 333 HIS A C 1
ATOM 2605 O O . HIS A 1 333 ? 9.727 -31.844 -24.188 1 83.06 333 HIS A O 1
ATOM 2611 N N . PHE A 1 334 ? 11.609 -30.969 -24.984 1 84.94 334 PHE A N 1
ATOM 2612 C CA . PHE A 1 334 ? 11.109 -29.594 -24.891 1 84.94 334 PHE A CA 1
ATOM 2613 C C . PHE A 1 334 ? 9.891 -29.406 -25.781 1 84.94 334 PHE A C 1
ATOM 2615 O O . PHE A 1 334 ? 8.898 -28.812 -25.359 1 84.94 334 PHE A O 1
ATOM 2622 N N . SER A 1 335 ? 9.938 -29.875 -26.953 1 81.31 335 SER A N 1
ATOM 2623 C CA . SER A 1 335 ? 8.828 -29.75 -27.891 1 81.31 335 SER A CA 1
ATOM 2624 C C . SER A 1 335 ? 7.574 -30.438 -27.359 1 81.31 335 SER A C 1
ATOM 2626 O O . SER A 1 335 ? 6.469 -29.906 -27.484 1 81.31 335 SER A O 1
ATOM 2628 N N . GLU A 1 336 ? 7.711 -31.547 -26.766 1 82.81 336 GLU A N 1
ATOM 2629 C CA . GLU A 1 336 ? 6.598 -32.281 -26.188 1 82.81 336 GLU A CA 1
ATOM 2630 C C . GLU A 1 336 ? 5.965 -31.516 -25.031 1 82.81 336 GLU A C 1
ATOM 2632 O O . GLU A 1 336 ? 4.738 -31.484 -24.906 1 82.81 336 GLU A O 1
ATOM 2637 N N . LEU A 1 337 ? 6.848 -30.938 -24.25 1 82.56 337 LEU A N 1
ATOM 2638 C CA . LEU A 1 337 ? 6.371 -30.172 -23.109 1 82.56 337 LEU A CA 1
ATOM 2639 C C . LEU A 1 337 ? 5.594 -28.938 -23.562 1 82.56 337 LEU A C 1
ATOM 2641 O O . LEU A 1 337 ? 4.594 -28.562 -22.938 1 82.56 337 LEU A O 1
ATOM 2645 N N . LEU A 1 338 ? 6.066 -28.328 -24.578 1 79.38 338 LEU A N 1
ATOM 2646 C CA . LEU A 1 338 ? 5.395 -27.156 -25.094 1 79.38 338 LEU A CA 1
ATOM 2647 C C . LEU A 1 338 ? 4.012 -27.5 -25.625 1 79.38 338 LEU A C 1
ATOM 2649 O O . LEU A 1 338 ? 3.076 -26.703 -25.516 1 79.38 338 LEU A O 1
ATOM 2653 N N . GLU A 1 339 ? 3.877 -28.641 -26.172 1 77.25 339 GLU A N 1
ATOM 2654 C CA . GLU A 1 339 ? 2.625 -29.078 -26.781 1 77.25 339 GLU A CA 1
ATOM 2655 C C . GLU A 1 339 ? 1.597 -29.453 -25.719 1 77.25 339 GLU A C 1
ATOM 2657 O O . GLU A 1 339 ? 0.391 -29.297 -25.938 1 77.25 339 GLU A O 1
ATOM 2662 N N . THR A 1 340 ? 2.078 -29.844 -24.641 1 78 340 THR A N 1
ATOM 2663 C CA . THR A 1 340 ? 1.158 -30.344 -23.625 1 78 340 THR A CA 1
ATOM 2664 C C . THR A 1 340 ? 1.021 -29.328 -22.484 1 78 340 THR A C 1
ATOM 2666 O O . THR A 1 340 ? 0.164 -29.484 -21.609 1 78 340 THR A O 1
ATOM 2669 N N . GLY A 1 341 ? 1.891 -28.391 -22.516 1 80.81 341 GLY A N 1
ATOM 2670 C CA . GLY A 1 341 ? 1.864 -27.406 -21.453 1 80.81 341 GLY A CA 1
ATOM 2671 C C . GLY A 1 341 ? 0.645 -26.516 -21.5 1 80.81 341 GLY A C 1
ATOM 2672 O O . GLY A 1 341 ? 0.073 -26.281 -22.562 1 80.81 341 GLY A O 1
ATOM 2673 N N . GLY A 1 342 ? 0.196 -26.141 -20.328 1 86.81 342 GLY A N 1
ATOM 2674 C CA . GLY A 1 342 ? -0.934 -25.234 -20.25 1 86.81 342 GLY A CA 1
ATOM 2675 C C . GLY A 1 342 ? -1.178 -24.703 -18.859 1 86.81 342 GLY A C 1
ATOM 2676 O O . GLY A 1 342 ? -0.342 -24.875 -17.969 1 86.81 342 GLY A O 1
ATOM 2677 N N . ASN A 1 343 ? -2.201 -23.891 -18.766 1 92.94 343 ASN A N 1
ATOM 2678 C CA . ASN A 1 343 ? -2.621 -23.281 -17.5 1 92.94 343 ASN A CA 1
ATOM 2679 C C . ASN A 1 343 ? -3.975 -23.812 -17.047 1 92.94 343 ASN A C 1
ATOM 2681 O O . ASN A 1 343 ? -4.734 -24.359 -17.844 1 92.94 343 ASN A O 1
ATOM 2685 N N . LEU A 1 344 ? -4.156 -23.828 -15.82 1 95.44 344 LEU A N 1
ATOM 2686 C CA . LEU A 1 344 ? -5.422 -24.219 -15.211 1 95.44 344 LEU A CA 1
ATOM 2687 C C . LEU A 1 344 ? -6.215 -22.984 -14.773 1 95.44 344 LEU A C 1
ATOM 2689 O O . LEU A 1 344 ? -5.688 -22.125 -14.07 1 95.44 344 LEU A O 1
ATOM 2693 N N . PHE A 1 345 ? -7.406 -22.906 -15.281 1 96.75 345 PHE A N 1
ATOM 2694 C CA . PHE A 1 345 ? -8.344 -21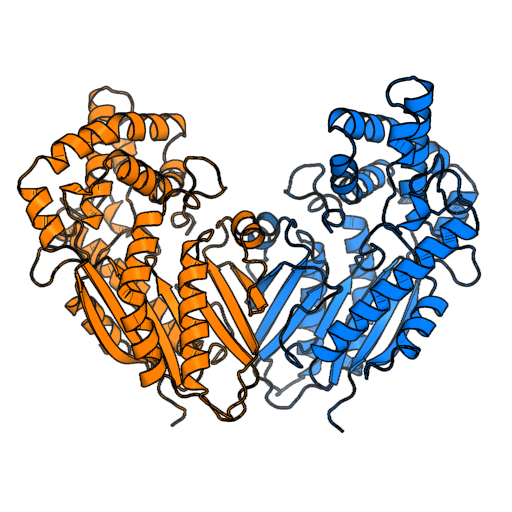.891 -14.828 1 96.75 345 PHE A CA 1
ATOM 2695 C C . PHE A 1 345 ? -9.406 -22.516 -13.922 1 96.75 345 PHE A C 1
ATOM 2697 O O . PHE A 1 345 ? -10.062 -23.484 -14.297 1 96.75 345 PHE A O 1
ATOM 2704 N N . VAL A 1 346 ? -9.531 -22.016 -12.719 1 97.69 346 VAL A N 1
ATOM 2705 C CA . VAL A 1 346 ? -10.516 -22.484 -11.758 1 97.69 346 VAL A CA 1
ATOM 2706 C C . VAL A 1 346 ? -11.391 -21.312 -11.289 1 97.69 346 VAL A C 1
ATOM 2708 O O . VAL A 1 346 ? -10.883 -20.234 -10.992 1 97.69 346 VAL A O 1
ATOM 2711 N N . LEU A 1 347 ? -12.648 -21.484 -11.328 1 98 347 LEU A N 1
ATOM 2712 C CA . LEU A 1 347 ? -13.609 -20.547 -10.758 1 98 347 LEU A CA 1
ATOM 2713 C C . LEU A 1 347 ? -14.414 -21.203 -9.641 1 98 347 LEU A C 1
ATOM 2715 O O . LEU A 1 347 ? -15.086 -22.203 -9.859 1 98 347 LEU A O 1
ATOM 2719 N N . LEU A 1 348 ? -14.258 -20.641 -8.461 1 97.81 348 LEU A N 1
ATOM 2720 C CA . LEU A 1 348 ? -14.992 -21.125 -7.289 1 97.81 348 LEU A CA 1
ATOM 2721 C C . LEU A 1 348 ? -16.016 -20.094 -6.828 1 97.81 348 LEU A C 1
ATOM 2723 O O . LEU A 1 348 ? -15.828 -18.891 -7.031 1 97.81 348 LEU A O 1
ATOM 2727 N N . LYS A 1 349 ? -17.047 -20.562 -6.211 1 96.88 349 LYS A N 1
ATOM 2728 C CA . LYS A 1 349 ? -18.109 -19.688 -5.707 1 96.88 349 LYS A CA 1
ATOM 2729 C C . LYS A 1 349 ? -18.422 -19.984 -4.242 1 96.88 349 LYS A C 1
ATOM 2731 O O . LYS A 1 349 ? -18.484 -21.141 -3.84 1 96.88 349 LYS A O 1
ATOM 2736 N N . ARG A 1 350 ? -18.484 -18.938 -3.479 1 95.62 350 ARG A N 1
ATOM 2737 C CA . ARG A 1 350 ? -18.906 -19.062 -2.086 1 95.62 350 ARG A CA 1
ATOM 2738 C C . ARG A 1 350 ? -20.422 -19.203 -1.978 1 95.62 350 ARG A C 1
ATOM 2740 O O . ARG A 1 350 ? -21.172 -18.453 -2.607 1 95.62 350 ARG A O 1
ATOM 2747 N N . SER A 1 351 ? -20.797 -20.188 -1.203 1 90.75 351 SER A N 1
ATOM 2748 C CA . SER A 1 351 ? -22.219 -20.422 -1.049 1 90.75 351 SER A CA 1
ATOM 2749 C C . SER A 1 351 ? -22.906 -19.234 -0.39 1 90.75 351 SER A C 1
ATOM 2751 O O . SER A 1 351 ? -22.312 -18.547 0.445 1 90.75 351 SER A O 1
ATOM 2753 N N . GLY A 1 352 ? -24 -18.844 -0.937 1 73.25 352 GLY A N 1
ATOM 2754 C CA . GLY A 1 352 ? -24.797 -17.766 -0.376 1 73.25 352 GLY A CA 1
ATOM 2755 C C . GLY A 1 352 ? -25.234 -18.031 1.056 1 73.25 352 GLY A C 1
ATOM 2756 O O . GLY A 1 352 ? -25.078 -19.156 1.558 1 73.25 352 GLY A O 1
ATOM 2757 N N . ALA A 1 353 ? -25.641 -17.078 1.886 1 52.62 353 ALA A N 1
ATOM 2758 C CA . ALA A 1 353 ? -26.266 -17.312 3.191 1 52.62 353 ALA A CA 1
ATOM 2759 C C . ALA A 1 353 ? -27.266 -18.469 3.129 1 52.62 353 ALA A C 1
ATOM 2761 O O . ALA A 1 353 ? -28.047 -18.562 2.182 1 52.62 353 ALA A O 1
ATOM 2762 N N . PRO A 1 354 ? -27.094 -19.562 4.242 1 36.91 354 PRO A N 1
ATOM 2763 C CA . PRO A 1 354 ? -28.266 -20.438 4.281 1 36.91 354 PRO A CA 1
ATOM 2764 C C . PRO A 1 354 ? -29.578 -19.672 4.297 1 36.91 354 PRO A C 1
ATOM 2766 O O . PRO A 1 354 ? -29.625 -18.531 4.758 1 36.91 354 PRO A O 1
ATOM 2769 N N . MET B 1 1 ? 3.197 18.016 -10.93 1 35.53 1 MET B N 1
ATOM 2770 C CA . MET B 1 1 ? 3.479 16.906 -10.031 1 35.53 1 MET B CA 1
ATOM 2771 C C . MET B 1 1 ? 3.211 17.281 -8.586 1 35.53 1 MET B C 1
ATOM 2773 O O . MET B 1 1 ? 3.758 18.266 -8.086 1 35.53 1 MET B O 1
ATOM 2777 N N . GLU B 1 2 ? 2.121 17.109 -8.125 1 48.72 2 GLU B N 1
ATOM 2778 C CA . GLU B 1 2 ? 1.68 17.078 -6.734 1 48.72 2 GLU B CA 1
ATOM 2779 C C . GLU B 1 2 ? 2.717 16.406 -5.84 1 48.72 2 GLU B C 1
ATOM 2781 O O . GLU B 1 2 ? 2.363 15.742 -4.863 1 48.72 2 GLU B O 1
ATOM 2786 N N . ASN B 1 3 ? 3.963 16.297 -6.336 1 51.25 3 ASN B N 1
ATOM 2787 C CA . ASN B 1 3 ? 4.996 15.414 -5.812 1 51.25 3 ASN B CA 1
ATOM 2788 C C . ASN B 1 3 ? 5.531 15.906 -4.469 1 51.25 3 ASN B C 1
ATOM 2790 O O . ASN B 1 3 ? 6.254 15.188 -3.783 1 51.25 3 ASN B O 1
ATOM 2794 N N . SER B 1 4 ? 5.293 17.203 -4.043 1 60.84 4 SER B N 1
ATOM 2795 C CA . SER B 1 4 ? 6.172 17.766 -3.023 1 60.84 4 SER B CA 1
ATOM 2796 C C . SER B 1 4 ? 5.652 17.469 -1.621 1 60.84 4 SER B C 1
ATOM 2798 O O . SER B 1 4 ? 6.293 17.812 -0.628 1 60.84 4 SER B O 1
ATOM 2800 N N . GLY B 1 5 ? 5.043 16.422 -1.534 1 79.38 5 GLY B N 1
ATOM 2801 C CA . GLY B 1 5 ? 4.496 16.531 -0.191 1 79.38 5 GLY B CA 1
ATOM 2802 C C . GLY B 1 5 ? 4.766 15.305 0.664 1 79.38 5 GLY B C 1
ATOM 2803 O O . GLY B 1 5 ? 4.266 15.203 1.785 1 79.38 5 GLY B O 1
ATOM 2804 N N . VAL B 1 6 ? 5.77 14.477 0.144 1 92.12 6 VAL B N 1
ATOM 2805 C CA . VAL B 1 6 ? 5.988 13.297 0.984 1 92.12 6 VAL B CA 1
ATOM 2806 C C . VAL B 1 6 ? 7.207 13.523 1.875 1 92.12 6 VAL B C 1
ATOM 2808 O O . VAL B 1 6 ? 8.078 14.336 1.56 1 92.12 6 VAL B O 1
ATOM 2811 N N . MET B 1 7 ? 7.262 12.797 2.994 1 95.5 7 MET B N 1
ATOM 2812 C CA . MET B 1 7 ? 8.406 12.836 3.896 1 95.5 7 MET B CA 1
ATOM 2813 C C . MET B 1 7 ? 9.508 11.898 3.42 1 95.5 7 MET B C 1
ATOM 2815 O O . MET B 1 7 ? 9.266 11.016 2.596 1 95.5 7 MET B O 1
ATOM 2819 N N . LYS B 1 8 ? 10.742 12.195 3.998 1 94.56 8 LYS B N 1
ATOM 2820 C CA . LYS B 1 8 ? 11.883 11.383 3.582 1 94.56 8 LYS B CA 1
ATOM 2821 C C . LYS B 1 8 ? 11.664 9.914 3.934 1 94.56 8 LYS B C 1
ATOM 2823 O O . LYS B 1 8 ? 11.438 9.578 5.098 1 94.56 8 LYS B O 1
ATOM 2828 N N . GLY B 1 9 ? 11.758 9.039 2.963 1 94.81 9 GLY B N 1
ATOM 2829 C CA . GLY B 1 9 ? 11.516 7.613 3.133 1 94.81 9 GLY B CA 1
ATOM 2830 C C . GLY B 1 9 ? 12.711 6.867 3.703 1 94.81 9 GLY B C 1
ATOM 2831 O O . GLY B 1 9 ? 13.664 7.484 4.176 1 94.81 9 GLY B O 1
ATOM 2832 N N . GLY B 1 10 ? 12.555 5.539 3.715 1 93.44 10 GLY B N 1
ATOM 2833 C CA . GLY B 1 10 ? 13.602 4.68 4.238 1 93.44 10 GLY B CA 1
ATOM 2834 C C . GLY B 1 10 ? 13.656 4.652 5.754 1 93.44 10 GLY B C 1
ATOM 2835 O O . GLY B 1 10 ? 12.75 5.168 6.418 1 93.44 10 GLY B O 1
ATOM 2836 N N . ASP B 1 11 ? 14.633 3.979 6.25 1 93.5 11 ASP B N 1
ATOM 2837 C CA . ASP B 1 11 ? 14.82 3.9 7.695 1 93.5 11 ASP B CA 1
ATOM 2838 C C . ASP B 1 11 ? 16.25 4.277 8.078 1 93.5 11 ASP B C 1
ATOM 2840 O O . ASP B 1 11 ? 16.734 3.902 9.156 1 93.5 11 ASP B O 1
ATOM 2844 N N . GLY B 1 12 ? 16.906 4.988 7.207 1 93.5 12 GLY B N 1
ATOM 2845 C CA . GLY B 1 12 ? 18.25 5.473 7.484 1 93.5 12 GLY B CA 1
ATOM 2846 C C . GLY B 1 12 ? 18.281 6.605 8.492 1 93.5 12 GLY B C 1
ATOM 2847 O O . GLY B 1 12 ? 17.234 7.004 9.016 1 93.5 12 GLY B O 1
ATOM 2848 N N . PRO B 1 13 ? 19.406 7.172 8.711 1 92.75 13 PRO B N 1
ATOM 2849 C CA . PRO B 1 13 ? 19.578 8.156 9.781 1 92.75 13 PRO B CA 1
ATOM 2850 C C . PRO B 1 13 ? 18.781 9.438 9.539 1 92.75 13 PRO B C 1
ATOM 2852 O O . PRO B 1 13 ? 18.297 10.062 10.492 1 92.75 13 PRO B O 1
ATOM 2855 N N . ASP B 1 14 ? 18.562 9.82 8.328 1 92.75 14 ASP B N 1
ATOM 2856 C CA . ASP B 1 14 ? 17.891 11.078 8.031 1 92.75 14 ASP B CA 1
ATOM 2857 C C . ASP B 1 14 ? 16.422 10.836 7.672 1 92.75 14 ASP B C 1
ATOM 2859 O O . ASP B 1 14 ? 15.703 11.773 7.297 1 92.75 14 ASP B O 1
ATOM 2863 N N . SER B 1 15 ? 16 9.594 7.781 1 95.25 15 SER B N 1
ATOM 2864 C CA . SER B 1 15 ? 14.648 9.219 7.383 1 95.25 15 SER B CA 1
ATOM 2865 C C . SER B 1 15 ? 13.609 9.82 8.328 1 95.25 15 SER B C 1
ATOM 2867 O O . SER B 1 15 ? 13.898 10.07 9.5 1 95.25 15 SER B O 1
ATOM 2869 N N . TYR B 1 16 ? 12.438 10.078 7.781 1 94.69 16 TYR B N 1
ATOM 2870 C CA . TYR B 1 16 ? 11.32 10.516 8.617 1 94.69 16 TYR B CA 1
ATOM 2871 C C . TYR B 1 16 ? 10.938 9.438 9.617 1 94.69 16 TYR B C 1
ATOM 2873 O O . TYR B 1 16 ? 10.477 9.742 10.719 1 94.69 16 TYR B O 1
ATOM 2881 N N . PHE B 1 17 ? 11.156 8.211 9.258 1 93.94 17 PHE B N 1
ATOM 2882 C CA . PHE B 1 17 ? 10.93 7.062 10.133 1 93.94 17 PHE B CA 1
ATOM 2883 C C . PHE B 1 17 ? 11.648 7.238 11.461 1 93.94 17 PHE B C 1
ATOM 2885 O O . PHE B 1 17 ? 11.094 6.934 12.523 1 93.94 17 PHE B O 1
ATOM 2892 N N . ARG B 1 18 ? 12.812 7.793 11.398 1 94.5 18 ARG B N 1
ATOM 2893 C CA . ARG B 1 18 ? 13.648 7.91 12.594 1 94.5 18 ARG B CA 1
ATOM 2894 C C . ARG B 1 18 ? 13.586 9.32 13.172 1 94.5 18 ARG B C 1
ATOM 2896 O O . ARG B 1 18 ? 14.016 9.555 14.297 1 94.5 18 ARG B O 1
ATOM 2903 N N . ASN B 1 19 ? 13.086 10.266 12.367 1 93.75 19 ASN B N 1
ATOM 2904 C CA . ASN B 1 19 ? 13.18 11.664 12.766 1 93.75 19 ASN B CA 1
ATOM 2905 C C . ASN B 1 19 ? 11.812 12.344 12.75 1 93.75 19 ASN B C 1
ATOM 2907 O O . ASN B 1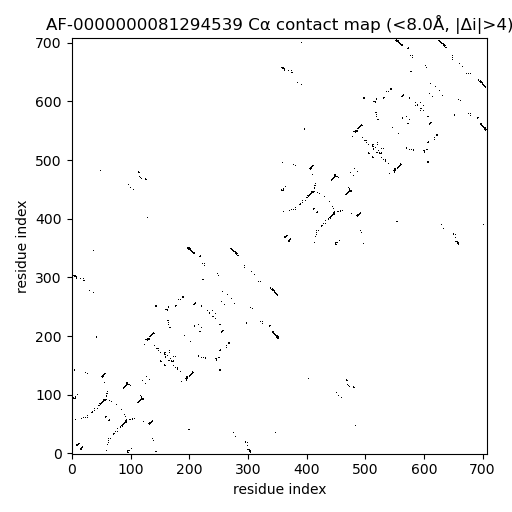 19 ? 11.648 13.406 12.148 1 93.75 19 ASN B O 1
ATOM 2911 N N . SER B 1 20 ? 10.812 11.781 13.461 1 93.69 20 SER B N 1
ATOM 2912 C CA . SER B 1 20 ? 9.477 12.352 13.562 1 93.69 20 SER B CA 1
ATOM 2913 C C . SER B 1 20 ? 8.953 12.273 14.992 1 93.69 20 SER B C 1
ATOM 2915 O O . SER B 1 20 ? 7.742 12.227 15.219 1 93.69 20 SER B O 1
ATOM 2917 N N . LYS B 1 21 ? 9.836 12.219 15.977 1 91.25 21 LYS B N 1
ATOM 2918 C CA . LYS B 1 21 ? 9.461 12.031 17.375 1 91.25 21 LYS B CA 1
ATOM 2919 C C . LYS B 1 21 ? 8.672 13.227 17.906 1 91.25 21 LYS B C 1
ATOM 2921 O O . LYS B 1 21 ? 7.816 13.078 18.781 1 91.25 21 LYS B O 1
ATOM 2926 N N . MET B 1 22 ? 8.977 14.406 17.422 1 88.56 22 MET B N 1
ATOM 2927 C CA . MET B 1 22 ? 8.242 15.586 17.875 1 88.56 22 MET B CA 1
ATOM 2928 C C . MET B 1 22 ? 6.758 15.453 17.562 1 88.56 22 MET B C 1
ATOM 2930 O O . MET B 1 22 ? 5.918 15.695 18.438 1 88.56 22 MET B O 1
ATOM 2934 N N . GLN B 1 23 ? 6.441 15.07 16.344 1 90.56 23 GLN B N 1
ATOM 2935 C CA . GLN B 1 23 ? 5.055 14.812 15.977 1 90.56 23 GLN B CA 1
ATOM 2936 C C . GLN B 1 23 ? 4.465 13.672 16.797 1 90.56 23 GLN B C 1
ATOM 2938 O O . GLN B 1 23 ? 3.312 13.742 17.234 1 90.56 23 GLN B O 1
ATOM 2943 N N . GLY B 1 24 ? 5.262 12.641 17.016 1 92.19 24 GLY B N 1
ATOM 2944 C CA . GLY B 1 24 ? 4.816 11.523 17.828 1 92.19 24 GLY B CA 1
ATOM 2945 C C . GLY B 1 24 ? 4.457 11.93 19.25 1 92.19 24 GLY B C 1
ATOM 2946 O O . GLY B 1 24 ? 3.441 11.484 19.797 1 92.19 24 GLY B O 1
ATOM 2947 N N . ASN B 1 25 ? 5.297 12.75 19.812 1 90.06 25 ASN B N 1
ATOM 2948 C CA . ASN B 1 25 ? 5.035 13.25 21.156 1 90.06 25 ASN B CA 1
ATOM 2949 C C . ASN B 1 25 ? 3.74 14.055 21.203 1 90.06 25 ASN B C 1
ATOM 2951 O O . ASN B 1 25 ? 2.984 13.961 22.172 1 90.06 25 ASN B O 1
ATOM 2955 N N . ALA B 1 26 ? 3.557 14.859 20.25 1 90.19 26 ALA B N 1
ATOM 2956 C CA . ALA B 1 26 ? 2.33 15.648 20.203 1 90.19 26 ALA B CA 1
ATOM 2957 C C . ALA B 1 26 ? 1.103 14.75 20.109 1 90.19 26 ALA B C 1
ATOM 2959 O O . ALA B 1 26 ? 0.078 15.016 20.734 1 90.19 26 ALA B O 1
ATOM 2960 N N . ILE B 1 27 ? 1.197 13.703 19.297 1 93.25 27 ILE B N 1
ATOM 2961 C CA . ILE B 1 27 ? 0.122 12.734 19.172 1 93.25 27 ILE B CA 1
ATOM 2962 C C . ILE B 1 27 ? -0.154 12.07 20.516 1 93.25 27 ILE B C 1
ATOM 2964 O O . ILE B 1 27 ? -1.311 11.914 20.906 1 93.25 27 ILE B O 1
ATOM 2968 N N . ASP B 1 28 ? 0.897 11.789 21.219 1 92.81 28 ASP B N 1
ATOM 2969 C CA . ASP B 1 28 ? 0.757 11.172 22.531 1 92.81 28 ASP B CA 1
ATOM 2970 C C . ASP B 1 28 ? 0.069 12.117 23.516 1 92.81 28 ASP B C 1
ATOM 2972 O O . ASP B 1 28 ? -0.735 11.688 24.344 1 92.81 28 ASP B O 1
ATOM 2976 N N . GLN B 1 29 ? 0.362 13.312 23.375 1 90.06 29 GLN B N 1
ATOM 2977 C CA . GLN B 1 29 ? -0.161 14.305 24.312 1 90.06 29 GLN B CA 1
ATOM 2978 C C . GLN B 1 29 ? -1.666 14.484 24.141 1 90.06 29 GLN B C 1
ATOM 2980 O O . GLN B 1 29 ? -2.371 14.82 25.094 1 90.06 29 GLN B O 1
ATOM 2985 N N . ILE B 1 30 ? -2.123 14.234 22.953 1 92.38 30 ILE B N 1
ATOM 2986 C CA . ILE B 1 30 ? -3.541 14.477 22.719 1 92.38 30 ILE B CA 1
ATOM 2987 C C . ILE B 1 30 ? -4.301 13.156 22.75 1 92.38 30 ILE B C 1
ATOM 2989 O O . ILE B 1 30 ? -5.496 13.109 22.438 1 92.38 30 ILE B O 1
ATOM 2993 N N . LYS B 1 31 ? -3.686 12.125 23.078 1 95.69 31 LYS B N 1
ATOM 2994 C CA . LYS B 1 31 ? -4.27 10.781 23.031 1 95.69 31 LYS B CA 1
ATOM 2995 C C . LYS B 1 31 ? -5.594 10.734 23.781 1 95.69 31 LYS B C 1
ATOM 2997 O O . LYS B 1 31 ? -6.594 10.234 23.266 1 95.69 31 LYS B O 1
ATOM 3002 N N . SER B 1 32 ? -5.594 11.234 25.016 1 95.88 32 SER B N 1
ATOM 3003 C CA . SER B 1 32 ? -6.812 11.195 25.828 1 95.88 32 SER B CA 1
ATOM 3004 C C . SER B 1 32 ? -7.926 12.016 25.188 1 95.88 32 SER B C 1
ATOM 3006 O O . SER B 1 32 ? -9.086 11.586 25.172 1 95.88 32 SER B O 1
ATOM 3008 N N . LEU B 1 33 ? -7.57 13.18 24.672 1 95.12 33 LEU B N 1
ATOM 3009 C CA . LEU B 1 33 ? -8.539 14.031 24 1 95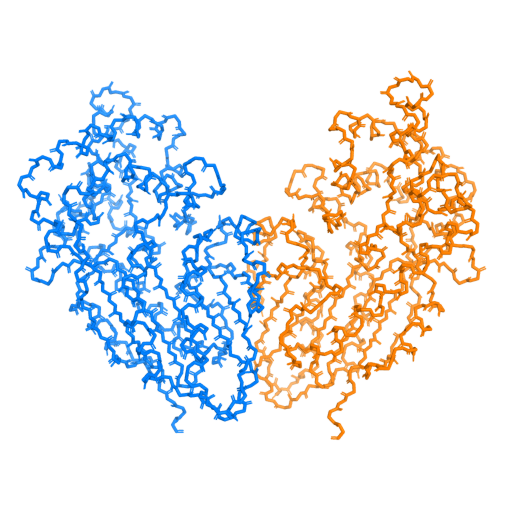.12 33 LEU B CA 1
ATOM 3010 C C . LEU B 1 33 ? -9.117 13.32 22.766 1 95.12 33 LEU B C 1
ATOM 3012 O O . LEU B 1 33 ? -10.32 13.398 22.516 1 95.12 33 LEU B O 1
ATOM 3016 N N . LEU B 1 34 ? -8.305 12.656 22.031 1 96.75 34 LEU B N 1
ATOM 3017 C CA . LEU B 1 34 ? -8.719 11.898 20.859 1 96.75 34 LEU B CA 1
ATOM 3018 C C . LEU B 1 34 ? -9.672 10.773 21.234 1 96.75 34 LEU B C 1
ATOM 3020 O O . LEU B 1 34 ? -10.766 10.664 20.672 1 96.75 34 LEU B O 1
ATOM 3024 N N . ILE B 1 35 ? -9.25 9.977 22.203 1 97.69 35 ILE B N 1
ATOM 3025 C CA . ILE B 1 35 ? -10.031 8.82 22.609 1 97.69 35 ILE B CA 1
ATOM 3026 C C . ILE B 1 35 ? -11.383 9.273 23.156 1 97.69 35 ILE B C 1
ATOM 3028 O O . ILE B 1 35 ? -12.43 8.781 22.719 1 97.69 35 ILE B O 1
ATOM 3032 N N . ASP B 1 36 ? -11.359 10.273 24.031 1 96.94 36 ASP B N 1
ATOM 3033 C CA . ASP B 1 36 ? -12.602 10.773 24.625 1 96.94 36 ASP B CA 1
ATOM 3034 C C . ASP B 1 36 ? -13.508 11.383 23.562 1 96.94 36 ASP B C 1
ATOM 3036 O O . ASP B 1 36 ? -14.727 11.188 23.594 1 96.94 36 ASP B O 1
ATOM 3040 N N . GLY B 1 37 ? -12.906 12.117 22.656 1 96.69 37 GLY B N 1
ATOM 3041 C CA . GLY B 1 37 ? -13.68 12.695 21.562 1 96.69 37 GLY B CA 1
ATOM 3042 C C . GLY B 1 37 ? -14.383 11.648 20.719 1 96.69 37 GLY B C 1
ATOM 3043 O O . GLY B 1 37 ? -15.555 11.812 20.375 1 96.69 37 GLY B O 1
ATOM 3044 N N . ILE B 1 38 ? -13.688 10.602 20.375 1 96.5 38 ILE B N 1
ATOM 3045 C CA . ILE B 1 38 ? -14.258 9.531 19.562 1 96.5 38 ILE B CA 1
ATOM 3046 C C . ILE B 1 38 ? -15.375 8.828 20.328 1 96.5 38 ILE B C 1
ATOM 3048 O O . ILE B 1 38 ? -16.469 8.633 19.812 1 96.5 38 ILE B O 1
ATOM 3052 N N . VAL B 1 39 ? -15.141 8.484 21.594 1 95.31 39 VAL B N 1
ATOM 3053 C CA . VAL B 1 39 ? -16.109 7.766 22.406 1 95.31 39 VAL B CA 1
ATOM 3054 C C . VAL B 1 39 ? -17.391 8.594 22.547 1 95.31 39 VAL B C 1
ATOM 3056 O O . VAL B 1 39 ? -18.5 8.055 22.438 1 95.31 39 VAL B O 1
ATOM 3059 N N . ASP B 1 40 ? -17.234 9.852 22.656 1 95 40 ASP B N 1
ATOM 3060 C CA . ASP B 1 40 ? -18.359 10.742 22.875 1 95 40 ASP B CA 1
ATOM 3061 C C . ASP B 1 40 ? -19.172 10.945 21.594 1 95 40 ASP B C 1
ATOM 3063 O O . ASP B 1 40 ? -20.391 11.109 21.641 1 95 40 ASP B O 1
ATOM 3067 N N . SER B 1 41 ? -18.516 10.93 20.469 1 94 41 SER B N 1
ATOM 3068 C CA . SER B 1 41 ? -19.141 11.438 19.25 1 94 41 SER B CA 1
ATOM 3069 C C . SER B 1 41 ? -19.531 10.297 18.312 1 94 41 SER B C 1
ATOM 3071 O O . SER B 1 41 ? -20.422 10.445 17.484 1 94 41 SER B O 1
ATOM 3073 N N . LEU B 1 42 ? -18.812 9.211 18.359 1 90.62 42 LEU B N 1
ATOM 3074 C CA . LEU B 1 42 ? -19.016 8.109 17.422 1 90.62 42 LEU B CA 1
ATOM 3075 C C . LEU B 1 42 ? -20.359 7.422 17.672 1 90.62 42 LEU B C 1
ATOM 3077 O O . LEU B 1 42 ? -20.703 7.129 18.828 1 90.62 42 LEU B O 1
ATOM 3081 N N . GLU B 1 43 ? -21.094 7.215 16.688 1 87.25 43 GLU B N 1
ATOM 3082 C CA . GLU B 1 43 ? -22.312 6.395 16.719 1 87.25 43 GLU B CA 1
ATOM 3083 C C . GLU B 1 43 ? -22.062 5.02 16.094 1 87.25 43 GLU B C 1
ATOM 3085 O O . GLU B 1 43 ? -21.984 4.887 14.875 1 87.25 43 GLU B O 1
ATOM 3090 N N . LEU B 1 44 ? -21.938 4.141 16.906 1 85.56 44 LEU B N 1
ATOM 3091 C CA . LEU B 1 44 ? -21.672 2.785 16.438 1 85.56 44 LEU B CA 1
ATOM 3092 C C . LEU B 1 44 ? -22.984 2.025 16.203 1 85.56 44 LEU B C 1
ATOM 3094 O O . LEU B 1 44 ? -23.828 1.946 17.094 1 85.56 44 LEU B O 1
ATOM 3098 N N . GLN B 1 45 ? -23.156 1.622 15.039 1 81.88 45 GLN B N 1
ATOM 3099 C CA . GLN B 1 45 ? -24.312 0.764 14.766 1 81.88 45 GLN B CA 1
ATOM 3100 C C . GLN B 1 45 ? -24.156 -0.59 15.453 1 81.88 45 GLN B C 1
ATOM 3102 O O . GLN B 1 45 ? -23.062 -1.142 15.516 1 81.88 45 GLN B O 1
ATOM 3107 N N . LYS B 1 46 ? -25.438 -1.112 15.844 1 77.12 46 LYS B N 1
ATOM 3108 C CA . LYS B 1 46 ? -25.438 -2.43 16.469 1 77.12 46 LYS B CA 1
ATOM 3109 C C . LYS B 1 46 ? -25.062 -3.516 15.469 1 77.12 46 LYS B C 1
ATOM 3111 O O . LYS B 1 46 ? -25.5 -3.484 14.32 1 77.12 46 LYS B O 1
ATOM 3116 N N . GLU B 1 47 ? -24.109 -4.207 15.617 1 80.94 47 GLU B N 1
ATOM 3117 C CA . GLU B 1 47 ? -23.766 -5.406 14.852 1 80.94 47 GLU B CA 1
ATOM 3118 C C . GLU B 1 47 ? -22.781 -5.082 13.734 1 80.94 47 GLU B C 1
ATOM 3120 O O . GLU B 1 47 ? -22.672 -5.836 12.758 1 80.94 47 GLU B O 1
ATOM 3125 N N . LEU B 1 48 ? -22.328 -3.818 13.797 1 86.94 48 LEU B N 1
ATOM 3126 C CA . LEU B 1 48 ? -21.312 -3.508 12.805 1 86.94 48 LEU B CA 1
ATOM 3127 C C . LEU B 1 48 ? -20.219 -4.57 12.812 1 86.94 48 LEU B C 1
ATOM 3129 O O . LEU B 1 48 ? -19.625 -4.852 13.859 1 86.94 48 LEU B O 1
ATOM 3133 N N . GLN B 1 49 ? -20 -5.16 11.664 1 90.5 49 GLN B N 1
ATOM 3134 C CA . GLN B 1 49 ? -19.047 -6.258 11.578 1 90.5 49 GLN B CA 1
ATOM 3135 C C . GLN B 1 49 ? -17.656 -5.746 11.273 1 90.5 49 GLN B C 1
ATOM 3137 O O . GLN B 1 49 ? -16.656 -6.32 11.727 1 90.5 49 GLN B O 1
ATOM 3142 N N . VAL B 1 50 ? -17.641 -4.711 10.477 1 96 50 VAL B N 1
ATOM 3143 C CA . VAL B 1 50 ? -16.344 -4.16 10.062 1 96 50 VAL B CA 1
ATOM 3144 C C . VAL B 1 50 ? -16.312 -2.664 10.367 1 96 50 VAL B C 1
ATOM 3146 O O . VAL B 1 50 ? -17.266 -1.938 10.094 1 96 50 VAL B O 1
ATOM 3149 N N . PHE B 1 51 ? -15.328 -2.207 11.086 1 97.12 51 PHE B N 1
ATOM 3150 C CA . PHE B 1 51 ? -15.062 -0.794 11.336 1 97.12 51 PHE B CA 1
ATOM 3151 C C . PHE B 1 51 ? -13.875 -0.311 10.516 1 97.12 51 PHE B C 1
ATOM 3153 O O . PHE B 1 51 ? -12.727 -0.657 10.812 1 97.12 51 PHE B O 1
ATOM 3160 N N . SER B 1 52 ? -14.125 0.502 9.492 1 98.19 52 SER B N 1
ATOM 3161 C CA . SER B 1 52 ? -13.094 0.984 8.57 1 98.19 52 SER B CA 1
ATOM 3162 C C . SER B 1 52 ? -12.539 2.33 9.023 1 98.19 52 SER B C 1
ATOM 3164 O O . SER B 1 52 ? -13.297 3.266 9.281 1 98.19 52 SER B O 1
ATOM 3166 N N . VAL B 1 53 ? -11.227 2.424 9.102 1 98.75 53 VAL B N 1
ATOM 3167 C CA . VAL B 1 53 ? -10.531 3.635 9.523 1 98.75 53 VAL B CA 1
ATOM 3168 C C . VAL B 1 53 ? -9.523 4.047 8.453 1 98.75 53 VAL B C 1
ATOM 3170 O O . VAL B 1 53 ? -8.844 3.195 7.871 1 98.75 53 VAL B O 1
ATOM 3173 N N . ALA B 1 54 ? -9.438 5.297 8.141 1 98.88 54 ALA B N 1
ATOM 3174 C CA . ALA B 1 54 ? -8.398 5.801 7.25 1 98.88 54 ALA B CA 1
ATOM 3175 C C . ALA B 1 54 ? -7.508 6.816 7.961 1 98.88 54 ALA B C 1
ATOM 3177 O O . ALA B 1 54 ? -8.008 7.758 8.578 1 98.88 54 ALA B O 1
ATOM 3178 N N . ASP B 1 55 ? -6.277 6.586 7.973 1 98.75 55 ASP B N 1
ATOM 3179 C CA . ASP B 1 55 ? -5.305 7.59 8.398 1 98.75 55 ASP B CA 1
ATOM 3180 C C . ASP B 1 55 ? -4.723 8.328 7.195 1 98.75 55 ASP B C 1
ATOM 3182 O O . ASP B 1 55 ? -3.961 7.75 6.414 1 98.75 55 ASP B O 1
ATOM 3186 N N . LEU B 1 56 ? -5.027 9.594 7.051 1 98.56 56 LEU B N 1
ATOM 3187 C CA . LEU B 1 56 ? -4.695 10.406 5.887 1 98.56 56 LEU B CA 1
ATOM 3188 C C . LEU B 1 56 ? -3.41 11.188 6.117 1 98.56 56 LEU B C 1
ATOM 3190 O O . LEU B 1 56 ? -3.35 12.047 7 1 98.56 56 LEU B O 1
ATOM 3194 N N . GLY B 1 57 ? -2.428 10.945 5.277 1 97.75 57 GLY B N 1
ATOM 3195 C CA . GLY B 1 57 ? -1.092 11.477 5.492 1 97.75 57 GLY B CA 1
ATOM 3196 C C . GLY B 1 57 ? -0.263 10.648 6.449 1 97.75 57 GLY B C 1
ATOM 3197 O O . GLY B 1 57 ? 0.319 11.172 7.398 1 97.75 57 GLY B O 1
ATOM 3198 N N . CYS B 1 58 ? -0.164 9.367 6.121 1 97.75 58 CYS B N 1
ATOM 3199 C CA . CYS B 1 58 ? 0.367 8.414 7.09 1 97.75 58 CYS B CA 1
ATOM 3200 C C . CYS B 1 58 ? 1.892 8.43 7.09 1 97.75 58 CYS B C 1
ATOM 3202 O O . CYS B 1 58 ? 2.52 7.988 8.055 1 97.75 58 CYS B O 1
ATOM 3204 N N . SER B 1 59 ? 2.477 8.883 6.078 1 96.75 59 SER B N 1
ATOM 3205 C CA . SER B 1 59 ? 3.92 8.805 5.887 1 96.75 59 SER B CA 1
ATOM 3206 C C . SER B 1 59 ? 4.43 7.383 6.074 1 96.75 59 SER B C 1
ATOM 3208 O O . SER B 1 59 ? 3.854 6.434 5.531 1 96.75 59 SER B O 1
ATOM 3210 N N . VAL B 1 60 ? 5.496 7.129 6.797 1 94.31 60 VAL B N 1
ATOM 3211 C CA . VAL B 1 60 ? 6.203 5.852 6.738 1 94.31 60 VAL B CA 1
ATOM 3212 C C . VAL B 1 60 ? 6.164 5.18 8.109 1 94.31 60 VAL B C 1
ATOM 3214 O O . VAL B 1 60 ? 6.918 4.234 8.367 1 94.31 60 VAL B O 1
ATOM 3217 N N . GLY B 1 61 ? 5.293 5.555 9.086 1 82.38 61 GLY B N 1
ATOM 3218 C CA . GLY B 1 61 ? 5.137 4.965 10.406 1 82.38 61 GLY B CA 1
ATOM 3219 C C . GLY B 1 61 ? 5.824 5.758 11.5 1 82.38 61 GLY B C 1
ATOM 3220 O O . GLY B 1 61 ? 5.602 6.961 11.633 1 82.38 61 GLY B O 1
ATOM 3221 N N . PRO B 1 62 ? 6.418 5.598 12.305 1 90.31 62 PRO B N 1
ATOM 3222 C CA . PRO B 1 62 ? 5.664 4.855 13.32 1 90.31 62 PRO B CA 1
ATOM 3223 C C . PRO B 1 62 ? 4.473 5.645 13.859 1 90.31 62 PRO B C 1
ATOM 3225 O O . PRO B 1 62 ? 3.537 5.055 14.414 1 90.31 62 PRO B O 1
ATOM 3228 N N . ASN B 1 63 ? 4.395 6.988 13.641 1 95.69 63 ASN B N 1
ATOM 3229 C CA . ASN B 1 63 ? 3.391 7.855 14.258 1 95.69 63 ASN B CA 1
ATOM 3230 C C . ASN B 1 63 ? 1.979 7.473 13.82 1 95.69 63 ASN B C 1
ATOM 3232 O O . ASN B 1 63 ? 1.041 7.535 14.609 1 95.69 63 ASN B O 1
ATOM 3236 N N . THR B 1 64 ? 1.877 7.066 12.609 1 97.75 64 THR B N 1
ATOM 3237 C CA . THR B 1 64 ? 0.56 6.664 12.125 1 97.75 64 THR B CA 1
ATOM 3238 C C . THR B 1 64 ? 0.045 5.457 12.906 1 97.75 64 THR B C 1
ATOM 3240 O O . THR B 1 64 ? -1.156 5.344 13.164 1 97.75 64 THR B O 1
ATOM 3243 N N . PHE B 1 65 ? 0.888 4.562 13.344 1 97.5 65 PHE B N 1
ATOM 3244 C CA . PHE B 1 65 ? 0.491 3.393 14.117 1 97.5 65 PHE B CA 1
ATOM 3245 C C . PHE B 1 65 ? -0.002 3.799 15.5 1 97.5 65 PHE B C 1
ATOM 3247 O O . PHE B 1 65 ? -0.941 3.201 16.031 1 97.5 65 PHE B O 1
ATOM 3254 N N . LYS B 1 66 ? 0.601 4.848 16.094 1 96.06 66 LYS B N 1
ATOM 3255 C CA . LYS B 1 66 ? 0.13 5.383 17.359 1 96.06 66 LYS B CA 1
ATOM 3256 C C . LYS B 1 66 ? -1.305 5.891 17.25 1 96.06 66 LYS B C 1
ATOM 3258 O O . LYS B 1 66 ? -2.145 5.594 18.094 1 96.06 66 LYS B O 1
ATOM 3263 N N . SER B 1 67 ? -1.501 6.652 16.203 1 97 67 SER B N 1
ATOM 3264 C CA . SER B 1 67 ? -2.83 7.207 15.977 1 97 67 SER B CA 1
ATOM 3265 C C . SER B 1 67 ? -3.871 6.105 15.805 1 97 67 SER B C 1
ATOM 3267 O O . SER B 1 67 ? -4.93 6.145 16.438 1 97 67 SER B O 1
ATOM 3269 N N . VAL B 1 68 ? -3.566 5.145 15.016 1 97.62 68 VAL B N 1
ATOM 3270 C CA . VAL B 1 68 ? -4.496 4.059 14.711 1 97.62 68 VAL B CA 1
ATOM 3271 C C . VAL B 1 68 ? -4.75 3.229 15.969 1 97.62 68 VAL B C 1
ATOM 3273 O O . VAL B 1 68 ? -5.883 2.822 16.234 1 97.62 68 VAL B O 1
ATOM 3276 N N . ASN B 1 69 ? -3.711 2.969 16.703 1 96.81 69 ASN B N 1
ATOM 3277 C CA . ASN B 1 69 ? -3.879 2.225 17.953 1 96.81 69 ASN B CA 1
ATOM 3278 C C . ASN B 1 69 ? -4.812 2.949 18.922 1 96.81 69 ASN B C 1
ATOM 3280 O O . ASN B 1 69 ? -5.641 2.318 19.578 1 96.81 69 ASN B O 1
ATOM 3284 N N . SER B 1 70 ? -4.641 4.234 19.031 1 97.38 70 SER B N 1
ATOM 3285 C CA . SER B 1 70 ? -5.527 5.027 19.875 1 97.38 70 SER B CA 1
ATOM 3286 C C . SER B 1 70 ? -6.969 4.945 19.391 1 97.38 70 SER B C 1
ATOM 3288 O O . SER B 1 70 ? -7.898 4.887 20.203 1 97.38 70 SER B O 1
ATOM 3290 N N . ILE B 1 71 ? -7.164 4.977 18.125 1 98 71 ILE B N 1
ATOM 3291 C CA . ILE B 1 71 ? -8.5 4.91 17.547 1 98 71 ILE B CA 1
ATOM 3292 C C . ILE B 1 71 ? -9.117 3.543 17.828 1 98 71 ILE B C 1
ATOM 3294 O O . ILE B 1 71 ? -10.281 3.453 18.234 1 98 71 ILE B O 1
ATOM 3298 N N . VAL B 1 72 ? -8.359 2.463 17.578 1 97.5 72 VAL B N 1
ATOM 3299 C CA . VAL B 1 72 ? -8.828 1.109 17.875 1 97.5 72 VAL B CA 1
ATOM 3300 C C . VAL B 1 72 ? -9.219 0.997 19.344 1 97.5 72 VAL B C 1
ATOM 3302 O O . VAL B 1 72 ? -10.273 0.453 19.672 1 97.5 72 VAL B O 1
ATOM 3305 N N . GLU B 1 73 ? -8.367 1.546 20.188 1 96.56 73 GLU B N 1
ATOM 3306 C CA . GLU B 1 73 ? -8.664 1.56 21.625 1 96.56 73 GLU B CA 1
ATOM 3307 C C . GLU B 1 73 ? -9.969 2.293 21.906 1 96.56 73 GLU B C 1
ATOM 3309 O O . GLU B 1 73 ? -10.797 1.819 22.688 1 96.56 73 GLU B O 1
ATOM 3314 N N . ALA B 1 74 ? -10.164 3.4 21.328 1 96.94 74 ALA B N 1
ATOM 3315 C CA . ALA B 1 74 ? -11.367 4.203 21.531 1 96.94 74 ALA B CA 1
ATOM 3316 C C . ALA B 1 74 ? -12.617 3.434 21.125 1 96.94 74 ALA B C 1
ATOM 3318 O O . ALA B 1 74 ? -13.617 3.434 21.844 1 96.94 74 ALA B O 1
ATOM 3319 N N . VAL B 1 75 ? -12.57 2.807 19.953 1 95.94 75 VAL B N 1
ATOM 3320 C CA . VAL B 1 75 ? -13.727 2.072 19.438 1 95.94 75 VAL B CA 1
ATOM 3321 C C . VAL B 1 75 ? -14.031 0.884 20.344 1 95.94 75 VAL B C 1
ATOM 3323 O O . VAL B 1 75 ? -15.195 0.6 20.625 1 95.94 75 VAL B O 1
ATOM 3326 N N . LYS B 1 76 ? -13.008 0.214 20.781 1 95 76 LYS B N 1
ATOM 3327 C CA . LYS B 1 76 ? -13.195 -0.9 21.703 1 95 76 LYS B CA 1
ATOM 3328 C C . LYS B 1 76 ? -13.852 -0.433 23 1 95 76 LYS B C 1
ATOM 3330 O O . LYS B 1 76 ? -14.727 -1.114 23.547 1 95 76 LYS B O 1
ATOM 3335 N N . ARG B 1 77 ? -13.422 0.715 23.438 1 93.75 77 ARG B N 1
ATOM 3336 C CA . ARG B 1 77 ? -14.023 1.299 24.641 1 93.75 77 ARG B CA 1
ATOM 3337 C C . ARG B 1 77 ? -15.492 1.619 24.406 1 93.75 77 ARG B C 1
ATOM 3339 O O . ARG B 1 77 ? -16.312 1.449 25.297 1 93.75 77 ARG B O 1
ATOM 3346 N N . LYS B 1 78 ? -15.766 2.127 23.234 1 92.25 78 LYS B N 1
ATOM 3347 C CA . LYS B 1 78 ? -17.141 2.455 22.875 1 92.25 78 LYS B CA 1
ATOM 3348 C C . LYS B 1 78 ? -18.016 1.203 22.844 1 92.25 78 LYS B C 1
ATOM 3350 O O . LYS B 1 78 ? -19.188 1.249 23.203 1 92.25 78 LYS B O 1
ATOM 3355 N N . CYS B 1 79 ? -17.672 0.077 22.25 1 90.44 79 CYS B N 1
ATOM 3356 C CA . CYS B 1 79 ? -18.406 -1.174 22.172 1 90.44 79 CYS B CA 1
ATOM 3357 C C . CYS B 1 79 ? -18.766 -1.694 23.547 1 90.44 79 CYS B C 1
ATOM 3359 O O . CYS B 1 79 ? -19.859 -2.248 23.75 1 90.44 79 CYS B O 1
ATOM 3361 N N . GLY B 1 80 ? -18.141 -1.347 24.625 1 78.94 80 GLY B N 1
ATOM 3362 C CA . GLY B 1 80 ? -18.453 -1.754 25.984 1 78.94 80 GLY B CA 1
ATOM 3363 C C . GLY B 1 80 ? -18.516 -3.26 26.156 1 78.94 80 GLY B C 1
ATOM 3364 O O . GLY B 1 80 ? -18.031 -4.008 25.312 1 78.94 80 GLY B O 1
ATOM 3365 N N . THR B 1 81 ? -19.141 -3.646 27.281 1 77.12 81 THR B N 1
ATOM 3366 C CA . THR B 1 81 ? -19.312 -5.055 27.609 1 77.12 81 THR B CA 1
ATOM 3367 C C . THR B 1 81 ? -20.516 -5.648 26.891 1 77.12 81 THR B C 1
ATOM 3369 O O . THR B 1 81 ? -21.609 -5.102 26.953 1 77.12 81 THR B O 1
ATOM 3372 N N . GLY B 1 82 ? -20.375 -6.637 26.125 1 78.88 82 GLY B N 1
ATOM 3373 C CA . GLY B 1 82 ? -21.453 -7.379 25.484 1 78.88 82 GLY B CA 1
ATOM 3374 C C . GLY B 1 82 ? -21.641 -7.023 24.031 1 78.88 82 GLY B C 1
ATOM 3375 O O . GLY B 1 82 ? -22.484 -7.609 23.344 1 78.88 82 GLY B O 1
ATOM 3376 N N . VAL B 1 83 ? -21.078 -5.93 23.594 1 83.19 83 VAL B N 1
ATOM 3377 C CA . VAL B 1 83 ? -21.172 -5.578 22.188 1 83.19 83 VAL B CA 1
ATOM 3378 C C . VAL B 1 83 ? -19.969 -6.133 21.422 1 83.19 83 VAL B C 1
ATOM 3380 O O . VAL B 1 83 ? -18.812 -5.891 21.812 1 83.19 83 VAL B O 1
ATOM 3383 N N . PRO B 1 84 ? -20.266 -6.887 20.5 1 89.44 84 PRO B N 1
ATOM 3384 C CA . PRO B 1 84 ? -19.141 -7.469 19.75 1 89.44 84 PRO B CA 1
ATOM 3385 C C . PRO B 1 84 ? -18.25 -6.414 19.109 1 89.44 84 PRO B C 1
ATOM 3387 O O . PRO B 1 84 ? -18.75 -5.434 18.547 1 89.44 84 PRO B O 1
ATOM 3390 N N . VAL B 1 85 ? -16.984 -6.539 19.328 1 93.12 85 VAL B N 1
ATOM 3391 C CA . VAL B 1 85 ? -16 -5.656 18.703 1 93.12 85 VAL B CA 1
ATOM 3392 C C . VAL B 1 85 ? -15.891 -5.973 17.219 1 93.12 85 VAL B C 1
ATOM 3394 O O . VAL B 1 85 ? -15.711 -7.129 16.828 1 93.12 85 VAL B O 1
ATOM 3397 N N . PRO B 1 86 ? -16.094 -5.023 16.406 1 95.94 86 PRO B N 1
ATOM 3398 C CA . PRO B 1 86 ? -15.953 -5.266 14.969 1 95.94 86 PRO B CA 1
ATOM 3399 C C . PRO B 1 86 ? -14.516 -5.59 14.562 1 95.94 86 PRO B C 1
ATOM 3401 O O . PRO B 1 86 ? -13.578 -5.34 15.328 1 95.94 86 PRO B O 1
ATOM 3404 N N . GLU B 1 87 ? -14.344 -6.195 13.367 1 97.06 87 GLU B N 1
ATOM 3405 C CA . GLU B 1 87 ? -13.023 -6.285 12.766 1 97.06 87 GLU B CA 1
ATOM 3406 C C . GLU B 1 87 ? -12.578 -4.934 12.211 1 97.06 87 GLU B C 1
ATOM 3408 O O . GLU B 1 87 ? -13.383 -4.195 11.641 1 97.06 87 GLU B O 1
ATOM 3413 N N . PHE B 1 88 ? -11.367 -4.609 12.492 1 98.12 88 PHE B N 1
ATOM 3414 C CA . PHE B 1 88 ? -10.859 -3.316 12.047 1 98.12 88 PHE B CA 1
ATOM 3415 C C . PHE B 1 88 ? -10.148 -3.443 10.711 1 98.12 88 PHE B C 1
ATOM 3417 O O . PHE B 1 88 ? -9.305 -4.324 10.523 1 98.12 88 PHE B O 1
ATOM 3424 N N . HIS B 1 89 ? -10.516 -2.697 9.766 1 98.69 89 HIS B N 1
ATOM 3425 C CA . HIS B 1 89 ? -9.805 -2.516 8.508 1 98.69 89 HIS B CA 1
ATOM 3426 C C . HIS B 1 89 ? -9.211 -1.117 8.406 1 98.69 89 HIS B C 1
ATOM 3428 O O . HIS B 1 89 ? -9.945 -0.132 8.281 1 98.69 89 HIS B O 1
ATOM 3434 N N . ILE B 1 90 ? -7.906 -0.995 8.461 1 98.81 90 ILE B N 1
ATOM 3435 C CA . ILE B 1 90 ? -7.215 0.287 8.547 1 98.81 90 ILE B CA 1
ATOM 3436 C C . ILE B 1 90 ? -6.582 0.616 7.191 1 98.81 90 ILE B C 1
ATOM 3438 O O . ILE B 1 90 ? -5.848 -0.199 6.629 1 98.81 90 ILE B O 1
ATOM 3442 N N . PHE B 1 91 ? -6.863 1.787 6.695 1 98.88 91 PHE B N 1
ATOM 3443 C CA . PHE B 1 91 ? -6.309 2.297 5.445 1 98.88 91 PHE B CA 1
ATOM 3444 C C . PHE B 1 91 ? -5.293 3.4 5.715 1 98.88 91 PHE B C 1
ATOM 3446 O O . PHE B 1 91 ? -5.641 4.453 6.25 1 98.88 91 PHE B O 1
ATOM 3453 N N . PHE B 1 92 ? -4.082 3.133 5.355 1 98.81 92 PHE B N 1
ATOM 3454 C CA . PHE B 1 92 ? -3.023 4.129 5.465 1 98.81 92 PHE B CA 1
ATOM 3455 C C . PHE B 1 92 ? -2.842 4.871 4.145 1 98.81 92 PHE B C 1
ATOM 3457 O O . PHE B 1 92 ? -2.381 4.289 3.16 1 98.81 92 PHE B O 1
ATOM 3464 N N . ASN B 1 93 ? -3.135 6.129 4.18 1 98.75 93 ASN B N 1
ATOM 3465 C CA . ASN B 1 93 ? -3.109 6.906 2.945 1 98.75 93 ASN B CA 1
ATOM 3466 C C . ASN B 1 93 ? -1.94 7.887 2.922 1 98.75 93 ASN B C 1
ATOM 3468 O O . ASN B 1 93 ? -1.639 8.523 3.934 1 98.75 93 ASN B O 1
ATOM 3472 N N . ASP B 1 94 ? -1.343 8.008 1.853 1 98.25 94 ASP B N 1
ATOM 3473 C CA . ASP B 1 94 ? -0.419 9.086 1.514 1 98.25 94 ASP B CA 1
ATOM 3474 C C . ASP B 1 94 ? -0.265 9.219 0 1 98.25 94 ASP B C 1
ATOM 3476 O O . ASP B 1 94 ? -0.907 8.5 -0.762 1 98.25 94 ASP B O 1
ATOM 3480 N N . LEU B 1 95 ? 0.485 10.188 -0.403 1 97.31 95 LEU B N 1
ATOM 3481 C CA . LEU B 1 95 ? 0.726 10.414 -1.825 1 97.31 95 LEU B CA 1
ATOM 3482 C C . LEU B 1 95 ? 1.353 9.18 -2.469 1 97.31 95 LEU B C 1
ATOM 3484 O O . LEU B 1 95 ? 1.981 8.367 -1.785 1 97.31 95 LEU B O 1
ATOM 3488 N N . VAL B 1 96 ? 1.233 9.055 -3.777 1 96.5 96 VAL B N 1
ATOM 3489 C CA . VAL B 1 96 ? 1.655 7.895 -4.555 1 96.5 96 VAL B CA 1
ATOM 3490 C C . VAL B 1 96 ? 3.154 7.664 -4.367 1 96.5 96 VAL B C 1
ATOM 3492 O O . VAL B 1 96 ? 3.615 6.52 -4.344 1 96.5 96 VAL B O 1
ATOM 3495 N N . ASN B 1 97 ? 3.926 8.719 -4.176 1 95 97 ASN B N 1
ATOM 3496 C CA . ASN B 1 97 ? 5.379 8.602 -4.102 1 95 97 ASN B CA 1
ATOM 3497 C C . ASN B 1 97 ? 5.852 8.391 -2.668 1 95 97 ASN B C 1
ATOM 3499 O O . ASN B 1 97 ? 7.051 8.43 -2.393 1 95 97 ASN B O 1
ATOM 3503 N N . ASN B 1 98 ? 4.906 8.234 -1.762 1 97.12 98 ASN B N 1
ATOM 3504 C CA . ASN B 1 98 ? 5.285 7.836 -0.41 1 97.12 98 ASN B CA 1
ATOM 3505 C C . ASN B 1 98 ? 6.023 6.5 -0.406 1 97.12 98 ASN B C 1
ATOM 3507 O O . ASN B 1 98 ? 5.867 5.695 -1.328 1 97.12 98 ASN B O 1
ATOM 3511 N N . ASP B 1 99 ? 6.816 6.328 0.6 1 97.31 99 ASP B N 1
ATOM 3512 C CA . ASP B 1 99 ? 7.527 5.062 0.763 1 97.31 99 ASP B CA 1
ATOM 3513 C C . ASP B 1 99 ? 6.648 4.023 1.457 1 97.31 99 ASP B C 1
ATOM 3515 O O . ASP B 1 99 ? 6.871 3.699 2.625 1 97.31 99 ASP B O 1
ATOM 3519 N N . PHE B 1 100 ? 5.789 3.355 0.792 1 98.31 100 PHE B N 1
ATOM 3520 C CA . PHE B 1 100 ? 4.867 2.363 1.338 1 98.31 100 PHE B CA 1
ATOM 3521 C C . PHE B 1 100 ? 5.609 1.088 1.719 1 98.31 100 PHE B C 1
ATOM 3523 O O . PHE B 1 100 ? 5.188 0.365 2.623 1 98.31 100 PHE B O 1
ATOM 3530 N N . ASN B 1 101 ? 6.711 0.808 1.007 1 97.75 101 ASN B N 1
ATOM 3531 C CA . ASN B 1 101 ? 7.488 -0.379 1.345 1 97.75 101 ASN B CA 1
ATOM 3532 C C . ASN B 1 101 ? 7.984 -0.332 2.787 1 97.75 101 ASN B C 1
ATOM 3534 O O . ASN B 1 101 ? 7.832 -1.301 3.533 1 97.75 101 ASN B O 1
ATOM 3538 N N . THR B 1 102 ? 8.555 0.828 3.145 1 97.94 102 THR B N 1
ATOM 3539 C CA . THR B 1 102 ? 9.023 0.993 4.52 1 97.94 102 THR B CA 1
ATOM 3540 C C . THR B 1 102 ? 7.852 0.926 5.496 1 97.94 102 THR B C 1
ATOM 3542 O O . THR B 1 102 ? 7.949 0.287 6.547 1 97.94 102 THR B O 1
ATOM 3545 N N . LEU B 1 103 ? 6.742 1.547 5.145 1 98.25 103 LEU B N 1
ATOM 3546 C CA . LEU B 1 103 ? 5.551 1.528 5.984 1 98.25 103 LEU B CA 1
ATOM 3547 C C . LEU B 1 103 ? 5.102 0.097 6.258 1 98.25 103 LEU B C 1
ATOM 3549 O O . LEU B 1 103 ? 4.875 -0.28 7.41 1 98.25 103 LEU B O 1
ATOM 3553 N N . PHE B 1 104 ? 4.961 -0.684 5.238 1 98 104 PHE B N 1
ATOM 3554 C CA . PHE B 1 104 ? 4.426 -2.035 5.371 1 98 104 PHE B CA 1
ATOM 3555 C C . PHE B 1 104 ? 5.379 -2.918 6.168 1 98 104 PHE B C 1
ATOM 3557 O O . PHE B 1 104 ? 4.941 -3.744 6.973 1 98 104 PHE B O 1
ATOM 3564 N N . LYS B 1 105 ? 6.641 -2.764 5.945 1 96.75 105 LYS B N 1
ATOM 3565 C CA . LYS B 1 105 ? 7.625 -3.529 6.703 1 96.75 105 LYS B CA 1
ATOM 3566 C C . LYS B 1 105 ? 7.57 -3.18 8.188 1 96.75 105 LYS B C 1
ATOM 3568 O O . LYS B 1 105 ? 7.902 -4.008 9.039 1 96.75 105 LYS B O 1
ATOM 3573 N N . ALA B 1 106 ? 7.094 -1.978 8.469 1 97.12 106 ALA B N 1
ATOM 3574 C CA . ALA B 1 106 ? 7.102 -1.487 9.844 1 97.12 106 ALA B CA 1
ATOM 3575 C C . ALA B 1 106 ? 5.785 -1.807 10.547 1 97.12 106 ALA B C 1
ATOM 3577 O O . ALA B 1 106 ? 5.637 -1.545 11.742 1 97.12 106 ALA B O 1
ATOM 3578 N N . LEU B 1 107 ? 4.84 -2.383 9.883 1 97.38 107 LEU B N 1
ATOM 3579 C CA . LEU B 1 107 ? 3.566 -2.717 10.508 1 97.38 107 LEU B CA 1
ATOM 3580 C C . LEU B 1 107 ? 3.783 -3.547 11.766 1 97.38 107 LEU B C 1
ATOM 3582 O O . LEU B 1 107 ? 4.555 -4.508 11.758 1 97.38 107 LEU B O 1
ATOM 3586 N N . PRO B 1 108 ? 3.061 -3.191 12.812 1 95.31 108 PRO B N 1
ATOM 3587 C CA . PRO B 1 108 ? 3.221 -3.979 14.039 1 95.31 108 PRO B CA 1
ATOM 3588 C C . PRO B 1 108 ? 2.773 -5.43 13.867 1 95.31 108 PRO B C 1
ATOM 3590 O O . PRO B 1 108 ? 1.738 -5.691 13.25 1 95.31 108 PRO B O 1
ATOM 3593 N N . CYS B 1 109 ? 3.465 -6.328 14.422 1 91 109 CYS B N 1
ATOM 3594 C CA . CYS B 1 109 ? 3.174 -7.75 14.281 1 91 109 CYS B CA 1
ATOM 3595 C C . CYS B 1 109 ? 1.957 -8.141 15.117 1 91 109 CYS B C 1
ATOM 3597 O O . CYS B 1 109 ? 1.244 -9.086 14.773 1 91 109 CYS B O 1
ATOM 3599 N N . ASP B 1 110 ? 1.713 -7.402 16.188 1 93.31 110 ASP B N 1
ATOM 3600 C CA . ASP B 1 110 ? 0.625 -7.746 17.094 1 93.31 110 ASP B CA 1
ATOM 3601 C C . ASP B 1 110 ? -0.607 -6.887 16.828 1 93.31 110 ASP B C 1
ATOM 3603 O O . ASP B 1 110 ? -1.512 -6.809 17.656 1 93.31 110 ASP B O 1
ATOM 3607 N N . ARG B 1 111 ? -0.595 -6.348 15.641 1 93.75 111 ARG B N 1
ATOM 3608 C CA . ARG B 1 111 ? -1.722 -5.48 15.32 1 93.75 111 ARG B CA 1
ATOM 3609 C C . ARG B 1 111 ? -3.031 -6.262 15.312 1 93.75 111 ARG B C 1
ATOM 3611 O O . ARG B 1 111 ? -3.062 -7.43 14.922 1 93.75 111 ARG B O 1
ATOM 3618 N N . GLN B 1 112 ? -4.094 -5.578 15.719 1 94.81 112 GLN B N 1
ATOM 3619 C CA . GLN B 1 112 ? -5.418 -6.184 15.781 1 94.81 112 GLN B CA 1
ATOM 3620 C C . GLN B 1 112 ? -6.316 -5.664 14.664 1 94.81 112 GLN B C 1
ATOM 3622 O O . GLN B 1 112 ? -7.516 -5.453 14.867 1 94.81 112 GLN B O 1
ATOM 3627 N N . TYR B 1 113 ? -5.723 -5.344 13.617 1 97.75 113 TYR B N 1
ATOM 3628 C CA . TYR B 1 113 ? -6.461 -4.824 12.469 1 97.75 113 TYR B CA 1
ATOM 3629 C C . TYR B 1 113 ? -5.844 -5.301 11.164 1 97.75 113 TYR B C 1
ATOM 3631 O O . TYR B 1 113 ? -4.668 -5.676 11.125 1 97.75 113 TYR B O 1
ATOM 3639 N N . MET B 1 114 ? -6.609 -5.379 10.133 1 98.06 114 MET B N 1
ATOM 3640 C CA . MET B 1 114 ? -6.133 -5.586 8.773 1 98.06 114 MET B CA 1
ATOM 3641 C C . MET B 1 114 ? -5.695 -4.27 8.141 1 98.06 114 MET B C 1
ATOM 3643 O O . MET B 1 114 ? -6.34 -3.236 8.344 1 98.06 114 MET B O 1
ATOM 3647 N N . ALA B 1 115 ? -4.602 -4.324 7.484 1 98.31 115 ALA B N 1
ATOM 3648 C CA . ALA B 1 115 ? -3.988 -3.082 7.02 1 98.31 115 ALA B CA 1
ATOM 3649 C C . ALA B 1 115 ? -3.959 -3.021 5.496 1 98.31 115 ALA B C 1
ATOM 3651 O O . ALA B 1 115 ? -3.736 -4.035 4.832 1 98.31 115 ALA B O 1
ATOM 3652 N N . ALA B 1 116 ? -4.156 -1.85 4.965 1 98.81 116 ALA B N 1
ATOM 3653 C CA . ALA B 1 116 ? -4 -1.562 3.543 1 98.81 116 ALA B CA 1
ATOM 3654 C C . ALA B 1 116 ? -3.396 -0.176 3.328 1 98.81 116 ALA B C 1
ATOM 3656 O O . ALA B 1 116 ? -3.584 0.724 4.148 1 98.81 116 ALA B O 1
ATOM 3657 N N . GLY B 1 117 ? -2.598 -0.055 2.309 1 98.81 117 GLY B N 1
ATOM 3658 C CA . GLY B 1 117 ? -2.086 1.239 1.887 1 98.81 117 GLY B CA 1
ATOM 3659 C C . GLY B 1 117 ? -2.867 1.844 0.736 1 98.81 117 GLY B C 1
ATOM 3660 O O . GLY B 1 117 ? -3.234 1.142 -0.208 1 98.81 117 GLY B O 1
ATOM 3661 N N . VAL B 1 118 ? -3.154 3.109 0.78 1 98.88 118 VAL B N 1
ATOM 3662 C CA . VAL B 1 118 ? -3.941 3.791 -0.243 1 98.88 118 VAL B CA 1
ATOM 3663 C C . VAL B 1 118 ? -3.135 4.945 -0.831 1 98.88 118 VAL B C 1
ATOM 3665 O O . VAL B 1 118 ? -2.965 5.984 -0.187 1 98.88 118 VAL B O 1
ATOM 3668 N N . PRO B 1 119 ? -2.65 4.77 -2.057 1 98.19 119 PRO B N 1
ATOM 3669 C CA . PRO B 1 119 ? -1.912 5.855 -2.701 1 98.19 119 PRO B CA 1
ATOM 3670 C C . PRO B 1 119 ? -2.83 6.934 -3.277 1 98.19 119 PRO B C 1
ATOM 3672 O O . PRO B 1 119 ? -3.869 6.617 -3.861 1 98.19 119 PRO B O 1
ATOM 3675 N N . GLY B 1 120 ? -2.469 8.156 -3.043 1 97.25 120 GLY B N 1
ATOM 3676 C CA . GLY B 1 120 ? -3.209 9.25 -3.658 1 97.25 120 GLY B CA 1
ATOM 3677 C C . GLY B 1 120 ? -3.289 10.484 -2.783 1 97.25 120 GLY B C 1
ATOM 3678 O O . GLY B 1 120 ? -3.057 10.414 -1.574 1 97.25 120 GLY B O 1
ATOM 3679 N N . SER B 1 121 ? -3.674 11.57 -3.373 1 97 121 SER B N 1
ATOM 3680 C CA . SER B 1 121 ? -3.834 12.82 -2.637 1 97 121 SER B CA 1
ATOM 3681 C C . SER B 1 121 ? -5.141 12.836 -1.852 1 97 121 SER B C 1
ATOM 3683 O O . SER B 1 121 ? -6.207 12.57 -2.408 1 97 121 SER B O 1
ATOM 3685 N N . PHE B 1 122 ? -5.062 13.188 -0.555 1 97.94 122 PHE B N 1
ATOM 3686 C CA . PHE B 1 122 ? -6.27 13.219 0.263 1 97.94 122 PHE B CA 1
ATOM 3687 C C . PHE B 1 122 ? -7.105 14.453 -0.046 1 97.94 122 PHE B C 1
ATOM 3689 O O . PHE B 1 122 ? -8.203 14.617 0.497 1 97.94 122 PHE B O 1
ATOM 3696 N N . TYR B 1 123 ? -6.672 15.32 -0.944 1 97.25 123 TYR B N 1
ATOM 3697 C CA . TYR B 1 123 ? -7.484 16.453 -1.352 1 97.25 123 TYR B CA 1
ATOM 3698 C C . TYR B 1 123 ? -8.523 16.047 -2.387 1 97.25 123 TYR B C 1
ATOM 3700 O O . TYR B 1 123 ? -9.391 16.828 -2.752 1 97.25 123 TYR B O 1
ATOM 3708 N N . GLY B 1 124 ? -8.445 14.859 -2.893 1 96.12 124 GLY B N 1
ATOM 3709 C CA . GLY B 1 124 ? -9.469 14.242 -3.725 1 96.12 124 GLY B CA 1
ATOM 3710 C C . GLY B 1 124 ? -10.07 13 -3.105 1 96.12 124 GLY B C 1
ATOM 3711 O O . GLY B 1 124 ? -9.766 12.656 -1.961 1 96.12 124 GLY B O 1
ATOM 3712 N N . ARG B 1 125 ? -10.906 12.328 -3.875 1 96.75 125 ARG B N 1
ATOM 3713 C CA . ARG B 1 125 ? -11.555 11.109 -3.398 1 96.75 125 ARG B CA 1
ATOM 3714 C C . ARG B 1 125 ? -10.578 9.938 -3.396 1 96.75 125 ARG B C 1
ATOM 3716 O O . ARG B 1 125 ? -9.773 9.789 -4.316 1 96.75 125 ARG B O 1
ATOM 3723 N N . LEU B 1 126 ? -10.68 9.148 -2.344 1 98.25 126 LEU B N 1
ATOM 3724 C CA . LEU B 1 126 ? -9.789 8 -2.172 1 98.25 126 LEU B CA 1
ATOM 3725 C C . LEU B 1 126 ? -10.594 6.723 -1.941 1 98.25 126 LEU B C 1
ATOM 3727 O O . LEU B 1 126 ? -10.094 5.621 -2.189 1 98.25 126 LEU B O 1
ATOM 3731 N N . PHE B 1 127 ? -11.82 6.855 -1.465 1 98.56 127 PHE B N 1
ATOM 3732 C CA . PHE B 1 127 ? -12.633 5.719 -1.039 1 98.56 127 PHE B CA 1
ATOM 3733 C C . PHE B 1 127 ? -14.023 5.797 -1.646 1 98.56 127 PHE B C 1
ATOM 3735 O O . PHE B 1 127 ? -14.469 6.867 -2.064 1 98.56 127 PHE B O 1
ATOM 3742 N N . PRO B 1 128 ? -14.742 4.652 -1.709 1 98.06 128 PRO B N 1
ATOM 3743 C CA . PRO B 1 128 ? -16.141 4.68 -2.125 1 98.06 128 PRO B CA 1
ATOM 3744 C C . PRO B 1 128 ? -17.016 5.523 -1.197 1 98.06 128 PRO B C 1
ATOM 3746 O O . PRO B 1 128 ? -16.641 5.766 -0.045 1 98.06 128 PRO B O 1
ATOM 3749 N N . LYS B 1 129 ? -18.141 5.965 -1.752 1 96.75 129 LYS B N 1
ATOM 3750 C CA . LYS B 1 129 ? -19.078 6.781 -0.985 1 96.75 129 LYS B CA 1
ATOM 3751 C C . LYS B 1 129 ? -19.516 6.062 0.287 1 96.75 129 LYS B C 1
ATOM 3753 O O . LYS B 1 129 ? -19.797 4.859 0.265 1 96.75 129 LYS B O 1
ATOM 3758 N N . SER B 1 130 ? -19.484 6.766 1.43 1 95.81 130 SER B N 1
ATOM 3759 C CA . SER B 1 130 ? -20.047 6.332 2.705 1 95.81 130 SER B CA 1
ATOM 3760 C C . SER B 1 130 ? -19.422 5.016 3.164 1 95.81 130 SER B C 1
ATOM 3762 O O . SER B 1 130 ? -20.125 4.145 3.689 1 95.81 130 SER B O 1
ATOM 3764 N N . SER B 1 131 ? -18.125 4.871 2.951 1 96.75 131 SER B N 1
ATOM 3765 C CA . SER B 1 131 ? -17.516 3.562 3.172 1 96.75 131 SER B CA 1
ATOM 3766 C C . SER B 1 131 ? -16.578 3.582 4.371 1 96.75 131 SER B C 1
ATOM 3768 O O . SER B 1 131 ? -16.141 2.531 4.844 1 96.75 131 SER B O 1
ATOM 3770 N N . ILE B 1 132 ? -16.234 4.742 4.918 1 97.75 132 ILE B N 1
ATOM 3771 C CA . ILE B 1 132 ? -15.266 4.848 6.008 1 97.75 132 ILE B CA 1
ATOM 3772 C C . ILE B 1 132 ? -15.977 5.324 7.277 1 97.75 132 ILE B C 1
ATOM 3774 O O . ILE B 1 132 ? -16.781 6.266 7.234 1 97.75 132 ILE B O 1
ATOM 3778 N N . ASN B 1 133 ? -15.695 4.676 8.391 1 97.69 133 ASN B N 1
ATOM 3779 C CA . ASN B 1 133 ? -16.359 5.02 9.648 1 97.69 133 ASN B CA 1
ATOM 3780 C C . ASN B 1 133 ? -15.633 6.156 10.367 1 97.69 133 ASN B C 1
ATOM 3782 O O . ASN B 1 133 ? -16.266 6.977 11.031 1 97.69 133 ASN B O 1
ATOM 3786 N N . LEU B 1 134 ? -14.344 6.152 10.281 1 98.5 134 LEU B N 1
ATOM 3787 C CA . LEU B 1 134 ? -13.531 7.16 10.961 1 98.5 134 LEU B CA 1
ATOM 3788 C C . LEU B 1 134 ? -12.312 7.523 10.125 1 98.5 134 LEU B C 1
ATOM 3790 O O . LEU B 1 134 ? -11.648 6.645 9.57 1 98.5 134 LEU B O 1
ATOM 3794 N N . MET B 1 135 ? -12.078 8.789 9.984 1 98.62 135 MET B N 1
ATOM 3795 C CA . MET B 1 135 ? -10.867 9.289 9.328 1 98.62 135 MET B CA 1
ATOM 3796 C C . MET B 1 135 ? -10.039 10.133 10.289 1 98.62 135 MET B C 1
ATOM 3798 O O . MET B 1 135 ? -10.586 10.852 11.125 1 98.62 135 MET B O 1
ATOM 3802 N N . ASN B 1 136 ? -8.781 9.977 10.141 1 98.75 136 ASN B N 1
ATOM 3803 C CA . ASN B 1 136 ? -7.828 10.719 10.961 1 98.75 136 ASN B CA 1
ATOM 3804 C C . ASN B 1 136 ? -6.73 11.352 10.109 1 98.75 136 ASN B C 1
ATOM 3806 O O . ASN B 1 136 ? -6.258 10.75 9.148 1 98.75 136 ASN B O 1
ATOM 3810 N N . SER B 1 137 ? -6.422 12.555 10.352 1 98.38 137 SER B N 1
ATOM 3811 C CA . SER B 1 137 ? -5.258 13.211 9.766 1 98.38 137 SER B CA 1
ATOM 3812 C C . SER B 1 137 ? -4.438 13.938 10.82 1 98.38 137 SER B C 1
ATOM 3814 O O . SER B 1 137 ? -4.953 14.812 11.523 1 98.38 137 SER B O 1
ATOM 3816 N N . SER B 1 138 ? -3.166 13.562 10.914 1 97.38 138 SER B N 1
ATOM 3817 C CA . SER B 1 138 ? -2.273 14.195 11.875 1 97.38 138 SER B CA 1
ATOM 3818 C C . SER B 1 138 ? -1.045 14.781 11.195 1 97.38 138 SER B C 1
ATOM 3820 O O . SER B 1 138 ? -0.299 14.07 10.523 1 97.38 138 SER B O 1
ATOM 3822 N N . PHE B 1 139 ? -0.858 16.094 11.367 1 95.62 139 PHE B N 1
ATOM 3823 C CA . PHE B 1 139 ? 0.33 16.828 10.945 1 95.62 139 PHE B CA 1
ATOM 3824 C C . PHE B 1 139 ? 0.547 16.672 9.438 1 95.62 139 PHE B C 1
ATOM 3826 O O . PHE B 1 139 ? 1.671 16.438 8.992 1 95.62 139 PHE B O 1
ATOM 3833 N N . SER B 1 140 ? -0.547 16.75 8.727 1 96.5 140 SER B N 1
ATOM 3834 C CA . SER B 1 140 ? -0.412 16.625 7.277 1 96.5 140 SER B CA 1
ATOM 3835 C C . SER B 1 140 ? -1.149 17.75 6.555 1 96.5 140 SER B C 1
ATOM 3837 O O . SER B 1 140 ? -0.748 18.172 5.461 1 96.5 140 SER B O 1
ATOM 3839 N N . LEU B 1 141 ? -2.111 18.359 7.152 1 97.25 141 LEU B N 1
ATOM 3840 C CA . LEU B 1 141 ? -3.033 19.219 6.426 1 97.25 141 LEU B CA 1
ATOM 3841 C C . LEU B 1 141 ? -2.486 20.641 6.34 1 97.25 141 LEU B C 1
ATOM 3843 O O . LEU B 1 141 ? -3.033 21.484 5.617 1 97.25 141 LEU B O 1
ATOM 3847 N N . HIS B 1 142 ? -1.405 20.938 7.059 1 95.5 142 HIS B N 1
ATOM 3848 C CA . HIS B 1 142 ? -0.733 22.219 6.887 1 95.5 142 HIS B CA 1
ATOM 3849 C C . HIS B 1 142 ? 0.094 22.234 5.605 1 95.5 142 HIS B C 1
ATOM 3851 O O . HIS B 1 142 ? 0.537 23.297 5.164 1 95.5 142 HIS B O 1
ATOM 3857 N N . TRP B 1 143 ? 0.361 21.078 5.043 1 96.38 143 TRP B N 1
ATOM 3858 C CA . TRP B 1 143 ? 0.955 20.984 3.715 1 96.38 143 TRP B CA 1
ATOM 3859 C C . TRP B 1 143 ? -0.084 21.266 2.633 1 96.38 143 TRP B C 1
ATOM 3861 O O . TRP B 1 143 ? -1.074 20.547 2.514 1 96.38 143 TRP B O 1
ATOM 3871 N N . LEU B 1 144 ? 0.227 22.25 1.831 1 96.56 144 LEU B N 1
ATOM 3872 C CA . LEU B 1 144 ? -0.682 22.594 0.743 1 96.56 144 LEU B CA 1
ATOM 3873 C C . LEU B 1 144 ? -0.532 21.609 -0.418 1 96.56 144 LEU B C 1
ATOM 3875 O O . LEU B 1 144 ? 0.524 21 -0.584 1 96.56 144 LEU B O 1
ATOM 3879 N N . ARG B 1 145 ? -1.666 21.531 -1.174 1 95.38 145 ARG B N 1
ATOM 3880 C CA . ARG B 1 145 ? -1.651 20.688 -2.369 1 95.38 145 ARG B CA 1
ATOM 3881 C C . ARG B 1 145 ? -0.56 21.125 -3.336 1 95.38 145 ARG B C 1
ATOM 3883 O O . ARG B 1 145 ? 0.063 20.297 -4 1 95.38 145 ARG B O 1
ATOM 3890 N N . LYS B 1 146 ? -0.362 22.406 -3.377 1 94.62 146 LYS B N 1
ATOM 3891 C CA . LYS B 1 146 ? 0.62 23.016 -4.266 1 94.62 146 LYS B CA 1
ATOM 3892 C C . LYS B 1 146 ? 0.979 24.422 -3.799 1 94.62 146 LYS B C 1
ATOM 3894 O O . LYS B 1 146 ? 0.274 25.016 -2.973 1 94.62 146 LYS B O 1
ATOM 3899 N N . VAL B 1 147 ? 2.072 24.844 -4.391 1 95.38 147 VAL B N 1
ATOM 3900 C CA . VAL B 1 147 ? 2.414 26.25 -4.223 1 95.38 147 VAL B CA 1
ATOM 3901 C C . VAL B 1 147 ? 1.423 27.125 -4.996 1 95.38 147 VAL B C 1
ATOM 3903 O O . VAL B 1 147 ? 1.08 26.812 -6.141 1 95.38 147 VAL B O 1
ATOM 3906 N N . PRO B 1 148 ? 0.929 28.188 -4.293 1 95.75 148 PRO B N 1
ATOM 3907 C CA . PRO B 1 148 ? 0.074 29.078 -5.074 1 95.75 148 PRO B CA 1
ATOM 3908 C C . PRO B 1 148 ? 0.756 29.578 -6.344 1 95.75 148 PRO B C 1
ATOM 3910 O O . PRO B 1 148 ? 1.905 30.031 -6.293 1 95.75 148 PRO B O 1
ATOM 3913 N N . GLU B 1 149 ? 0.05 29.516 -7.41 1 92.38 149 GLU B N 1
ATOM 3914 C CA . GLU B 1 149 ? 0.619 29.844 -8.711 1 92.38 149 GLU B CA 1
ATOM 3915 C C . GLU B 1 149 ? 1.072 31.312 -8.75 1 92.38 149 GLU B C 1
ATOM 3917 O O . GLU B 1 149 ? 2.092 31.625 -9.367 1 92.38 149 GLU B O 1
ATOM 3922 N N . ASP B 1 150 ? 0.435 32.156 -8.117 1 93.44 150 ASP B N 1
ATOM 3923 C CA . ASP B 1 150 ? 0.657 33.594 -8.188 1 93.44 150 ASP B CA 1
ATOM 3924 C C . ASP B 1 150 ? 2.02 33.969 -7.605 1 93.44 150 ASP B C 1
ATOM 3926 O O . ASP B 1 150 ? 2.639 34.9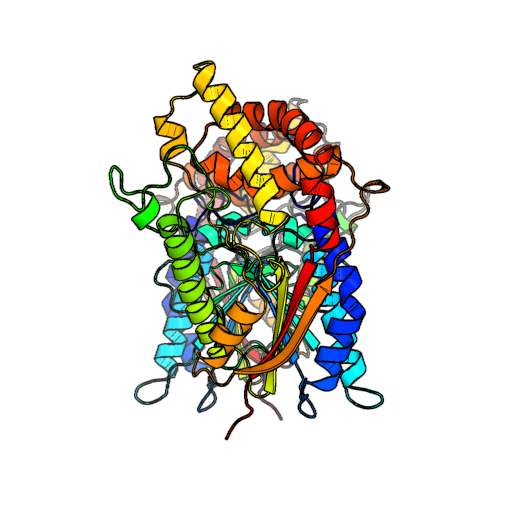38 -8.039 1 93.44 150 ASP B O 1
ATOM 3930 N N . VAL B 1 151 ? 2.523 33.219 -6.664 1 94.94 151 VAL B N 1
ATOM 3931 C CA . VAL B 1 151 ? 3.709 33.656 -5.926 1 94.94 151 VAL B CA 1
ATOM 3932 C C . VAL B 1 151 ? 4.957 33.406 -6.77 1 94.94 151 VAL B C 1
ATOM 3934 O O . VAL B 1 151 ? 6.051 33.875 -6.422 1 94.94 151 VAL B O 1
ATOM 3937 N N . GLU B 1 152 ? 4.809 32.656 -7.828 1 89.62 152 GLU B N 1
ATOM 3938 C CA . GLU B 1 152 ? 5.922 32.344 -8.727 1 89.62 152 GLU B CA 1
ATOM 3939 C C . GLU B 1 152 ? 5.965 33.344 -9.891 1 89.62 152 GLU B C 1
ATOM 3941 O O . GLU B 1 152 ? 6.898 33.312 -10.695 1 89.62 152 GLU B O 1
ATOM 3946 N N . LYS B 1 153 ? 4.973 34.219 -10.07 1 90.12 153 LYS B N 1
ATOM 3947 C CA . LYS B 1 153 ? 4.918 35.219 -11.133 1 90.12 153 LYS B CA 1
ATOM 3948 C C . LYS B 1 153 ? 5.832 36.406 -10.828 1 90.12 153 LYS B C 1
ATOM 3950 O O . LYS B 1 153 ? 5.465 37.312 -10.062 1 90.12 153 LYS B O 1
ATOM 3955 N N . ARG B 1 154 ? 6.805 36.5 -11.57 1 92.44 154 ARG B N 1
ATOM 3956 C CA . ARG B 1 154 ? 7.832 37.5 -11.336 1 92.44 154 ARG B CA 1
ATOM 3957 C C . ARG B 1 154 ? 7.305 38.906 -11.617 1 92.44 154 ARG B C 1
ATOM 3959 O O . ARG B 1 154 ? 6.402 39.094 -12.438 1 92.44 154 ARG B O 1
ATOM 3966 N N . ASP B 1 155 ? 7.77 39.781 -10.922 1 91.62 155 ASP B N 1
ATOM 3967 C CA . ASP B 1 155 ? 7.523 41.188 -11.125 1 91.62 155 ASP B CA 1
ATOM 3968 C C . ASP B 1 155 ? 6.047 41.531 -10.906 1 91.62 155 ASP B C 1
ATOM 3970 O O . ASP B 1 155 ? 5.469 42.312 -11.664 1 91.62 155 ASP B O 1
ATOM 3974 N N . THR B 1 156 ? 5.43 40.844 -10.117 1 92.88 156 THR B N 1
ATOM 3975 C CA . THR B 1 156 ? 4.086 41.125 -9.641 1 92.88 156 THR B CA 1
ATOM 3976 C C . THR B 1 156 ? 4.074 41.344 -8.133 1 92.88 156 THR B C 1
ATOM 3978 O O . THR B 1 156 ? 5.039 41 -7.445 1 92.88 156 THR B O 1
ATOM 3981 N N . PRO B 1 157 ? 3.059 41.938 -7.66 1 91.38 157 PRO B N 1
ATOM 3982 C CA . PRO B 1 157 ? 2.975 42.125 -6.211 1 91.38 157 PRO B CA 1
ATOM 3983 C C . PRO B 1 157 ? 2.885 40.812 -5.441 1 91.38 157 PRO B C 1
ATOM 3985 O O . PRO B 1 157 ? 3.064 40.781 -4.223 1 91.38 157 PRO B O 1
ATOM 3988 N N . PHE B 1 158 ? 2.688 39.719 -6.082 1 93.31 158 PHE B N 1
ATOM 3989 C CA . PHE B 1 158 ? 2.521 38.438 -5.441 1 93.31 158 PHE B CA 1
ATOM 3990 C C . PHE B 1 158 ? 3.824 37.625 -5.469 1 93.31 158 PHE B C 1
ATOM 3992 O O . PHE B 1 158 ? 3.918 36.562 -4.871 1 93.31 158 PHE B O 1
ATOM 3999 N N . TRP B 1 159 ? 4.758 38.25 -6.105 1 95.19 159 TRP B N 1
ATOM 4000 C CA . TRP B 1 159 ? 6.035 37.531 -6.23 1 95.19 159 TRP B CA 1
ATOM 4001 C C . TRP B 1 159 ? 6.719 37.438 -4.871 1 95.19 159 TRP B C 1
ATOM 4003 O O . TRP B 1 159 ? 6.91 38.406 -4.172 1 95.19 159 TRP B O 1
ATOM 4013 N N . ASN B 1 160 ? 7.07 36.156 -4.453 1 95.06 160 ASN B N 1
ATOM 4014 C CA . ASN B 1 160 ? 7.75 35.906 -3.184 1 95.06 160 ASN B CA 1
ATOM 4015 C C . ASN B 1 160 ? 9.266 35.969 -3.338 1 95.06 160 ASN B C 1
ATOM 4017 O O . ASN B 1 160 ? 9.969 35.031 -2.947 1 95.06 160 ASN B O 1
ATOM 4021 N N . LYS B 1 161 ? 9.742 37.094 -3.754 1 92.62 161 LYS B N 1
ATOM 4022 C CA . LYS B 1 161 ? 11.148 37.25 -4.109 1 92.62 161 LYS B CA 1
ATOM 4023 C C . LYS B 1 161 ? 12.055 37.094 -2.889 1 92.62 161 LYS B C 1
ATOM 4025 O O . LYS B 1 161 ? 11.812 37.688 -1.844 1 92.62 161 LYS B O 1
ATOM 4030 N N . GLY B 1 162 ? 13.016 36.281 -3.076 1 89.88 162 GLY B N 1
ATOM 4031 C CA . GLY B 1 162 ? 14.07 36.156 -2.084 1 89.88 162 GLY B CA 1
ATOM 4032 C C . GLY B 1 162 ? 13.664 35.281 -0.907 1 89.88 162 GLY B C 1
ATOM 4033 O O . GLY B 1 162 ? 14.398 35.188 0.079 1 89.88 162 GLY B O 1
ATOM 4034 N N . ARG B 1 163 ? 12.492 34.688 -1.022 1 92.12 163 ARG B N 1
ATOM 4035 C CA . ARG B 1 163 ? 11.969 33.875 0.083 1 92.12 163 ARG B CA 1
ATOM 4036 C C . ARG B 1 163 ? 11.477 32.531 -0.406 1 92.12 163 ARG B C 1
ATOM 4038 O O . ARG B 1 163 ? 11.289 32.312 -1.607 1 92.12 163 ARG B O 1
ATOM 4045 N N . ILE B 1 164 ? 11.281 31.594 0.642 1 93.56 164 ILE B N 1
ATOM 4046 C CA . ILE B 1 164 ? 10.797 30.281 0.243 1 93.56 164 ILE B CA 1
ATOM 4047 C C . ILE B 1 164 ? 9.555 29.922 1.056 1 93.56 164 ILE B C 1
ATOM 4049 O O . ILE B 1 164 ? 8.961 28.859 0.859 1 93.56 164 ILE B O 1
ATOM 4053 N N . THR B 1 165 ? 9.219 30.797 2.027 1 93.88 165 THR B N 1
ATOM 4054 C CA . THR B 1 165 ? 7.977 30.672 2.787 1 93.88 165 THR B CA 1
ATOM 4055 C C . THR B 1 165 ? 7.227 32 2.814 1 93.88 165 THR B C 1
ATOM 4057 O O . THR B 1 165 ? 7.715 33 2.289 1 93.88 165 THR B O 1
ATOM 4060 N N . TYR B 1 166 ? 6.039 32 3.449 1 93.44 166 TYR B N 1
ATOM 4061 C CA . TYR B 1 166 ? 5.254 33.219 3.49 1 93.44 166 TYR B CA 1
ATOM 4062 C C . TYR B 1 166 ? 5.477 33.969 4.801 1 93.44 166 TYR B C 1
ATOM 4064 O O . TYR B 1 166 ? 4.84 35 5.055 1 93.44 166 TYR B O 1
ATOM 4072 N N . ALA B 1 167 ? 6.348 33.469 5.715 1 89.81 167 ALA B N 1
ATOM 4073 C CA . ALA B 1 167 ? 6.465 33.969 7.086 1 89.81 167 ALA B CA 1
ATOM 4074 C C . ALA B 1 167 ? 6.82 35.438 7.109 1 89.81 167 ALA B C 1
ATOM 4076 O O . ALA B 1 167 ? 6.301 36.219 7.93 1 89.81 167 ALA B O 1
ATOM 4077 N N . ARG B 1 168 ? 7.742 35.906 6.258 1 88.75 168 ARG B N 1
ATOM 4078 C CA . ARG B 1 168 ? 8.219 37.281 6.223 1 88.75 168 ARG B CA 1
ATOM 4079 C C . ARG B 1 168 ? 7.883 37.969 4.891 1 88.75 168 ARG B C 1
ATOM 4081 O O . ARG B 1 168 ? 8.578 38.875 4.457 1 88.75 168 ARG B O 1
ATOM 4088 N N . SER B 1 169 ? 6.848 37.469 4.293 1 93.56 169 SER B N 1
ATOM 4089 C CA . SER B 1 169 ? 6.484 37.938 2.959 1 93.56 169 SER B CA 1
ATOM 4090 C C . SER B 1 169 ? 5.457 39.062 3.027 1 93.56 169 SER B C 1
ATOM 4092 O O . SER B 1 169 ? 5.043 39.469 4.117 1 93.56 169 SER B O 1
ATOM 4094 N N . SER B 1 170 ? 5.145 39.656 1.862 1 93.25 170 SER B N 1
ATOM 4095 C CA . SER B 1 170 ? 4.141 40.719 1.761 1 93.25 170 SER B CA 1
ATOM 4096 C C . SER B 1 170 ? 2.748 40.188 2.082 1 93.25 170 SER B C 1
ATOM 4098 O O . SER B 1 170 ? 2.525 38.969 2.086 1 93.25 170 SER B O 1
ATOM 4100 N N . ALA B 1 171 ? 1.878 41.094 2.371 1 94 171 ALA B N 1
ATOM 4101 C CA . ALA B 1 171 ? 0.495 40.75 2.666 1 94 171 ALA B CA 1
ATOM 4102 C C . ALA B 1 171 ? -0.138 40 1.491 1 94 171 ALA B C 1
ATOM 4104 O O . ALA B 1 171 ? -0.961 39.094 1.687 1 94 171 ALA B O 1
ATOM 4105 N N . GLN B 1 172 ? 0.267 40.344 0.324 1 95.5 172 GLN B N 1
ATOM 4106 C CA . GLN B 1 172 ? -0.272 39.719 -0.877 1 95.5 172 GLN B CA 1
ATOM 4107 C C . GLN B 1 172 ? 0.176 38.25 -0.983 1 95.5 172 GLN B C 1
ATOM 4109 O O . GLN B 1 172 ? -0.615 37.375 -1.345 1 95.5 172 GLN B O 1
ATOM 4114 N N . VAL B 1 173 ? 1.401 38 -0.681 1 95.75 173 VAL B N 1
ATOM 4115 C CA . VAL B 1 173 ? 1.935 36.656 -0.707 1 95.75 173 VAL B CA 1
ATOM 4116 C C . VAL B 1 173 ? 1.249 35.812 0.364 1 95.75 173 VAL B C 1
ATOM 4118 O O . VAL B 1 173 ? 0.84 34.688 0.101 1 95.75 173 VAL B O 1
ATOM 4121 N N . VAL B 1 174 ? 1.12 36.375 1.523 1 95.56 174 VAL B N 1
ATOM 4122 C CA . VAL B 1 174 ? 0.449 35.688 2.617 1 95.56 174 VAL B CA 1
ATOM 4123 C C . VAL B 1 174 ? -0.976 35.312 2.203 1 95.56 174 VAL B C 1
ATOM 4125 O O . VAL B 1 174 ? -1.433 34.188 2.439 1 95.56 174 VAL B O 1
ATOM 4128 N N . GLU B 1 175 ? -1.634 36.219 1.6 1 95.5 175 GLU B N 1
ATOM 4129 C CA . GLU B 1 175 ? -3.008 36 1.159 1 95.5 175 GLU B CA 1
ATOM 4130 C C . GLU B 1 175 ? -3.076 34.906 0.104 1 95.5 175 GLU B C 1
ATOM 4132 O O . GLU B 1 175 ? -4.039 34.125 0.061 1 95.5 175 GLU B O 1
ATOM 4137 N N . ALA B 1 176 ? -2.119 34.844 -0.753 1 96.38 176 ALA B N 1
ATOM 4138 C CA . ALA B 1 176 ? -2.078 33.781 -1.767 1 96.38 176 ALA B CA 1
ATOM 4139 C C . ALA B 1 176 ? -1.998 32.406 -1.121 1 96.38 176 ALA B C 1
ATOM 4141 O O . ALA B 1 176 ? -2.707 31.484 -1.527 1 96.38 176 ALA B O 1
ATOM 4142 N N . PHE B 1 177 ? -1.178 32.281 -0.108 1 96 177 PHE B N 1
ATOM 4143 C CA . PHE B 1 177 ? -1.044 31.016 0.606 1 96 177 PHE B CA 1
ATOM 4144 C C . PHE B 1 177 ? -2.316 30.703 1.38 1 96 177 PHE B C 1
ATOM 4146 O O . PHE B 1 177 ? -2.77 29.547 1.39 1 96 177 PHE B O 1
ATOM 4153 N N . ARG B 1 178 ? -2.865 31.703 1.985 1 95.94 178 ARG B N 1
ATOM 4154 C CA . ARG B 1 178 ? -4.121 31.531 2.709 1 95.94 178 ARG B CA 1
ATOM 4155 C C . ARG B 1 178 ? -5.223 31.031 1.776 1 95.94 178 ARG B C 1
ATOM 4157 O O . ARG B 1 178 ? -5.953 30.094 2.107 1 95.94 178 ARG B O 1
ATOM 4164 N N . SER B 1 179 ? -5.316 31.641 0.653 1 96.69 179 SER B N 1
ATOM 4165 C CA . SER B 1 179 ? -6.332 31.281 -0.329 1 96.69 179 SER B CA 1
ATOM 4166 C C . SER B 1 179 ? -6.145 29.844 -0.807 1 96.69 179 SER B C 1
ATOM 4168 O O . SER B 1 179 ? -7.121 29.094 -0.971 1 96.69 179 SER B O 1
ATOM 4170 N N . GLN B 1 180 ? -4.957 29.5 -1.038 1 96.56 180 GLN B N 1
ATOM 4171 C CA . GLN B 1 180 ? -4.668 28.125 -1.441 1 96.56 180 GLN B CA 1
ATOM 4172 C C . GLN B 1 180 ? -5.066 27.141 -0.351 1 96.56 180 GLN B C 1
ATOM 4174 O O . GLN B 1 180 ? -5.652 26.094 -0.64 1 96.56 180 GLN B O 1
ATOM 4179 N N . PHE B 1 181 ? -4.781 27.5 0.874 1 96.31 181 PHE B N 1
ATOM 4180 C CA . PHE B 1 181 ? -5.156 26.656 1.999 1 96.31 181 PHE B CA 1
ATOM 4181 C C . PHE B 1 181 ? -6.672 26.469 2.061 1 96.31 181 PHE B C 1
ATOM 4183 O O . PHE B 1 181 ? -7.164 25.359 2.234 1 96.31 181 PHE B O 1
ATOM 4190 N N . TYR B 1 182 ? -7.328 27.516 1.932 1 97 182 TYR B N 1
ATOM 4191 C CA . TYR B 1 182 ? -8.781 27.484 1.977 1 97 182 TYR B CA 1
ATOM 4192 C C . TYR B 1 182 ? -9.344 26.578 0.891 1 97 182 TYR B C 1
ATOM 4194 O O . TYR B 1 182 ? -10.211 25.75 1.158 1 97 182 TYR B O 1
ATOM 4202 N N . ASN B 1 183 ? -8.852 26.75 -0.284 1 96.88 183 ASN B N 1
ATOM 4203 C CA . ASN B 1 183 ? -9.312 25.938 -1.397 1 96.88 183 ASN B CA 1
ATOM 4204 C C . ASN B 1 183 ? -8.992 24.453 -1.173 1 96.88 183 ASN B C 1
ATOM 4206 O O . ASN B 1 183 ? -9.836 23.594 -1.429 1 96.88 183 ASN B O 1
ATOM 4210 N N . ASP B 1 184 ? -7.805 24.172 -0.751 1 97 184 ASP B N 1
ATOM 4211 C CA . ASP B 1 184 ? -7.395 22.797 -0.464 1 97 184 ASP B CA 1
ATOM 4212 C C . ASP B 1 184 ? -8.289 22.172 0.6 1 97 184 ASP B C 1
ATOM 4214 O O . ASP B 1 184 ? -8.766 21.047 0.436 1 97 184 ASP B O 1
ATOM 4218 N N . MET B 1 185 ? -8.5 22.922 1.672 1 97.5 185 MET B N 1
ATOM 4219 C CA . MET B 1 185 ? -9.281 22.406 2.793 1 97.5 185 MET B CA 1
ATOM 4220 C C . MET B 1 185 ? -10.727 22.172 2.383 1 97.5 185 MET B C 1
ATOM 4222 O O . MET B 1 185 ? -11.359 21.203 2.828 1 97.5 185 MET B O 1
ATOM 4226 N N . LYS B 1 186 ? -11.242 23.047 1.603 1 97.25 186 LYS B N 1
ATOM 4227 C CA . LYS B 1 186 ? -12.594 22.844 1.073 1 97.25 186 LYS B CA 1
ATOM 4228 C C . LYS B 1 186 ? -12.688 21.531 0.295 1 97.25 186 LYS B C 1
ATOM 4230 O O . LYS B 1 186 ? -13.609 20.75 0.503 1 97.25 186 LYS B O 1
ATOM 4235 N N . ASP B 1 187 ? -11.758 21.312 -0.605 1 97.31 187 ASP B N 1
ATOM 4236 C CA . ASP B 1 187 ? -11.742 20.078 -1.379 1 97.31 187 ASP B CA 1
ATOM 4237 C C . ASP B 1 187 ? -11.602 18.859 -0.466 1 97.31 187 ASP B C 1
ATOM 4239 O O . ASP B 1 187 ? -12.273 17.859 -0.662 1 97.31 187 ASP B O 1
ATOM 4243 N N . PHE B 1 188 ? -10.75 19.031 0.5 1 98.25 188 PHE B N 1
ATOM 4244 C CA . PHE B 1 188 ? -10.508 17.969 1.463 1 98.25 188 PHE B CA 1
ATOM 4245 C C . PHE B 1 188 ? -11.789 17.609 2.201 1 98.25 188 PHE B C 1
ATOM 4247 O O . PHE B 1 188 ? -12.18 16.438 2.252 1 98.25 188 PHE B O 1
ATOM 4254 N N . LEU B 1 189 ? -12.406 18.547 2.748 1 98.19 189 LEU B N 1
ATOM 4255 C CA . LEU B 1 189 ? -13.609 18.312 3.541 1 98.19 189 LEU B CA 1
ATOM 4256 C C . LEU B 1 189 ? -14.742 17.781 2.67 1 98.19 189 LEU B C 1
ATOM 4258 O O . LEU B 1 189 ? -15.523 16.938 3.107 1 98.19 189 LEU B O 1
ATOM 4262 N N . ASN B 1 190 ? -14.836 18.25 1.443 1 97.31 190 ASN B N 1
ATOM 4263 C CA . ASN B 1 190 ? -15.852 17.734 0.527 1 97.31 190 ASN B CA 1
ATOM 4264 C C . ASN B 1 190 ? -15.641 16.25 0.234 1 97.31 190 ASN B C 1
ATOM 4266 O O . ASN B 1 190 ? -16.594 15.469 0.252 1 97.31 190 ASN B O 1
ATOM 4270 N N . ALA B 1 191 ? -14.445 15.891 -0.036 1 97.81 191 ALA B N 1
ATOM 4271 C CA . ALA B 1 191 ? -14.133 14.492 -0.304 1 97.81 191 ALA B CA 1
ATOM 4272 C C . ALA B 1 191 ? -14.445 13.617 0.908 1 97.81 191 ALA B C 1
ATOM 4274 O O . ALA B 1 191 ? -15.047 12.547 0.774 1 97.81 191 ALA B O 1
ATOM 4275 N N . ARG B 1 192 ? -14.047 14.094 2.092 1 98.06 192 ARG B N 1
ATOM 4276 C CA . ARG B 1 192 ? -14.266 13.336 3.316 1 98.06 192 ARG B CA 1
ATOM 4277 C C . ARG B 1 192 ? -15.75 13.195 3.617 1 98.06 192 ARG B C 1
ATOM 4279 O O . ARG B 1 192 ? -16.203 12.133 4.051 1 98.06 192 ARG B O 1
ATOM 4286 N N . SER B 1 193 ? -16.484 14.234 3.375 1 96.69 193 SER B N 1
ATOM 4287 C CA . SER B 1 193 ? -17.922 14.18 3.629 1 96.69 193 SER B CA 1
ATOM 4288 C C . SER B 1 193 ? -18.609 13.133 2.756 1 96.69 193 SER B C 1
ATOM 4290 O O . SER B 1 193 ? -19.609 12.531 3.158 1 96.69 193 SER B O 1
ATOM 4292 N N . GLU B 1 194 ? -18.094 12.906 1.562 1 96.5 194 GLU B N 1
ATOM 4293 C CA . GLU B 1 194 ? -18.625 11.906 0.648 1 96.5 194 GLU B CA 1
ATOM 4294 C C . GLU B 1 194 ? -18.219 10.5 1.071 1 96.5 194 GLU B C 1
ATOM 4296 O O . GLU B 1 194 ? -19 9.555 0.936 1 96.5 194 GLU B O 1
ATOM 4301 N N . GLU B 1 195 ? -17.078 10.359 1.607 1 97.88 195 GLU B N 1
ATOM 4302 C CA . GLU B 1 195 ? -16.484 9.055 1.868 1 97.88 195 GLU B CA 1
ATOM 4303 C C . GLU B 1 195 ? -16.875 8.531 3.246 1 97.88 195 GLU B C 1
ATOM 4305 O O . GLU B 1 195 ? -16.953 7.32 3.457 1 97.88 195 GLU B O 1
ATOM 4310 N N . LEU B 1 196 ? -17.094 9.453 4.203 1 97.19 196 LEU B N 1
ATOM 4311 C CA . LEU B 1 196 ? -17.484 9.055 5.551 1 97.19 196 LEU B CA 1
ATOM 4312 C C . LEU B 1 196 ? -18.875 8.453 5.559 1 97.19 196 LEU B C 1
ATOM 4314 O O . LEU B 1 196 ? -19.781 8.961 4.883 1 97.19 196 LEU B O 1
ATOM 4318 N N . ALA B 1 197 ? -19.078 7.348 6.289 1 95.38 197 ALA B N 1
ATOM 4319 C CA . ALA B 1 197 ? -20.406 6.801 6.543 1 95.38 197 ALA B CA 1
ATOM 4320 C C . ALA B 1 197 ? -21.219 7.742 7.422 1 95.38 197 ALA B C 1
ATOM 4322 O O . ALA B 1 197 ? -20.656 8.547 8.172 1 95.38 197 ALA B O 1
ATOM 4323 N N . PRO B 1 198 ? -22.562 7.625 7.289 1 93.69 198 PRO B N 1
ATOM 4324 C CA . PRO B 1 198 ? -23.375 8.414 8.211 1 93.69 198 PRO B CA 1
ATOM 4325 C C . PRO B 1 198 ? -22.984 8.211 9.672 1 93.69 198 PRO B C 1
ATOM 4327 O O . PRO B 1 198 ? -22.828 7.07 10.117 1 93.69 198 PRO B O 1
ATOM 4330 N N . GLY B 1 199 ? -22.797 9.305 10.352 1 93.62 199 GLY B N 1
ATOM 4331 C CA . GLY B 1 199 ? -22.391 9.234 11.75 1 93.62 199 GLY B CA 1
ATOM 4332 C C . GLY B 1 199 ? -20.891 9.094 11.922 1 93.62 199 GLY B C 1
ATOM 4333 O O . GLY B 1 199 ? -20.391 9.086 13.055 1 93.62 199 GLY B O 1
ATOM 4334 N N . GLY B 1 200 ? -20.188 9.016 10.781 1 95.62 200 GLY B N 1
ATOM 4335 C CA . GLY B 1 200 ? -18.75 8.867 10.836 1 95.62 200 GLY B CA 1
ATOM 4336 C C . GLY B 1 200 ? -18.047 10.094 11.383 1 95.62 200 GLY B C 1
ATOM 4337 O O . GLY B 1 200 ? -18.656 11.156 11.508 1 95.62 200 GLY B O 1
ATOM 4338 N N . ILE B 1 201 ? -16.734 9.914 11.734 1 97.12 201 ILE B N 1
ATOM 4339 C CA . ILE B 1 201 ? -15.969 10.945 12.414 1 97.12 201 ILE B CA 1
ATOM 4340 C C . ILE B 1 201 ? -14.695 11.242 11.625 1 97.12 201 ILE B C 1
ATOM 4342 O O . ILE B 1 201 ? -14.078 10.336 11.062 1 97.12 201 ILE B O 1
ATOM 4346 N N . LEU B 1 202 ? -14.383 12.516 11.594 1 98.12 202 LEU B N 1
ATOM 4347 C CA . LEU B 1 202 ? -13.102 12.984 11.078 1 98.12 202 LEU B CA 1
ATOM 4348 C C . LEU B 1 202 ? -12.312 13.711 12.164 1 98.12 202 LEU B C 1
ATOM 4350 O O . LEU B 1 202 ? -12.805 14.68 12.75 1 98.12 202 LEU B O 1
ATOM 4354 N N . THR B 1 203 ? -11.141 13.234 12.461 1 98.5 203 THR B N 1
ATOM 4355 C CA . THR B 1 203 ? -10.266 13.906 13.422 1 98.5 203 THR B CA 1
ATOM 4356 C C . THR B 1 203 ? -9.062 14.523 12.719 1 98.5 203 THR B C 1
ATOM 4358 O O . THR B 1 203 ? -8.484 13.914 11.82 1 98.5 203 THR B O 1
ATOM 4361 N N . ILE B 1 204 ? -8.742 15.727 13.148 1 98.19 204 ILE B N 1
ATOM 4362 C CA . ILE B 1 204 ? -7.629 16.469 12.578 1 98.19 204 ILE B CA 1
ATOM 4363 C C . ILE B 1 204 ? -6.727 16.984 13.703 1 98.19 204 ILE B C 1
ATOM 4365 O O . ILE B 1 204 ? -7.211 17.562 14.68 1 98.19 204 ILE B O 1
ATOM 4369 N N . LEU B 1 205 ? -5.484 16.703 13.625 1 97.25 205 LEU B N 1
ATOM 4370 C CA . LEU B 1 205 ? -4.445 17.297 14.453 1 97.25 205 LEU B CA 1
ATOM 4371 C C . LEU B 1 205 ? -3.396 18 13.586 1 97.25 205 LEU B C 1
ATOM 4373 O O . LEU B 1 205 ? -2.762 17.359 12.742 1 97.25 205 LEU B O 1
ATOM 4377 N N . MET B 1 206 ? -3.242 19.297 13.711 1 95.56 206 MET B N 1
ATOM 4378 C CA . MET B 1 206 ? -2.281 20 12.867 1 95.56 206 MET B CA 1
ATOM 4379 C C . MET B 1 206 ? -1.68 21.188 13.617 1 95.56 206 MET B C 1
ATOM 4381 O O . MET B 1 206 ? -2.27 21.688 14.578 1 95.56 206 MET B O 1
ATOM 4385 N N . PRO B 1 207 ? -0.479 21.547 13.18 1 93.06 207 PRO B N 1
ATOM 4386 C CA . PRO B 1 207 ? 0.058 22.797 13.75 1 93.06 207 PRO B CA 1
ATOM 4387 C C . PRO B 1 207 ? -0.827 24 13.461 1 93.06 207 PRO B C 1
ATOM 4389 O O . PRO B 1 207 ? -1.46 24.078 12.406 1 93.06 207 PRO B O 1
ATOM 4392 N N . CYS B 1 208 ? -0.823 24.828 14.406 1 92.12 208 CYS B N 1
ATOM 4393 C CA . CYS B 1 208 ? -1.707 25.984 14.305 1 92.12 208 CYS B CA 1
ATOM 4394 C C . CYS B 1 208 ? -1.026 27.234 14.836 1 92.12 208 CYS B C 1
ATOM 4396 O O . CYS B 1 208 ? -0.244 27.172 15.789 1 92.12 208 CYS B O 1
ATOM 4398 N N . ARG B 1 209 ? -1.308 28.312 14.18 1 90.56 209 ARG B N 1
ATOM 4399 C CA . ARG B 1 209 ? -0.851 29.609 14.688 1 90.56 209 ARG B CA 1
ATOM 4400 C C . ARG B 1 209 ? -1.766 30.109 15.805 1 90.56 209 ARG B C 1
ATOM 4402 O O . ARG B 1 209 ? -2.986 29.969 15.719 1 90.56 209 ARG B O 1
ATOM 4409 N N . PRO B 1 210 ? -1.149 30.719 16.781 1 86.81 210 PRO B N 1
ATOM 4410 C CA . PRO B 1 210 ? -1.985 31.25 17.859 1 86.81 210 PRO B CA 1
ATOM 4411 C C . PRO B 1 210 ? -2.984 32.281 17.375 1 86.81 210 PRO B C 1
ATOM 4413 O O . PRO B 1 210 ? -2.658 33.094 16.5 1 86.81 210 PRO B O 1
ATOM 4416 N N . GLN B 1 211 ? -4.121 32.25 18.062 1 85.75 211 GLN B N 1
ATOM 4417 C CA . GLN B 1 211 ? -5.184 33.188 17.688 1 85.75 211 GLN B CA 1
ATOM 4418 C C . GLN B 1 211 ? -4.734 34.656 17.859 1 85.75 211 GLN B C 1
ATOM 4420 O O . GLN B 1 211 ? -4.07 34.969 18.844 1 85.75 211 GLN B O 1
ATOM 4425 N N . GLY B 1 212 ? -5.09 35.469 16.906 1 83.06 212 GLY B N 1
ATOM 4426 C CA . GLY B 1 212 ? -4.84 36.875 17.031 1 83.06 212 GLY B CA 1
ATOM 4427 C C . GLY B 1 212 ? -3.428 37.281 16.656 1 83.06 212 GLY B C 1
ATOM 4428 O O . GLY B 1 212 ? -3.02 38.438 16.859 1 83.06 212 GLY B O 1
ATOM 4429 N N . THR B 1 213 ? -2.67 36.344 16.141 1 85.62 213 THR B N 1
ATOM 4430 C CA . THR B 1 213 ? -1.302 36.656 15.734 1 85.62 213 THR B CA 1
ATOM 4431 C C . THR B 1 213 ? -1.187 36.688 14.219 1 85.62 213 THR B C 1
ATOM 4433 O O . THR B 1 213 ? -2.113 36.312 13.5 1 85.62 213 THR B O 1
ATOM 4436 N N . SER B 1 214 ? -0.073 37.281 13.859 1 84.69 214 SER B N 1
ATOM 4437 C CA . SER B 1 214 ? 0.187 37.344 12.422 1 84.69 214 SER B CA 1
ATOM 4438 C C . SER B 1 214 ? 0.475 35.969 11.859 1 84.69 214 SER B C 1
ATOM 4440 O O . SER B 1 214 ? 0.931 35.062 12.578 1 84.69 214 SER B O 1
ATOM 4442 N N . PRO B 1 215 ? 0.175 35.812 10.586 1 80.06 215 PRO B N 1
ATOM 4443 C CA . PRO B 1 215 ? 0.389 34.5 9.953 1 80.06 215 PRO B CA 1
ATOM 4444 C C . PRO B 1 215 ? 1.829 34 10.086 1 80.06 215 PRO B C 1
ATOM 4446 O O . PRO B 1 215 ? 2.074 32.812 10.094 1 80.06 215 PRO B O 1
ATOM 4449 N N . SER B 1 216 ? 2.707 34.938 10.297 1 76.88 216 SER B N 1
ATOM 4450 C CA . SER B 1 216 ? 4.113 34.531 10.352 1 76.88 216 SER B CA 1
ATOM 4451 C C . SER B 1 216 ? 4.523 34.188 11.773 1 76.88 216 SER B C 1
ATOM 4453 O O . SER B 1 216 ? 5.66 33.75 12.008 1 76.88 216 SER B O 1
ATOM 4455 N N . GLU B 1 217 ? 3.617 34.25 12.711 1 80.62 217 GLU B N 1
ATOM 4456 C CA . GLU B 1 217 ? 3.975 34.031 14.109 1 80.62 217 GLU B CA 1
ATOM 4457 C C . GLU B 1 217 ? 3.738 32.594 14.531 1 80.62 217 GLU B C 1
ATOM 4459 O O . GLU B 1 217 ? 3.59 32.312 15.727 1 80.62 217 GLU B O 1
ATOM 4464 N N . SER B 1 218 ? 3.68 31.656 13.695 1 84.44 218 SER B N 1
ATOM 4465 C CA . SER B 1 218 ? 3.688 30.234 14.023 1 84.44 218 SER B CA 1
ATOM 4466 C C . SER B 1 218 ? 5.109 29.703 14.164 1 84.44 218 SER B C 1
ATOM 4468 O O . SER B 1 218 ? 5.973 30.016 13.336 1 84.44 218 SER B O 1
ATOM 4470 N N . ILE B 1 219 ? 5.34 29 15.219 1 82.56 219 ILE B N 1
ATOM 4471 C CA . ILE B 1 219 ? 6.672 28.438 15.438 1 82.56 219 ILE B CA 1
ATOM 4472 C C . ILE B 1 219 ? 7.039 27.5 14.289 1 82.56 219 ILE B C 1
ATOM 4474 O O . ILE B 1 219 ? 8.195 27.438 13.883 1 82.56 219 ILE B O 1
ATOM 4478 N N . GLY B 1 220 ? 6.066 26.828 13.734 1 85.75 220 GLY B N 1
ATOM 4479 C CA . GLY B 1 220 ? 6.316 25.859 12.672 1 85.75 220 GLY B CA 1
ATOM 4480 C C . GLY B 1 220 ? 6.91 26.484 11.422 1 85.75 220 GLY B C 1
ATOM 4481 O O . GLY B 1 220 ? 7.785 25.891 10.789 1 85.75 220 GLY B O 1
ATOM 4482 N N . ILE B 1 221 ? 6.461 27.625 11.047 1 89.19 221 ILE B N 1
ATOM 4483 C CA . ILE B 1 221 ? 6.879 28.234 9.797 1 89.19 221 ILE B CA 1
ATOM 4484 C C . ILE B 1 221 ? 8.266 28.859 9.961 1 89.19 221 ILE B C 1
ATOM 4486 O O . ILE B 1 221 ? 8.93 29.188 8.977 1 89.19 221 ILE B O 1
ATOM 4490 N N . GLN B 1 222 ? 8.711 29.016 11.211 1 87.94 222 GLN B N 1
ATOM 4491 C CA . GLN B 1 222 ? 10.008 29.625 11.461 1 87.94 222 GLN B CA 1
ATOM 4492 C C . GLN B 1 222 ? 11.148 28.672 11.07 1 87.94 222 GLN B C 1
ATOM 4494 O O . GLN B 1 222 ? 12.195 29.109 10.609 1 87.94 222 GLN B O 1
ATOM 4499 N N . PHE B 1 223 ? 10.914 27.453 11.242 1 88.56 223 PHE B N 1
ATOM 4500 C CA . PHE B 1 223 ? 11.977 26.5 10.969 1 88.56 223 PHE B CA 1
ATOM 4501 C C . PHE B 1 223 ? 12.344 26.516 9.492 1 88.56 223 PHE B C 1
ATOM 4503 O O . PHE B 1 223 ? 13.516 26.688 9.141 1 88.56 223 PHE B O 1
ATOM 4510 N N . PRO B 1 224 ? 11.406 26.438 8.625 1 88.69 224 PRO B N 1
ATOM 4511 C CA . PRO B 1 224 ? 11.781 26.547 7.215 1 88.69 224 PRO B CA 1
ATOM 4512 C C . PRO B 1 224 ? 12.297 27.938 6.852 1 88.69 224 PRO B C 1
ATOM 4514 O O . PRO B 1 224 ? 13.086 28.094 5.91 1 88.69 224 PRO B O 1
ATOM 4517 N N . GLU B 1 225 ? 11.898 28.953 7.598 1 88.06 225 GLU B N 1
ATOM 4518 C CA . GLU B 1 225 ? 12.383 30.312 7.348 1 88.06 225 GLU B CA 1
ATOM 4519 C C . GLU B 1 225 ? 13.898 30.391 7.512 1 88.06 225 GLU B C 1
ATOM 4521 O O . GLU B 1 225 ? 14.562 31.125 6.777 1 88.06 225 GLU B O 1
ATOM 4526 N N . TYR B 1 226 ? 14.398 29.672 8.367 1 90.19 226 TYR B N 1
ATOM 4527 C CA . TYR B 1 226 ? 15.836 29.734 8.609 1 90.19 226 TYR B CA 1
ATOM 4528 C C . TYR B 1 226 ? 16.594 28.875 7.594 1 90.19 226 TYR B C 1
ATOM 4530 O O . TYR B 1 226 ? 17.812 29.031 7.438 1 90.19 226 TYR B O 1
ATOM 4538 N N . LEU B 1 227 ? 15.867 27.984 6.941 1 92.12 227 LEU B N 1
ATOM 4539 C CA . LEU B 1 227 ? 16.453 27.375 5.75 1 92.12 227 LEU B CA 1
ATOM 4540 C C . LEU B 1 227 ? 16.672 28.406 4.66 1 92.12 227 LEU B C 1
ATOM 4542 O O . LEU B 1 227 ? 17.688 28.359 3.947 1 92.12 227 LEU B O 1
ATOM 4546 N N . ALA B 1 228 ? 15.758 29.328 4.566 1 91.31 228 ALA B N 1
ATOM 4547 C CA . ALA B 1 228 ? 15.883 30.422 3.604 1 91.31 228 ALA B CA 1
ATOM 4548 C C . ALA B 1 228 ? 17.125 31.266 3.885 1 91.31 228 ALA B C 1
ATOM 4550 O O . ALA B 1 228 ? 17.797 31.734 2.957 1 91.31 228 ALA B O 1
ATOM 4551 N N . ASP B 1 229 ? 17.406 31.438 5.145 1 93.19 229 ASP B N 1
ATOM 4552 C CA . ASP B 1 229 ? 18.594 32.188 5.523 1 93.19 229 ASP B CA 1
ATOM 4553 C C . ASP B 1 229 ? 19.859 31.484 5.066 1 93.19 229 ASP B C 1
ATOM 4555 O O . ASP B 1 229 ? 20.812 32.125 4.625 1 93.19 229 ASP B O 1
ATOM 4559 N N . ALA B 1 230 ? 19.812 30.188 5.254 1 94.69 230 ALA B N 1
ATOM 4560 C CA . ALA B 1 230 ? 20.938 29.406 4.777 1 94.69 230 ALA B CA 1
ATOM 4561 C C . ALA B 1 230 ? 21.109 29.531 3.266 1 94.69 230 ALA B C 1
ATOM 4563 O O . ALA B 1 230 ? 22.219 29.672 2.766 1 94.69 230 ALA B O 1
ATOM 4564 N N . LEU B 1 231 ? 20.047 29.547 2.539 1 94.44 231 LEU B N 1
ATOM 4565 C CA . LEU B 1 231 ? 20.062 29.703 1.088 1 94.44 231 LEU B CA 1
ATOM 4566 C C . LEU B 1 231 ? 20.562 31.078 0.689 1 94.44 231 LEU B C 1
ATOM 4568 O O . LEU B 1 231 ? 21.328 31.203 -0.269 1 94.44 231 LEU B O 1
ATOM 4572 N N . ALA B 1 232 ? 20.172 32.031 1.387 1 93.62 232 ALA B N 1
ATOM 4573 C CA . ALA B 1 232 ? 20.625 33.406 1.122 1 93.62 232 ALA B CA 1
ATOM 4574 C C . ALA B 1 232 ? 22.141 33.5 1.271 1 93.62 232 ALA B C 1
ATOM 4576 O O . ALA B 1 232 ? 22.797 34.188 0.468 1 93.62 232 ALA B O 1
ATOM 4577 N N . ASP B 1 233 ? 22.625 32.875 2.33 1 95.5 233 ASP B N 1
ATOM 4578 C CA . ASP B 1 233 ? 24.062 32.844 2.512 1 95.5 233 ASP B CA 1
ATOM 4579 C C . ASP B 1 233 ? 24.766 32.219 1.306 1 95.5 233 ASP B C 1
ATOM 4581 O O . ASP B 1 233 ? 25.781 32.719 0.841 1 95.5 233 ASP B O 1
ATOM 4585 N N . MET B 1 234 ? 24.188 31.156 0.867 1 95.81 234 MET B N 1
ATOM 4586 C CA . MET B 1 234 ? 24.766 30.438 -0.258 1 95.81 234 MET B CA 1
ATOM 4587 C C . MET B 1 234 ? 24.75 31.281 -1.526 1 95.81 234 MET B C 1
ATOM 4589 O O . MET B 1 234 ? 25.672 31.219 -2.33 1 95.81 234 MET B O 1
ATOM 4593 N N . ALA B 1 235 ? 23.734 32 -1.678 1 94.94 235 ALA B N 1
ATOM 4594 C CA . ALA B 1 235 ? 23.656 32.906 -2.82 1 94.94 235 ALA B CA 1
ATOM 4595 C C . ALA B 1 235 ? 24.703 34 -2.723 1 94.94 235 ALA B C 1
ATOM 4597 O O . ALA B 1 235 ? 25.359 34.344 -3.711 1 94.94 235 ALA B O 1
ATOM 4598 N N . ASN B 1 236 ? 24.828 34.562 -1.613 1 95.81 236 ASN B N 1
ATOM 4599 C CA . ASN B 1 236 ? 25.812 35.625 -1.373 1 95.81 236 ASN B CA 1
ATOM 4600 C C . ASN B 1 236 ? 27.234 35.125 -1.633 1 95.81 236 ASN B C 1
ATOM 4602 O O . ASN B 1 236 ? 28.094 35.906 -2.039 1 95.81 236 ASN B O 1
ATOM 4606 N N . GLU B 1 237 ? 27.422 33.812 -1.402 1 96.12 237 GLU B N 1
ATOM 4607 C CA . GLU B 1 237 ? 28.734 33.219 -1.596 1 96.12 237 GLU B CA 1
ATOM 4608 C C . GLU B 1 237 ? 28.906 32.75 -3.033 1 96.12 237 GLU B C 1
ATOM 4610 O O . GLU B 1 237 ? 29.984 32.25 -3.396 1 96.12 237 GLU B O 1
ATOM 4615 N N . GLY B 1 238 ? 27.891 32.781 -3.809 1 93.94 238 GLY B N 1
ATOM 4616 C CA . GLY B 1 238 ? 27.969 32.438 -5.211 1 93.94 238 GLY B CA 1
ATOM 4617 C C . GLY B 1 238 ? 27.797 30.938 -5.453 1 93.94 238 GLY B C 1
ATOM 4618 O O . GLY B 1 238 ? 28.078 30.438 -6.543 1 93.94 238 GLY B O 1
ATOM 4619 N N . ILE B 1 239 ? 27.391 30.25 -4.43 1 94.06 239 ILE B N 1
ATOM 4620 C CA . ILE B 1 239 ? 27.188 28.797 -4.547 1 94.06 239 ILE B CA 1
ATOM 4621 C C . ILE B 1 239 ? 25.953 28.516 -5.395 1 94.06 239 ILE B C 1
ATOM 4623 O O . ILE B 1 239 ? 25.938 27.562 -6.176 1 94.06 239 ILE B O 1
ATOM 4627 N N . ILE B 1 240 ? 24.875 29.312 -5.211 1 94.25 240 ILE B N 1
ATOM 4628 C CA . ILE B 1 240 ? 23.672 29.234 -6.035 1 94.25 240 ILE B CA 1
ATOM 4629 C C . ILE B 1 240 ? 23.266 30.625 -6.48 1 94.25 240 ILE B C 1
ATOM 4631 O O . ILE B 1 240 ? 23.734 31.625 -5.934 1 94.25 240 ILE B O 1
ATOM 4635 N N . SER B 1 241 ? 22.5 30.719 -7.496 1 94 241 SER B N 1
ATOM 4636 C CA . SER B 1 241 ? 22 32 -7.949 1 94 241 SER B CA 1
ATOM 4637 C C . SER B 1 241 ? 20.719 32.406 -7.215 1 94 241 SER B C 1
ATOM 4639 O O . SER B 1 241 ? 20 31.516 -6.707 1 94 241 SER B O 1
ATOM 4641 N N . GLU B 1 242 ? 20.453 33.656 -7.195 1 92.38 242 GLU B N 1
ATOM 4642 C CA . GLU B 1 242 ? 19.203 34.156 -6.609 1 92.38 242 GLU B CA 1
ATOM 4643 C C . GLU B 1 242 ? 18 33.625 -7.367 1 92.38 242 GLU B C 1
ATOM 4645 O O . GLU B 1 242 ? 16.938 33.375 -6.77 1 92.38 242 GLU B O 1
ATOM 4650 N N . ASP B 1 243 ? 18.203 33.375 -8.578 1 91.88 243 ASP B N 1
ATOM 4651 C CA . ASP B 1 243 ? 17.109 32.875 -9.422 1 91.88 243 ASP B CA 1
ATOM 4652 C C . ASP B 1 243 ? 16.641 31.516 -8.977 1 91.88 243 ASP B C 1
ATOM 4654 O O . ASP B 1 243 ? 15.453 31.188 -9.078 1 91.88 243 ASP B O 1
ATOM 4658 N N . VAL B 1 244 ? 17.562 30.797 -8.516 1 90.44 244 VAL B N 1
ATOM 4659 C CA . VAL B 1 244 ? 17.234 29.438 -8.078 1 90.44 244 VAL B CA 1
ATOM 4660 C C . VAL B 1 244 ? 16.422 29.484 -6.793 1 90.44 244 VAL B C 1
ATOM 4662 O O . VAL B 1 244 ? 15.477 28.703 -6.621 1 90.44 244 VAL B O 1
ATOM 4665 N N . ILE B 1 245 ? 16.719 30.375 -5.957 1 90.94 245 ILE B N 1
ATOM 4666 C CA . ILE B 1 245 ? 15.961 30.562 -4.727 1 90.94 245 ILE B CA 1
ATOM 4667 C C . ILE B 1 245 ? 14.555 31.047 -5.055 1 90.94 245 ILE B C 1
ATOM 4669 O O . ILE B 1 245 ? 13.57 30.5 -4.547 1 90.94 245 ILE B O 1
ATOM 4673 N N . ASP B 1 246 ? 14.469 31.953 -5.992 1 92.25 246 ASP B N 1
ATOM 4674 C CA . ASP B 1 246 ? 13.211 32.594 -6.34 1 92.25 246 ASP B CA 1
ATOM 4675 C C . ASP B 1 246 ? 12.25 31.609 -7.012 1 92.25 246 ASP B C 1
ATOM 4677 O O . ASP B 1 246 ? 11.039 31.844 -7.059 1 92.25 246 ASP B O 1
ATOM 4681 N N . SER B 1 247 ? 12.773 30.547 -7.449 1 90.56 247 SER B N 1
ATOM 4682 C CA . SER B 1 247 ? 11.953 29.578 -8.18 1 90.56 247 SER B CA 1
ATOM 4683 C C . SER B 1 247 ? 11.445 28.484 -7.266 1 90.56 247 SER B C 1
ATOM 4685 O O . SER B 1 247 ? 10.82 27.516 -7.727 1 90.56 247 SER B O 1
ATOM 4687 N N . PHE B 1 248 ? 11.703 28.688 -5.961 1 93.44 248 PHE B N 1
ATOM 4688 C CA . PHE B 1 248 ? 11.305 27.641 -5.031 1 93.44 248 PHE B CA 1
ATOM 4689 C C . PHE B 1 248 ? 10.484 28.219 -3.883 1 93.44 248 PHE B C 1
ATOM 4691 O O . PHE B 1 248 ? 10.859 29.234 -3.301 1 93.44 248 PHE B O 1
ATOM 4698 N N . ASN B 1 249 ? 9.344 27.578 -3.6 1 94.62 249 ASN B N 1
ATOM 4699 C CA . ASN B 1 249 ? 8.531 27.859 -2.418 1 94.62 249 ASN B CA 1
ATOM 4700 C C . ASN B 1 249 ? 8.078 26.562 -1.742 1 94.62 249 ASN B C 1
ATOM 4702 O O . ASN B 1 249 ? 7.781 25.578 -2.416 1 94.62 249 ASN B O 1
ATOM 4706 N N . LEU B 1 250 ? 8.094 26.562 -0.429 1 94 250 LEU B N 1
ATOM 4707 C CA . LEU B 1 250 ? 7.496 25.438 0.302 1 94 250 LEU B CA 1
ATOM 4708 C C . LEU B 1 250 ? 5.984 25.625 0.418 1 94 250 LEU B C 1
ATOM 4710 O O . LEU B 1 250 ? 5.508 26.688 0.791 1 94 250 LEU B O 1
ATOM 4714 N N . PRO B 1 251 ? 5.23 24.609 0.07 1 94.5 251 PRO B N 1
ATOM 4715 C CA . PRO B 1 251 ? 3.768 24.703 0.145 1 94.5 251 PRO B CA 1
ATOM 4716 C C . PRO B 1 251 ? 3.234 24.438 1.553 1 94.5 251 PRO B C 1
ATOM 4718 O O . PRO B 1 251 ? 2.637 23.391 1.808 1 94.5 251 PRO B O 1
ATOM 4721 N N . LEU B 1 252 ? 3.383 25.438 2.465 1 94.94 252 LEU B N 1
ATOM 4722 C CA . LEU B 1 252 ? 2.979 25.328 3.863 1 94.94 252 LEU B CA 1
ATOM 4723 C C . LEU B 1 252 ? 2.059 26.484 4.254 1 94.94 252 LEU B C 1
ATOM 4725 O O . LEU B 1 252 ? 2.24 27.609 3.795 1 94.94 252 LEU B O 1
ATOM 4729 N N . TYR B 1 253 ? 1.144 26.188 5.02 1 95.12 253 TYR B N 1
ATOM 4730 C CA . TYR B 1 253 ? 0.306 27.203 5.645 1 95.12 253 TYR B CA 1
ATOM 4731 C C . TYR B 1 253 ? -0.209 26.734 6.996 1 95.12 253 TYR B C 1
ATOM 4733 O O . TYR B 1 253 ? -0.761 25.625 7.109 1 95.12 253 TYR B O 1
ATOM 4741 N N . PHE B 1 254 ? 0 27.5 8.023 1 95.38 254 PHE B N 1
ATOM 4742 C CA . PHE B 1 254 ? -0.452 27.188 9.375 1 95.38 254 PHE B CA 1
ATOM 4743 C C . PHE B 1 254 ? -1.657 28.047 9.758 1 95.38 254 PHE B C 1
ATOM 4745 O O . PHE B 1 254 ? -1.519 29.234 10.039 1 95.38 254 PHE B O 1
ATOM 4752 N N . PRO B 1 255 ? -2.789 27.438 9.812 1 95.38 255 PRO B N 1
ATOM 4753 C CA . PRO B 1 255 ? -4.008 28.219 10.062 1 95.38 255 PRO B CA 1
ATOM 4754 C C . PRO B 1 255 ? -4.203 28.547 11.539 1 95.38 255 PRO B C 1
ATOM 4756 O O . PRO B 1 255 ? -3.559 27.953 12.406 1 95.38 255 PRO B O 1
ATOM 4759 N N . SER B 1 256 ? -4.992 29.547 11.773 1 93.81 256 SER B N 1
ATOM 4760 C CA . SER B 1 256 ? -5.512 29.781 13.117 1 93.81 256 SER B CA 1
ATOM 4761 C C . SER B 1 256 ? -6.754 28.938 13.383 1 93.81 256 SER B C 1
ATOM 4763 O O . SER B 1 256 ? -7.352 28.391 12.453 1 93.81 256 SER B O 1
ATOM 4765 N N . ALA B 1 257 ? -7.109 28.828 14.672 1 94.81 257 ALA B N 1
ATOM 4766 C CA . ALA B 1 257 ? -8.32 28.109 15.047 1 94.81 257 ALA B CA 1
ATOM 4767 C C . ALA B 1 257 ? -9.555 28.734 14.391 1 94.81 257 ALA B C 1
ATOM 4769 O O . ALA B 1 257 ? -10.453 28.016 13.938 1 94.81 257 ALA B O 1
ATOM 4770 N N . SER B 1 258 ? -9.57 30.062 14.328 1 94.88 258 SER B N 1
ATOM 4771 C CA . SER B 1 258 ? -10.703 30.766 13.742 1 94.88 258 SER B CA 1
ATOM 4772 C C . SER B 1 258 ? -10.82 30.484 12.25 1 94.88 258 SER B C 1
ATOM 4774 O O . SER B 1 258 ? -11.922 30.359 11.719 1 94.88 258 SER B O 1
ATOM 4776 N N . GLU B 1 259 ? -9.719 30.438 11.555 1 94.44 259 GLU B N 1
ATOM 4777 C CA . GLU B 1 259 ? -9.734 30.125 10.133 1 94.44 259 GLU B CA 1
ATOM 4778 C C . GLU B 1 259 ? -10.289 28.719 9.883 1 94.44 259 GLU B C 1
ATOM 4780 O O . GLU B 1 259 ? -11.102 28.516 8.969 1 94.44 259 GLU B O 1
ATOM 4785 N N . MET B 1 260 ? -9.852 27.781 10.711 1 95.56 260 MET B N 1
ATOM 4786 C CA . MET B 1 260 ? -10.336 26.406 10.562 1 95.56 260 MET B CA 1
ATOM 4787 C C . MET B 1 260 ? -11.828 26.328 10.852 1 95.56 260 MET B C 1
ATOM 4789 O O . MET B 1 260 ? -12.562 25.625 10.156 1 95.56 260 MET B O 1
ATOM 4793 N N . LYS B 1 261 ? -12.227 27.016 11.883 1 96.12 261 LYS B N 1
ATOM 4794 C CA . LYS B 1 261 ? -13.656 27.062 12.203 1 96.12 261 LYS B CA 1
ATOM 4795 C C . LYS B 1 261 ? -14.461 27.625 11.047 1 96.12 261 LYS B C 1
ATOM 4797 O O . LYS B 1 261 ? -15.516 27.078 10.688 1 96.12 261 LYS B O 1
ATOM 4802 N N . GLU B 1 262 ? -13.977 28.656 10.516 1 95.62 262 GLU B N 1
ATOM 4803 C CA . GLU B 1 262 ? -14.656 29.297 9.391 1 95.62 262 GLU B CA 1
ATOM 4804 C C . GLU B 1 262 ? -14.781 28.344 8.203 1 95.62 262 GLU B C 1
ATOM 4806 O O . GLU B 1 262 ? -15.859 28.219 7.617 1 95.62 262 GLU B O 1
ATOM 4811 N N . ILE B 1 263 ? -13.75 27.719 7.863 1 95.56 263 ILE B N 1
ATOM 4812 C CA . ILE B 1 263 ? -13.75 26.828 6.707 1 95.56 263 ILE B CA 1
ATOM 4813 C C . ILE B 1 263 ? -14.688 25.641 6.957 1 95.56 263 ILE B C 1
ATOM 4815 O O . ILE B 1 263 ? -15.469 25.281 6.082 1 95.56 263 ILE B O 1
ATOM 4819 N N . ALA B 1 264 ? -14.617 25.047 8.109 1 94.25 264 ALA B N 1
ATOM 4820 C CA . ALA B 1 264 ? -15.43 23.875 8.445 1 94.25 264 ALA B CA 1
ATOM 4821 C C . ALA B 1 264 ? -16.906 24.219 8.445 1 94.25 264 ALA B C 1
ATOM 4823 O O . ALA B 1 264 ? -17.75 23.375 8.117 1 94.25 264 ALA B O 1
ATOM 4824 N N . THR B 1 265 ? -17.234 25.469 8.758 1 93.31 265 THR B N 1
ATOM 4825 C CA . THR B 1 265 ? -18.641 25.859 8.859 1 93.31 265 THR B CA 1
ATOM 4826 C C . THR B 1 265 ? -19.156 26.359 7.508 1 93.31 265 THR B C 1
ATOM 4828 O O . THR B 1 265 ? -20.359 26.312 7.238 1 93.31 265 THR B O 1
ATOM 4831 N N . SER B 1 266 ? -18.297 26.828 6.758 1 90.31 266 SER B N 1
ATOM 4832 C CA . SER B 1 266 ? -18.719 27.406 5.488 1 90.31 266 SER B CA 1
ATOM 4833 C C . SER B 1 266 ? -18.953 26.344 4.434 1 90.31 266 SER B C 1
ATOM 4835 O O . SER B 1 266 ? -19.672 26.562 3.457 1 90.31 266 SER B O 1
ATOM 4837 N N . CYS B 1 267 ? -18.328 25.266 4.691 1 84.56 267 CYS B N 1
ATOM 4838 C CA . CYS B 1 267 ? -18.5 24.172 3.74 1 84.56 267 CYS B CA 1
ATOM 4839 C C . CYS B 1 267 ? -19.859 23.516 3.906 1 84.56 267 CYS B C 1
ATOM 4841 O O . CYS B 1 267 ? -20.328 23.297 5.031 1 84.56 267 CYS B O 1
ATOM 4843 N N . ASN B 1 268 ? -20.719 23.531 2.99 1 78.88 268 ASN B N 1
ATOM 4844 C CA . ASN B 1 268 ? -22 22.844 3.027 1 78.88 268 ASN B CA 1
ATOM 4845 C C . ASN B 1 268 ? -21.844 21.359 2.688 1 78.88 268 ASN B C 1
ATOM 4847 O O . ASN B 1 268 ? -22.344 20.906 1.654 1 78.88 268 ASN B O 1
ATOM 4851 N N . ASN B 1 269 ? -21.125 20.562 3.623 1 82.62 269 ASN B N 1
ATOM 4852 C CA . ASN B 1 269 ? -20.766 19.188 3.283 1 82.62 269 ASN B CA 1
ATOM 4853 C C . ASN B 1 269 ? -21.234 18.203 4.348 1 82.62 269 ASN B C 1
ATOM 4855 O O . ASN B 1 269 ? -20.703 17.109 4.465 1 82.62 269 ASN B O 1
ATOM 4859 N N . HIS B 1 270 ? -22.172 18.578 5.172 1 91 270 HIS B N 1
ATOM 4860 C CA . HIS B 1 270 ? -22.828 17.719 6.137 1 91 270 HIS B CA 1
ATOM 4861 C C . HIS B 1 270 ? -21.906 17.391 7.305 1 91 270 HIS B C 1
ATOM 4863 O O . HIS B 1 270 ? -22.125 16.406 8.016 1 91 270 HIS B O 1
ATOM 4869 N N . LEU B 1 271 ? -20.828 18.047 7.395 1 96 271 LEU B N 1
ATOM 4870 C CA . LEU B 1 271 ? -19.938 17.891 8.539 1 96 271 LEU B CA 1
ATOM 4871 C C . LEU B 1 271 ? -20.203 18.953 9.594 1 96 271 LEU B C 1
ATOM 4873 O O . LEU B 1 271 ? -20.422 20.125 9.25 1 96 271 LEU B O 1
ATOM 4877 N N . SER B 1 272 ? -20.219 18.547 10.797 1 95.62 272 SER B N 1
ATOM 4878 C CA . SER B 1 272 ? -20.359 19.484 11.906 1 95.62 272 SER B CA 1
ATOM 4879 C C . SER B 1 272 ? -19.188 19.406 12.867 1 95.62 272 SER B C 1
ATOM 4881 O O . SER B 1 272 ? -18.625 18.328 13.07 1 95.62 272 SER B O 1
ATOM 4883 N N . ILE B 1 273 ? -18.875 20.5 13.492 1 96.88 273 ILE B N 1
ATOM 4884 C CA . ILE B 1 273 ? -17.781 20.547 14.461 1 96.88 273 ILE B CA 1
ATOM 4885 C C . ILE B 1 273 ? -18.266 20.016 15.805 1 96.88 273 ILE B C 1
ATOM 4887 O O . ILE B 1 273 ? -19.203 20.562 16.391 1 96.88 273 ILE B O 1
ATOM 4891 N N . GLU B 1 274 ? -17.625 18.984 16.25 1 96.44 274 GLU B N 1
ATOM 4892 C CA . GLU B 1 274 ? -17.906 18.453 17.578 1 96.44 274 GLU B CA 1
ATOM 4893 C C . GLU B 1 274 ? -16.938 18.984 18.609 1 96.44 274 GLU B C 1
ATOM 4895 O O . GLU B 1 274 ? -17.312 19.219 19.766 1 96.44 274 GLU B O 1
ATOM 4900 N N . LYS B 1 275 ? -15.727 19.109 18.219 1 96.56 275 LYS B N 1
ATOM 4901 C CA . LYS B 1 275 ? -14.672 19.641 19.078 1 96.56 275 LYS B CA 1
ATOM 4902 C C . LYS B 1 275 ? -13.672 20.453 18.266 1 96.56 275 LYS B C 1
ATOM 4904 O O . LYS B 1 275 ? -13.336 20.094 17.141 1 96.56 275 LYS B O 1
ATOM 4909 N N . LEU B 1 276 ? -13.32 21.531 18.734 1 96.25 276 LEU B N 1
ATOM 4910 C CA . LEU B 1 276 ? -12.234 22.375 18.234 1 96.25 276 LEU B CA 1
ATOM 4911 C C . LEU B 1 276 ? -11.422 22.938 19.391 1 96.25 276 LEU B C 1
ATOM 4913 O O . LEU B 1 276 ? -11.891 23.812 20.125 1 96.25 276 LEU B O 1
ATOM 4917 N N . VAL B 1 277 ? -10.188 22.359 19.531 1 94.19 277 VAL B N 1
ATOM 4918 C CA . VAL B 1 277 ? -9.406 22.641 20.734 1 94.19 277 VAL B CA 1
ATOM 4919 C C . VAL B 1 277 ? -7.984 23.047 20.344 1 94.19 277 VAL B C 1
ATOM 4921 O O . VAL B 1 277 ? -7.301 22.312 19.625 1 94.19 277 VAL B O 1
ATOM 4924 N N . TYR B 1 278 ? -7.637 24.188 20.766 1 91.88 278 TYR B N 1
ATOM 4925 C CA . TYR B 1 278 ? -6.227 24.562 20.688 1 91.88 278 TYR B CA 1
ATOM 4926 C C . TYR B 1 278 ? -5.438 23.938 21.844 1 91.88 278 TYR B C 1
ATOM 4928 O O . TYR B 1 278 ? -5.75 24.172 23.016 1 91.88 278 TYR B O 1
ATOM 4936 N N . HIS B 1 279 ? -4.508 23.125 21.5 1 88.06 279 HIS B N 1
ATOM 4937 C CA . HIS B 1 279 ? -3.695 22.422 22.484 1 88.06 279 HIS B CA 1
ATOM 4938 C C . HIS B 1 279 ? -2.264 22.938 22.5 1 88.06 279 HIS B C 1
ATOM 4940 O O . HIS B 1 279 ? -1.504 22.719 21.547 1 88.06 279 HIS B O 1
ATOM 4946 N N . PRO B 1 280 ? -1.957 23.609 23.594 1 80.38 280 PRO B N 1
ATOM 4947 C CA . PRO B 1 280 ? -0.562 24.047 23.672 1 80.38 280 PRO B CA 1
ATOM 4948 C C . PRO B 1 280 ? 0.42 22.875 23.75 1 80.38 280 PRO B C 1
ATOM 4950 O O . PRO B 1 280 ? 0.127 21.844 24.375 1 80.38 280 PRO B O 1
ATOM 4953 N N . THR B 1 281 ? 1.373 22.844 22.922 1 72.56 281 THR B N 1
ATOM 4954 C CA . THR B 1 281 ? 2.455 21.875 23.031 1 72.56 281 THR B CA 1
ATOM 4955 C C . THR B 1 281 ? 3.684 22.5 23.672 1 72.56 281 THR B C 1
ATOM 4957 O O . THR B 1 281 ? 4.586 22.984 22.984 1 72.56 281 THR B O 1
ATOM 4960 N N . PRO B 1 282 ? 3.662 22.5 24.938 1 65.56 282 PRO B N 1
ATOM 4961 C CA . PRO B 1 282 ? 4.793 23.172 25.578 1 65.56 282 PRO B CA 1
ATOM 4962 C C . PRO B 1 282 ? 6.133 22.516 25.266 1 65.56 282 PRO B C 1
ATOM 4964 O O . PRO B 1 282 ? 6.262 21.297 25.359 1 65.56 282 PRO B O 1
ATOM 4967 N N . ILE B 1 283 ? 6.863 23.062 24.438 1 66 283 ILE B N 1
ATOM 4968 C CA . ILE B 1 283 ? 8.258 22.656 24.281 1 66 283 ILE B CA 1
ATOM 4969 C C . ILE B 1 283 ? 9.148 23.547 25.156 1 66 283 ILE B C 1
ATOM 4971 O O . ILE B 1 283 ? 9.18 24.766 24.969 1 66 283 ILE B O 1
ATOM 4975 N N . SER B 1 284 ? 9.586 22.891 26.219 1 65.81 284 SER B N 1
ATOM 4976 C CA . SER B 1 284 ? 10.516 23.672 27.031 1 65.81 284 SER B CA 1
ATOM 4977 C C . SER B 1 284 ? 11.844 23.875 26.328 1 65.81 284 SER B C 1
ATOM 4979 O O . SER B 1 284 ? 12.352 22.953 25.672 1 65.81 284 SER B O 1
ATOM 4981 N N . LEU B 1 285 ? 12.336 25.062 26.406 1 67.56 285 LEU B N 1
ATOM 4982 C CA . LEU B 1 285 ? 13.641 25.375 25.844 1 67.56 285 LEU B CA 1
ATOM 4983 C C . LEU B 1 285 ? 14.711 24.422 26.359 1 67.56 285 LEU B C 1
ATOM 4985 O O . LEU B 1 285 ? 15.625 24.047 25.625 1 67.56 285 LEU B O 1
ATOM 4989 N N . ALA B 1 286 ? 14.516 24.094 27.609 1 66.56 286 ALA B N 1
ATOM 4990 C CA . ALA B 1 286 ? 15.492 23.203 28.234 1 66.56 286 ALA B CA 1
ATOM 4991 C C . ALA B 1 286 ? 15.523 21.844 27.547 1 66.56 286 ALA B C 1
ATOM 4993 O O . ALA B 1 286 ? 16.562 21.172 27.516 1 66.56 286 ALA B O 1
ATOM 4994 N N . ASN B 1 287 ? 14.453 21.562 26.922 1 73.88 287 ASN B N 1
ATOM 4995 C CA . ASN B 1 287 ? 14.336 20.234 26.312 1 73.88 287 ASN B CA 1
ATOM 4996 C C . ASN B 1 287 ? 14.492 20.297 24.797 1 73.88 287 ASN B C 1
ATOM 4998 O O . ASN B 1 287 ? 14.406 19.266 24.125 1 73.88 287 ASN B O 1
ATOM 5002 N N . PHE B 1 288 ? 14.734 21.531 24.453 1 79.06 288 PHE B N 1
ATOM 5003 C CA . PHE B 1 288 ? 14.898 21.672 23.016 1 79.06 288 PHE B CA 1
ATOM 5004 C C . PHE B 1 288 ? 16.266 21.172 22.562 1 79.06 288 PHE B C 1
ATOM 5006 O O . PHE B 1 288 ? 17.297 21.625 23.078 1 79.06 288 PHE B O 1
ATOM 5013 N N . ASP B 1 289 ? 16.25 20.203 21.75 1 83.94 289 ASP B N 1
ATOM 5014 C CA . ASP B 1 289 ? 17.469 19.688 21.156 1 83.94 289 ASP B CA 1
ATOM 5015 C C . ASP B 1 289 ? 17.609 20.141 19.703 1 83.94 289 ASP B C 1
ATOM 5017 O O . ASP B 1 289 ? 16.891 19.641 18.828 1 83.94 289 ASP B O 1
ATOM 5021 N N . LYS B 1 290 ? 18.531 20.969 19.578 1 86.44 290 LYS B N 1
ATOM 5022 C CA . LYS B 1 290 ? 18.734 21.578 18.266 1 86.44 290 LYS B CA 1
ATOM 5023 C C . LYS B 1 290 ? 19 20.5 17.203 1 86.44 290 LYS B C 1
ATOM 5025 O O . LYS B 1 290 ? 18.5 20.594 16.078 1 86.44 290 LYS B O 1
ATOM 5030 N N . ASN B 1 291 ? 19.797 19.594 17.516 1 88.44 291 ASN B N 1
ATOM 5031 C CA . ASN B 1 291 ? 20.156 18.547 16.547 1 88.44 291 ASN B CA 1
ATOM 5032 C C . ASN B 1 291 ? 18.953 17.703 16.156 1 88.44 291 ASN B C 1
ATOM 5034 O O . ASN B 1 291 ? 18.781 17.359 14.992 1 88.44 291 ASN B O 1
ATOM 5038 N N . VAL B 1 292 ? 18.188 17.422 17.109 1 88.81 292 VAL B N 1
ATOM 5039 C CA . VAL B 1 292 ? 16.969 16.656 16.875 1 88.81 292 VAL B CA 1
ATOM 5040 C C . VAL B 1 292 ? 16.031 17.453 15.961 1 88.81 292 VAL B C 1
ATOM 5042 O O . VAL B 1 292 ? 15.477 16.922 15 1 88.81 292 VAL B O 1
ATOM 5045 N N . ASN B 1 293 ? 15.93 18.672 16.281 1 90.62 293 ASN B N 1
ATOM 5046 C CA . ASN B 1 293 ? 15.062 19.531 15.469 1 90.62 293 ASN B CA 1
ATOM 5047 C C . ASN B 1 293 ? 15.57 19.641 14.031 1 90.62 293 ASN B C 1
ATOM 5049 O O . ASN B 1 293 ? 14.781 19.609 13.086 1 90.62 293 ASN B O 1
ATOM 5053 N N . CYS B 1 294 ? 16.828 19.797 13.891 1 93.69 294 CYS B N 1
ATOM 5054 C CA . CYS B 1 294 ? 17.406 19.891 12.555 1 93.69 294 CYS B CA 1
ATOM 5055 C C . CYS B 1 294 ? 17.125 18.625 11.75 1 93.69 294 CYS B C 1
ATOM 5057 O O . CYS B 1 294 ? 16.75 18.688 10.578 1 93.69 294 CYS B O 1
ATOM 5059 N N . SER B 1 295 ? 17.266 17.516 12.422 1 94.69 295 SER B N 1
ATOM 5060 C CA . SER B 1 295 ? 17.016 16.234 11.758 1 94.69 295 SER B CA 1
ATOM 5061 C C . SER B 1 295 ? 15.539 16.094 11.375 1 94.69 295 SER B C 1
ATOM 5063 O O . SER B 1 295 ? 15.219 15.555 10.312 1 94.69 295 SER B O 1
ATOM 5065 N N . HIS B 1 296 ? 14.688 16.562 12.234 1 93.75 296 HIS B N 1
ATOM 5066 C CA . HIS B 1 296 ? 13.258 16.516 11.961 1 93.75 296 HIS B CA 1
ATOM 5067 C C . HIS B 1 296 ? 12.891 17.391 10.766 1 93.75 296 HIS B C 1
ATOM 5069 O O . HIS B 1 296 ? 12.117 16.969 9.898 1 93.75 296 HIS B O 1
ATOM 5075 N N . VAL B 1 297 ? 13.43 18.547 10.781 1 94.69 297 VAL B N 1
ATOM 5076 C CA . VAL B 1 297 ? 13.156 19.469 9.68 1 94.69 297 VAL B CA 1
ATOM 5077 C C . VAL B 1 297 ? 13.672 18.875 8.367 1 94.69 297 VAL B C 1
ATOM 5079 O O . VAL B 1 297 ? 12.977 18.891 7.355 1 94.69 297 VAL B O 1
ATOM 5082 N N . ARG B 1 298 ? 14.867 18.391 8.406 1 95.88 298 ARG B N 1
ATOM 5083 C CA . ARG B 1 298 ? 15.43 17.812 7.188 1 95.88 298 ARG B CA 1
ATOM 5084 C C . ARG B 1 298 ? 14.555 16.672 6.664 1 95.88 298 ARG B C 1
ATOM 5086 O O . ARG B 1 298 ? 14.227 16.641 5.48 1 95.88 298 ARG B O 1
ATOM 5093 N N . ALA B 1 299 ? 14.156 15.789 7.551 1 95.75 299 ALA B N 1
ATOM 5094 C CA . ALA B 1 299 ? 13.32 14.648 7.172 1 95.75 299 ALA B CA 1
ATOM 5095 C C . ALA B 1 299 ? 12.016 15.109 6.527 1 95.75 299 ALA B C 1
ATOM 5097 O O . ALA B 1 299 ? 11.492 14.453 5.629 1 95.75 299 ALA B O 1
ATOM 5098 N N . ALA B 1 300 ? 11.539 16.25 6.934 1 94.12 300 ALA B N 1
ATOM 5099 C CA . ALA B 1 300 ? 10.234 16.734 6.492 1 94.12 300 ALA B CA 1
ATOM 5100 C C . ALA B 1 300 ? 10.352 17.469 5.164 1 94.12 300 ALA B C 1
ATOM 5102 O O . ALA B 1 300 ? 9.43 17.422 4.34 1 94.12 300 ALA B O 1
ATOM 5103 N N . VAL B 1 301 ? 11.492 18.141 4.898 1 94.81 301 VAL B N 1
ATOM 5104 C CA . VAL B 1 301 ? 11.469 19.078 3.787 1 94.81 301 VAL B CA 1
ATOM 5105 C C . VAL B 1 301 ? 12.438 18.625 2.699 1 94.81 301 VAL B C 1
ATOM 5107 O O . VAL B 1 301 ? 12.391 19.125 1.569 1 94.81 301 VAL B O 1
ATOM 5110 N N . GLU B 1 302 ? 13.359 17.781 3.021 1 94.62 302 GLU B N 1
ATOM 5111 C CA . GLU B 1 302 ? 14.398 17.391 2.074 1 94.62 302 GLU B CA 1
ATOM 5112 C C . GLU B 1 302 ? 13.797 16.891 0.766 1 94.62 302 GLU B C 1
ATOM 5114 O O . GLU B 1 302 ? 14.266 17.25 -0.317 1 94.62 302 GLU B O 1
ATOM 5119 N N . PRO B 1 303 ? 12.758 16 0.807 1 93.62 303 PRO B N 1
ATOM 5120 C CA . PRO B 1 303 ? 12.211 15.555 -0.476 1 93.62 303 PRO B CA 1
ATOM 5121 C C . PRO B 1 303 ? 11.734 16.703 -1.354 1 93.62 303 PRO B C 1
ATOM 5123 O O . PRO B 1 303 ? 11.945 16.688 -2.568 1 93.62 303 PRO B O 1
ATOM 5126 N N . ALA B 1 304 ? 11.094 17.688 -0.765 1 92.69 304 ALA B N 1
ATOM 5127 C CA . ALA B 1 304 ? 10.648 18.844 -1.523 1 92.69 304 ALA B CA 1
ATOM 5128 C C . ALA B 1 304 ? 11.836 19.625 -2.096 1 92.69 304 ALA B C 1
ATOM 5130 O O . ALA B 1 304 ? 11.797 20.062 -3.248 1 92.69 304 ALA B O 1
ATOM 5131 N N . LEU B 1 305 ? 12.883 19.797 -1.31 1 93.69 305 LEU B N 1
ATOM 5132 C CA . LEU B 1 305 ? 14.086 20.5 -1.751 1 93.69 305 LEU B CA 1
ATOM 5133 C C . LEU B 1 305 ? 14.742 19.781 -2.922 1 93.69 305 LEU B C 1
ATOM 5135 O O . LEU B 1 305 ? 15.188 20.406 -3.881 1 93.69 305 LEU B O 1
ATOM 5139 N N . CYS B 1 306 ? 14.711 18.484 -2.852 1 92.69 306 CYS B N 1
ATOM 5140 C CA . CYS B 1 306 ? 15.414 17.672 -3.842 1 92.69 306 CYS B CA 1
ATOM 5141 C C . CYS B 1 306 ? 14.688 17.719 -5.184 1 92.69 306 CYS B C 1
ATOM 5143 O O . CYS B 1 306 ? 15.266 17.344 -6.211 1 92.69 306 CYS B O 1
ATOM 5145 N N . GLN B 1 307 ? 13.516 18.125 -5.176 1 89.06 307 GLN B N 1
ATOM 5146 C CA . GLN B 1 307 ? 12.812 18.297 -6.441 1 89.06 307 GLN B CA 1
ATOM 5147 C C . GLN B 1 307 ? 13.336 19.516 -7.203 1 89.06 307 GLN B C 1
ATOM 5149 O O . GLN B 1 307 ? 13.172 19.609 -8.422 1 89.06 307 GLN B O 1
ATOM 5154 N N . HIS B 1 308 ? 13.984 20.422 -6.531 1 89.5 308 HIS B N 1
ATOM 5155 C CA . HIS B 1 308 ? 14.375 21.703 -7.137 1 89.5 308 HIS B CA 1
ATOM 5156 C C . HIS B 1 308 ? 15.883 21.891 -7.098 1 89.5 308 HIS B C 1
ATOM 5158 O O . HIS B 1 308 ? 16.453 22.5 -7.996 1 89.5 308 HIS B O 1
ATOM 5164 N N . PHE B 1 309 ? 16.453 21.406 -6.008 1 92.19 309 PHE B N 1
ATOM 5165 C CA . PHE B 1 309 ? 17.891 21.578 -5.805 1 92.19 309 PHE B CA 1
ATOM 5166 C C . PHE B 1 309 ? 18.625 20.25 -5.973 1 92.19 309 PHE B C 1
ATOM 5168 O O . PHE B 1 309 ? 18.062 19.188 -5.723 1 92.19 309 PHE B O 1
ATOM 5175 N N . SER B 1 310 ? 19.875 20.359 -6.383 1 92 310 SER B N 1
ATOM 5176 C CA . SER B 1 310 ? 20.703 19.156 -6.426 1 92 310 SER B CA 1
ATOM 5177 C C . SER B 1 310 ? 20.984 18.625 -5.023 1 92 310 SER B C 1
ATOM 5179 O O . SER B 1 310 ? 20.922 19.375 -4.047 1 92 310 SER B O 1
ATOM 5181 N N . PRO B 1 311 ? 21.203 17.359 -4.938 1 92.12 311 PRO B N 1
ATOM 5182 C CA . PRO B 1 311 ? 21.516 16.766 -3.627 1 92.12 311 PRO B CA 1
ATOM 5183 C C . PRO B 1 311 ? 22.656 17.484 -2.922 1 92.12 311 PRO B C 1
ATOM 5185 O O . PRO B 1 311 ? 22.641 17.625 -1.696 1 92.12 311 PRO B O 1
ATOM 5188 N N . GLN B 1 312 ? 23.625 17.938 -3.666 1 92.94 312 GLN B N 1
ATOM 5189 C CA . GLN B 1 312 ? 24.766 18.641 -3.084 1 92.94 312 GLN B CA 1
ATOM 5190 C C . GLN B 1 312 ? 24.344 19.953 -2.443 1 92.94 312 GLN B C 1
ATOM 5192 O O . GLN B 1 312 ? 24.812 20.312 -1.361 1 92.94 312 GLN B O 1
ATOM 5197 N N . VAL B 1 313 ? 23.516 20.641 -3.102 1 93.5 313 VAL B N 1
ATOM 5198 C CA . VAL B 1 313 ? 23.016 21.906 -2.58 1 93.5 313 VAL B CA 1
ATOM 5199 C C . VAL B 1 313 ? 22.188 21.656 -1.317 1 93.5 313 VAL B C 1
ATOM 5201 O O . VAL B 1 313 ? 22.312 22.391 -0.332 1 93.5 313 VAL B O 1
ATOM 5204 N N . VAL B 1 314 ? 21.375 20.641 -1.33 1 95 314 VAL B N 1
ATOM 5205 C CA . VAL B 1 314 ? 20.547 20.297 -0.174 1 95 314 VAL B CA 1
ATOM 5206 C C . VAL B 1 314 ? 21.438 19.969 1.021 1 95 314 VAL B C 1
ATOM 5208 O O . VAL B 1 314 ? 21.188 20.438 2.137 1 95 314 VAL B O 1
ATOM 5211 N N . ASP B 1 315 ? 22.469 19.234 0.758 1 95.69 315 ASP B N 1
ATOM 5212 C CA . ASP B 1 315 ? 23.406 18.906 1.828 1 95.69 315 ASP B CA 1
ATOM 5213 C C . ASP B 1 315 ? 24.047 20.172 2.396 1 95.69 315 ASP B C 1
ATOM 5215 O O . ASP B 1 315 ? 24.234 20.281 3.609 1 95.69 315 ASP B O 1
ATOM 5219 N N . GLU B 1 316 ? 24.406 21.062 1.523 1 96.56 316 GLU B N 1
ATOM 5220 C CA . GLU B 1 316 ? 25.016 22.312 1.953 1 96.56 316 GLU B CA 1
ATOM 5221 C C . GLU B 1 316 ? 24.047 23.141 2.793 1 96.56 316 GLU B C 1
ATOM 5223 O O . GLU B 1 316 ? 24.453 23.797 3.756 1 96.56 316 GLU B O 1
ATOM 5228 N N . ILE B 1 317 ? 22.797 23.141 2.439 1 95.94 317 ILE B N 1
ATOM 5229 C CA . ILE B 1 317 ? 21.766 23.844 3.215 1 95.94 317 ILE B CA 1
ATOM 5230 C C . ILE B 1 317 ? 21.766 23.312 4.648 1 95.94 317 ILE B C 1
ATOM 5232 O O . ILE B 1 317 ? 21.828 24.094 5.602 1 95.94 317 ILE B O 1
ATOM 5236 N N . PHE B 1 318 ? 21.828 22.047 4.801 1 96.5 318 PHE B N 1
ATOM 5237 C CA . PHE B 1 318 ? 21.641 21.453 6.121 1 96.5 318 PHE B CA 1
ATOM 5238 C C . PHE B 1 318 ? 22.953 21.422 6.891 1 96.5 318 PHE B C 1
ATOM 5240 O O . PHE B 1 318 ? 22.969 21.188 8.102 1 96.5 318 PHE B O 1
ATOM 5247 N N . LYS B 1 319 ? 24.047 21.609 6.207 1 95.94 319 LYS B N 1
ATOM 5248 C CA . LYS B 1 319 ? 25.297 21.891 6.902 1 95.94 319 LYS B CA 1
ATOM 5249 C C . LYS B 1 319 ? 25.25 23.234 7.609 1 95.94 319 LYS B C 1
ATOM 5251 O O . LYS B 1 319 ? 25.828 23.406 8.688 1 95.94 319 LYS B O 1
ATOM 5256 N N . ARG B 1 320 ? 24.562 24.188 7.094 1 96 320 ARG B N 1
ATOM 5257 C CA . ARG B 1 320 ? 24.5 25.547 7.59 1 96 320 ARG B CA 1
ATOM 5258 C C . ARG B 1 320 ? 23.344 25.75 8.555 1 96 320 ARG B C 1
ATOM 5260 O O . ARG B 1 320 ? 23.391 26.594 9.445 1 96 320 ARG B O 1
ATOM 5267 N N . TYR B 1 321 ? 22.344 24.984 8.398 1 96 321 TYR B N 1
ATOM 5268 C CA . TYR B 1 321 ? 21.062 25.141 9.062 1 96 321 TYR B CA 1
ATOM 5269 C C . TYR B 1 321 ? 21.234 25.109 10.578 1 96 321 TYR B C 1
ATOM 5271 O O . TYR B 1 321 ? 20.625 25.906 11.297 1 96 321 TYR B O 1
ATOM 5279 N N . PRO B 1 322 ? 22.062 24.219 11.148 1 94.62 322 PRO B N 1
ATOM 5280 C CA . PRO B 1 322 ? 22.172 24.172 12.609 1 94.62 322 PRO B CA 1
ATOM 5281 C C . PRO B 1 322 ? 22.641 25.5 13.211 1 94.62 322 PRO B C 1
ATOM 5283 O O . PRO B 1 322 ? 22.125 25.906 14.258 1 94.62 322 PRO B O 1
ATOM 5286 N N . ASP B 1 323 ? 23.516 26.141 12.555 1 94 323 ASP B N 1
ATOM 5287 C CA . ASP B 1 323 ? 24.016 27.422 13.047 1 94 323 ASP B CA 1
ATOM 5288 C C . ASP B 1 323 ? 22.922 28.5 12.969 1 94 323 ASP B C 1
ATOM 5290 O O . ASP B 1 323 ? 22.797 29.328 13.875 1 94 323 ASP B O 1
ATOM 5294 N N . LYS B 1 324 ? 22.203 28.469 11.898 1 93.69 324 LYS B N 1
ATOM 5295 C CA . LYS B 1 324 ? 21.094 29.406 11.766 1 93.69 324 LYS B CA 1
ATOM 5296 C C . LYS B 1 324 ? 20.062 29.203 12.867 1 93.69 324 LYS B C 1
ATOM 5298 O O . LYS B 1 324 ? 19.562 30.156 13.453 1 93.69 324 LYS B O 1
ATOM 5303 N N . LEU B 1 325 ? 19.797 27.922 13.156 1 91.5 325 LEU B N 1
ATOM 5304 C CA . LEU B 1 325 ? 18.797 27.594 14.172 1 91.5 325 LEU B CA 1
ATOM 5305 C C . LEU B 1 325 ? 19.312 27.953 15.562 1 91.5 325 LEU B C 1
ATOM 5307 O O . LEU B 1 325 ? 18.531 28.391 16.422 1 91.5 325 LEU B O 1
ATOM 5311 N N . GLU B 1 326 ? 20.594 27.75 15.789 1 89.81 326 GLU B N 1
ATOM 5312 C CA . GLU B 1 326 ? 21.188 28.094 17.078 1 89.81 326 GLU B CA 1
ATOM 5313 C C . GLU B 1 326 ? 21.016 29.578 17.375 1 89.81 326 GLU B C 1
ATOM 5315 O O . GLU B 1 326 ? 20.734 29.969 18.5 1 89.81 326 GLU B O 1
ATOM 5320 N N . ASN B 1 327 ? 21.234 30.375 16.375 1 88.94 327 ASN B N 1
ATOM 5321 C CA . ASN B 1 327 ? 21.078 31.812 16.531 1 88.94 327 ASN B CA 1
ATOM 5322 C C . ASN B 1 327 ? 19.625 32.188 16.797 1 88.94 327 ASN B C 1
ATOM 5324 O O . ASN B 1 327 ? 19.344 33.094 17.578 1 88.94 327 ASN B O 1
ATOM 5328 N N . PHE B 1 328 ? 18.75 31.5 16.188 1 87.88 328 PHE B N 1
ATOM 5329 C CA . PHE B 1 328 ? 17.328 31.75 16.359 1 87.88 328 PHE B CA 1
ATOM 5330 C C . PHE B 1 328 ? 16.875 31.391 17.766 1 87.88 328 PHE B C 1
ATOM 5332 O O . PHE B 1 328 ? 16.156 32.156 18.406 1 87.88 328 PHE B O 1
ATOM 5339 N N . VAL B 1 329 ? 17.312 30.25 18.266 1 86.69 329 VAL B N 1
ATOM 5340 C CA . VAL B 1 329 ? 16.875 29.734 19.547 1 86.69 329 VAL B CA 1
ATOM 5341 C C . VAL B 1 329 ? 17.297 30.688 20.672 1 86.69 329 VAL B C 1
ATOM 5343 O O . VAL B 1 329 ? 16.641 30.75 21.703 1 86.69 329 VAL B O 1
ATOM 5346 N N . LYS B 1 330 ? 18.312 31.453 20.422 1 87.12 330 LYS B N 1
ATOM 5347 C CA . LYS B 1 330 ? 18.844 32.344 21.453 1 87.12 330 LYS B CA 1
ATOM 5348 C C . LYS B 1 330 ? 18.078 33.656 21.484 1 87.12 330 LYS B C 1
ATOM 5350 O O . LYS B 1 330 ? 18.266 34.469 22.406 1 87.12 330 LYS B O 1
ATOM 5355 N N . THR B 1 331 ? 17.203 33.812 20.578 1 86.94 331 THR B N 1
ATOM 5356 C CA . THR B 1 331 ? 16.469 35.094 20.516 1 86.94 331 THR B CA 1
ATOM 5357 C C . THR B 1 331 ? 15.258 35.062 21.453 1 86.94 331 THR B C 1
ATOM 5359 O O . THR B 1 331 ? 14.664 34 21.672 1 86.94 331 THR B O 1
ATOM 5362 N N . PRO B 1 332 ? 14.852 36.25 22.016 1 85.19 332 PRO B N 1
ATOM 5363 C CA . PRO B 1 332 ? 13.625 36.344 22.797 1 85.19 332 PRO B CA 1
ATOM 5364 C C . PRO B 1 332 ? 12.383 35.938 22 1 85.19 332 PRO B C 1
ATOM 5366 O O . PRO B 1 332 ? 11.406 35.438 22.578 1 85.19 332 PRO B O 1
ATOM 5369 N N . HIS B 1 333 ? 12.469 36.125 20.781 1 83.31 333 HIS B N 1
ATOM 5370 C CA . HIS B 1 333 ? 11.344 35.781 19.906 1 83.31 333 HIS B CA 1
ATOM 5371 C C . HIS B 1 333 ? 11.062 34.312 19.906 1 83.31 333 HIS B C 1
ATOM 5373 O O . HIS B 1 333 ? 9.906 33.875 19.922 1 83.31 333 HIS B O 1
ATOM 5379 N N . PHE B 1 334 ? 12.102 33.531 19.922 1 85.44 334 PHE B N 1
ATOM 5380 C CA . PHE B 1 334 ? 11.945 32.062 19.938 1 85.44 334 PHE B CA 1
ATOM 5381 C C . PHE B 1 334 ? 11.227 31.625 21.203 1 85.44 334 PHE B C 1
ATOM 5383 O O . PHE B 1 334 ? 10.32 30.781 21.156 1 85.44 334 PHE B O 1
ATOM 5390 N N . SER B 1 335 ? 11.602 32.156 22.297 1 82.06 335 SER B N 1
ATOM 5391 C CA . SER B 1 335 ? 10.977 31.797 23.562 1 82.06 335 SER B CA 1
ATOM 5392 C C . SER B 1 335 ? 9.492 32.156 23.578 1 82.06 335 SER B C 1
ATOM 5394 O O . SER B 1 335 ? 8.672 31.375 24.094 1 82.06 335 SER B O 1
ATOM 5396 N N . GLU B 1 336 ? 9.141 33.25 23.031 1 83.19 336 GLU B N 1
ATOM 5397 C CA . GLU B 1 336 ? 7.746 33.656 22.938 1 83.19 336 GLU B CA 1
ATOM 5398 C C . GLU B 1 336 ? 6.938 32.719 22.078 1 83.19 336 GLU B C 1
ATOM 5400 O O . GLU B 1 336 ? 5.793 32.375 22.391 1 83.19 336 GLU B O 1
ATOM 5405 N N . LEU B 1 337 ? 7.574 32.312 20.984 1 82.88 337 LEU B N 1
ATOM 5406 C CA . LEU B 1 337 ? 6.906 31.406 20.062 1 82.88 337 LEU B CA 1
ATOM 5407 C C . LEU B 1 337 ? 6.664 30.047 20.719 1 82.88 337 LEU B C 1
ATOM 5409 O O . LEU B 1 337 ? 5.625 29.422 20.484 1 82.88 337 LEU B O 1
ATOM 5413 N N . LEU B 1 338 ? 7.605 29.625 21.453 1 79.75 338 LEU B N 1
ATOM 5414 C CA . LEU B 1 338 ? 7.48 28.344 22.141 1 79.75 338 LEU B CA 1
ATOM 5415 C C . LEU B 1 338 ? 6.344 28.375 23.156 1 79.75 338 LEU B C 1
ATOM 5417 O O . LEU B 1 338 ? 5.656 27.375 23.359 1 79.75 338 LEU B O 1
ATOM 5421 N N . GLU B 1 339 ? 6.148 29.469 23.766 1 77.62 339 GLU B N 1
ATOM 5422 C CA . GLU B 1 339 ? 5.141 29.625 24.812 1 77.62 339 GLU B CA 1
ATOM 5423 C C . GLU B 1 339 ? 3.736 29.688 24.219 1 77.62 339 GLU B C 1
ATOM 5425 O O . GLU B 1 339 ? 2.768 29.266 24.859 1 77.62 339 GLU B O 1
ATOM 5430 N N . THR B 1 340 ? 3.682 30.125 23.047 1 78.19 340 THR B N 1
ATOM 5431 C CA . THR B 1 340 ? 2.363 30.344 22.469 1 78.19 340 THR B CA 1
ATOM 5432 C C . THR B 1 340 ? 2.066 29.281 21.406 1 78.19 340 THR B C 1
ATOM 5434 O O . THR B 1 340 ? 0.941 29.188 20.906 1 78.19 340 THR B O 1
ATOM 5437 N N . GLY B 1 341 ? 3.1 28.578 21.078 1 80.81 341 GLY B N 1
ATOM 5438 C CA . GLY B 1 341 ? 2.922 27.578 20.047 1 80.81 341 GLY B CA 1
ATOM 5439 C C . GLY B 1 341 ? 2.068 26.406 20.5 1 80.81 341 GLY B C 1
ATOM 5440 O O . GLY B 1 341 ? 2.012 26.094 21.688 1 80.81 341 GLY B O 1
ATOM 5441 N N . GLY B 1 342 ? 1.32 25.875 19.562 1 86.81 342 GLY B N 1
ATOM 5442 C CA . GLY B 1 342 ? 0.507 24.719 19.859 1 86.81 342 GLY B CA 1
ATOM 5443 C C . GLY B 1 342 ? -0.112 24.078 18.625 1 86.81 342 GLY B C 1
ATOM 5444 O O . GLY B 1 342 ? 0.259 24.422 17.5 1 86.81 342 GLY B O 1
ATOM 5445 N N . ASN B 1 343 ? -0.866 23.047 18.891 1 93 343 ASN B N 1
ATOM 5446 C CA . ASN B 1 343 ? -1.564 22.297 17.844 1 93 343 ASN B CA 1
ATOM 5447 C C . ASN B 1 343 ? -3.076 22.469 17.953 1 93 343 ASN B C 1
ATOM 5449 O O . ASN B 1 343 ? -3.592 22.844 19.016 1 93 343 ASN B O 1
ATOM 5453 N N . LEU B 1 344 ? -3.695 22.375 16.891 1 95.44 344 LEU B N 1
ATOM 5454 C CA . LEU B 1 344 ? -5.152 22.422 16.812 1 95.44 344 LEU B CA 1
ATOM 5455 C C . LEU B 1 344 ? -5.727 21.016 16.641 1 95.44 344 LEU B C 1
ATOM 5457 O O . LEU B 1 344 ? -5.309 20.266 15.75 1 95.44 344 LEU B O 1
ATOM 5461 N N . PHE B 1 345 ? -6.578 20.656 17.562 1 96.81 345 PHE B N 1
ATOM 5462 C CA . PHE B 1 345 ? -7.344 19.422 17.438 1 96.81 345 PHE B CA 1
ATOM 5463 C C . PHE B 1 345 ? -8.781 19.719 17.016 1 96.81 345 PHE B C 1
ATOM 5465 O O . PHE B 1 345 ? -9.469 20.516 17.656 1 96.81 345 PHE B O 1
ATOM 5472 N N . VAL B 1 346 ? -9.227 19.156 15.93 1 97.75 346 VAL B N 1
ATOM 5473 C CA . VAL B 1 346 ? -10.578 19.328 15.422 1 97.75 346 VAL B CA 1
ATOM 5474 C C . VAL B 1 346 ? -11.25 17.969 15.266 1 97.75 346 VAL B C 1
ATOM 5476 O O . VAL B 1 346 ? -10.641 17.031 14.742 1 97.75 346 VAL B O 1
ATOM 5479 N N . LEU B 1 347 ? -12.398 17.812 15.773 1 98.12 347 LEU B N 1
ATOM 5480 C CA . LEU B 1 347 ? -13.242 16.641 15.562 1 98.12 347 LEU B CA 1
ATOM 5481 C C . LEU B 1 347 ? -14.531 17.031 14.852 1 98.12 347 LEU B C 1
ATOM 5483 O O . LEU B 1 347 ? -15.305 17.844 15.359 1 98.12 347 LEU B O 1
ATOM 5487 N N . LEU B 1 348 ? -14.703 16.484 13.68 1 97.88 348 LEU B N 1
ATOM 5488 C CA . LEU B 1 348 ? -15.914 16.703 12.891 1 97.88 348 LEU B CA 1
ATOM 5489 C C . LEU B 1 348 ? -16.75 15.438 12.789 1 97.88 348 LEU B C 1
ATOM 5491 O O . LEU B 1 348 ? -16.219 14.328 12.852 1 97.88 348 LEU B O 1
ATOM 5495 N N . LYS B 1 349 ? -18.031 15.617 12.617 1 96.94 349 LYS B N 1
ATOM 5496 C CA . LYS B 1 349 ? -18.938 14.484 12.5 1 96.94 349 LYS B CA 1
ATOM 5497 C C . LYS B 1 349 ? -19.844 14.625 11.273 1 96.94 349 LYS B C 1
ATOM 5499 O O . LYS B 1 349 ? -20.328 15.719 10.984 1 96.94 349 LYS B O 1
ATOM 5504 N N . ARG B 1 350 ? -19.938 13.562 10.539 1 95.62 350 ARG B N 1
ATOM 5505 C CA . ARG B 1 350 ? -20.859 13.508 9.406 1 95.62 350 ARG B CA 1
ATOM 5506 C C . ARG B 1 350 ? -22.297 13.273 9.883 1 95.62 350 ARG B C 1
ATOM 5508 O O . ARG B 1 350 ? -22.547 12.398 10.711 1 95.62 350 ARG B O 1
ATOM 5515 N N . SER B 1 351 ? -23.188 14.109 9.383 1 90.75 351 SER B N 1
ATOM 5516 C CA . SER B 1 351 ? -24.578 13.984 9.789 1 90.75 351 SER B CA 1
ATOM 5517 C C . SER B 1 351 ? -25.156 12.625 9.391 1 90.75 351 SER B C 1
ATOM 5519 O O . SER B 1 351 ? -24.766 12.062 8.359 1 90.75 351 SER B O 1
ATOM 5521 N N . GLY B 1 352 ? -25.875 12 10.258 1 74.38 352 GLY B N 1
ATOM 5522 C CA . GLY B 1 352 ? -26.531 10.719 10.016 1 74.38 352 GLY B CA 1
ATOM 5523 C C . GLY B 1 352 ? -27.5 10.766 8.852 1 74.38 352 GLY B C 1
ATOM 5524 O O . GLY B 1 352 ? -27.828 11.836 8.344 1 74.38 352 GLY B O 1
ATOM 5525 N N . ALA B 1 353 ? -28 9.711 8.148 1 52.47 353 ALA B N 1
ATOM 5526 C CA . ALA B 1 353 ? -29.109 9.711 7.203 1 52.47 353 ALA B CA 1
ATOM 5527 C C . ALA B 1 353 ? -30.25 10.609 7.699 1 52.47 353 ALA B C 1
ATOM 5529 O O . ALA B 1 353 ? -30.609 10.57 8.883 1 52.47 353 ALA B O 1
ATOM 5530 N N . PRO B 1 354 ? -30.688 11.742 6.871 1 39.38 354 PRO B N 1
ATOM 5531 C CA . PRO B 1 354 ? -31.984 12.273 7.301 1 39.38 354 PRO B CA 1
ATOM 5532 C C . PRO B 1 354 ? -33 11.18 7.574 1 39.38 354 PRO B C 1
ATOM 5534 O O . PRO B 1 354 ? -32.906 10.078 7.027 1 39.38 354 PRO B O 1
#

Secondary structure (DSSP, 8-state):
--GGGPPP-SSSTTSTTTS-HHHHHHHHHTHHHHHHHHHHH--PPTT--EEEEEEES-TTSSHHHHHHHHHHHHHHHHH-TTSPPPEEEEEEEE-TTS-HHHHHHTS-TT-SSEEEEEES-TTS--S-TT-EEEEEEES-TTB-SS--GGGG-TTSTT--TT-SSSTTS-HHHHHHHHHHHHHHHHHHHHHHHHHEEEEEEEEEEEEEBPTTS-TT--HHHHHHHHHHHHHHHHHHTTSS-HHHHHT----B---BHHHHHHHHHH--SSEEEEEEEEEE----GGG--HHHHHHHHHHHHHHHHHTTS-HHHHHHHHHHHHHHHHHHHTSHHHHHHHHH-EEEEEEEEEPP--/--GGGPPP-SSSTTSTTTS-HHHHHHHHHTHHHHHHHHHHH--PPTT--EEEEEEES-TTSTHHHHHHHHHHHHHHHHH-TTSPPPEEEEEEEE-TTS-HHHHHHTS-TT-SEEEEEEES-TTS--S-TT-EEEEEEES-TTB-SS--GGGG-TTSTT--TT-SSSTTS-HHHHHHHHHHHHHHHHHHHHHHHHHEEEEEEEEEEEEEBPTTS-GGG-HHHHHHHHHHHHHHHHHHTTSS-HHHHHT----B---BHHHHHHHHHH--SSEEEEEEEEEE----GGG--HHHHHHHHHHHHHHHHHTTS-HHHHHHHHHHHHHHHHHHHTSHHHHHHHHH-EEEEEEEEEPP--

Organism: NCBI:txid529605

Sequence (708 aa):
MENSGVMKGGDGPDSYFRNSKMQGNAIDQIKSLLIDGIVDSLELQKELQVFSVADLGCSVGPNTFKSVNSIVEAVKRKCGTGVPVPEFHIFFNDLVNNDFNTLFKALPCDRQYMAAGVPGSFYGRLFPKSSINLMNSSFSLHWLRKVPEDVEKRDTPFWNKGRITYARSSAQVVEAFRSQFYNDMKDFLNARSEELAPGGILTILMPCRPQGTSPSESIGIQFPEYLADALADMANEGIISEDVIDSFNLPLYFPSASEMKEIATSCNNHLSIEKLVYHPTPISLANFDKNVNCSHVRAAVEPALCQHFSPQVVDEIFKRYPDKLENFVKTPHFSELLETGGNLFVLLKRSGAPMENSGVMKGGDGPDSYFRNSKMQGNAIDQIKSLLIDGIVDSLELQKELQVFSVADLGCSVGPNTFKSVNSIVEAVKRKCGTGVPVPEFHIFFNDLVNNDFNTLFKALPCDRQYMAAGVPGSFYGRLFPKSSINLMNSSFSLHWLRKVPEDVEKRDTPFWNKGRITYARSSAQVVEAFRSQFYNDMKDFLNARSEELAPGGILTILMPCRPQGTSPSESIGIQFPEYLADALADMANEGIISEDVIDSFNLPLYFPSASEMKEIATSCNNHLSIEKLVYHPTPISLANFDKNVNCSHVRAAVEPALCQHFSPQVVDEIFKRYPDKLENFVKTPHFSELLETGGNLFVLLKRSGAP

Solvent-accessible surface area (backbone atoms only — not comparable to full-atom values): 36839 Å² total; per-residue (Å²): 126,76,68,62,73,40,51,26,51,59,77,49,89,60,6,28,48,68,26,45,60,71,62,38,50,53,52,59,71,40,41,64,60,52,30,52,49,46,47,72,62,53,61,79,63,90,80,46,58,66,46,30,35,35,36,43,47,29,66,44,39,62,46,43,54,54,55,50,50,46,50,53,52,21,52,53,59,56,42,49,88,90,39,76,73,46,44,35,40,38,33,41,20,26,48,43,85,34,40,49,40,49,25,51,65,61,54,65,88,82,57,85,53,33,56,31,37,28,62,38,57,70,54,43,76,69,62,54,72,46,61,30,42,32,37,35,31,54,69,37,79,37,51,39,78,54,61,48,71,58,37,65,38,73,93,42,84,29,33,44,73,84,33,37,57,53,54,87,47,53,72,53,32,36,47,42,42,50,51,45,46,52,53,43,50,50,39,24,49,47,30,47,44,45,19,32,18,64,30,10,38,39,39,38,36,27,65,26,21,46,78,96,53,60,82,44,59,21,53,73,57,48,58,61,46,39,46,40,52,32,48,49,52,34,31,76,70,62,77,43,57,66,66,61,47,41,74,40,67,58,35,61,50,55,47,32,64,66,56,51,51,49,54,55,65,66,46,91,45,57,48,43,82,76,42,79,41,79,40,72,49,80,54,53,72,90,72,57,48,66,69,59,49,49,40,28,49,45,7,54,42,43,50,39,46,53,74,77,36,55,69,67,56,54,51,52,38,60,68,42,28,60,60,47,49,53,59,44,63,72,33,72,64,40,56,54,27,34,71,53,22,28,31,32,38,36,32,33,33,32,55,53,78,132,126,79,67,60,72,39,51,28,50,59,78,49,89,59,6,27,48,69,26,44,60,69,62,36,50,53,53,60,71,41,41,64,60,51,28,52,51,45,47,72,62,55,62,78,63,89,80,46,60,66,46,29,34,35,37,44,48,28,67,44,39,61,48,42,54,54,54,49,50,45,48,53,50,21,52,52,61,56,40,48,88,90,40,75,73,46,42,34,40,39,33,40,20,26,48,45,84,33,38,50,37,49,24,50,65,60,52,66,87,82,57,84,52,35,55,32,39,29,62,37,57,71,54,44,76,69,61,55,73,46,60,28,42,34,38,36,33,54,69,37,78,36,50,41,76,54,62,48,70,59,38,67,39,75,94,44,85,28,32,44,73,85,32,37,56,54,52,87,47,53,72,54,30,37,46,43,42,50,50,45,44,51,53,43,50,50,38,25,49,46,31,48,43,46,18,34,17,64,30,10,37,39,38,38,36,28,63,26,20,45,79,96,54,61,81,45,61,21,52,73,57,47,58,61,46,38,47,42,53,32,49,49,53,35,30,76,70,63,75,42,55,66,66,60,47,41,74,38,67,58,36,63,49,54,48,32,66,66,57,51,52,49,52,54,65,67,47,91,42,57,48,43,82,77,42,78,43,81,40,72,50,80,55,53,72,90,71,58,47,68,69,58,49,50,41,27,50,45,6,54,42,43,50,41,46,53,75,78,38,54,69,68,55,52,51,54,38,62,70,42,29,59,60,47,49,54,57,46,62,70,33,73,65,42,55,53,27,35,73,55,24,29,32,33,40,36,32,33,32,33,55,54,79,130

InterPro domains:
  IPR005299 SAM dependent carboxyl methyltransferase [PF03492] (46-328)
  IPR005299 SAM dependent carboxyl methyltransferase [PTHR31009] (8-326)
  IPR029063 S-adenosyl-L-methionine-dependent methyltransferase superfamily [G3DSA:3.40.50.150] (19-282)
  IPR029063 S-adenosyl-L-methionine-dependent methyltransferase superfamily [SSF53335] (2-330)
  IPR042086 Methyltransferase, alpha-helical capping domain [G3DSA:1.10.1200.270] (7-327)

Radius of gyration: 28.43 Å; Cα contacts (8 Å, |Δi|>4): 1377; chains: 2; bounding box: 67×82×62 Å